Protein 5A6M (pdb70)

Foldseek 3Di:
DFAKEFELVFFFFFAAWEAAEAECVVDNGQDPLLLCQGCALDPQRLQGAEYEYEQELDVVCLVVPQPSLQSNVVSHHAYEYAYFAHNPVQWDWDADPNRTRAIAGDPVCLQVSLVSQQVSCVVNVVRNHNHQEYEPHAALPPNPPGYHDQLVNLLCSLQPPLQSRPHAYEDDAHQQLDCSNPVSQLPDVRSLVSHAEHEYEHEPHDLVSQADVSCVVRVPNHAYEHAEDAPDDQDAQCQADPPRLLVLLVVVLSNCPSNVHNYYYYYDCEGSNHQADVVSGGHSNSLSSSLCNSPVDGRWTWTDMDQCRDPQKGKTKTADPVQRDMKIKIFRQAQAKDKYKYAHPPDPDFKKWKFKDASVDGRHTDDMFGADHRITIDMHGHSMMMMID

Solvent-accessible surface area: 15041 Å² total; per-residue (Å²): 149,25,76,2,61,0,60,20,105,26,78,96,20,66,0,51,0,1,0,0,2,3,1,19,56,129,28,80,39,5,56,87,126,20,32,45,23,0,2,6,64,36,179,43,46,0,0,1,7,0,0,2,0,8,1,16,64,69,128,122,31,5,67,104,2,18,51,0,0,110,81,0,55,118,59,56,8,42,0,1,0,0,0,12,19,0,22,86,96,16,25,59,80,45,87,79,132,65,80,88,113,21,70,56,4,74,120,104,47,12,32,62,0,6,100,8,0,15,40,0,18,60,67,0,146,90,39,38,0,115,10,35,0,0,0,0,0,4,14,0,27,103,0,107,152,39,0,12,5,60,30,117,18,0,23,130,0,0,70,64,68,1,54,92,13,107,26,97,2,0,0,2,0,2,36,51,4,65,44,91,2,2,47,38,0,2,88,33,109,112,0,28,72,35,0,48,0,0,0,1,1,3,45,62,12,74,62,120,71,3,54,13,78,30,24,120,134,88,5,95,82,42,24,6,0,0,1,2,0,66,22,60,35,49,61,91,127,0,3,65,98,63,67,40,0,3,62,0,0,27,18,0,1,14,0,2,12,38,4,50,0,21,0,0,1,1,35,15,0,14,74,28,24,0,0,0,63,92,102,17,69,18,0,22,1,0,35,0,0,0,0,0,1,32,31,2,60,58,42,38,3,13,0,65,10,52,86,69,23,38,178,38,0,37,1,5,1,2,16,23,118,195,96,84,23,2,11,0,1,1,0,0,44,10,112,104,54,36,47,1,38,0,33,0,71,78,10,108,46,112,102,1,58,37,50,1,0,11,38,103,25,63,32,125,99,49,76,58,17,108,20,92,46,40,45,1,98,0,72,0,59,55,46,0,0,2,0,0,51

CATH classification: 2.60.40.1180 (+1 more: 3.20.20.80)

Structure (mmCIF, N/CA/C/O backbone):
data_5A6M
#
_entry.id   5A6M
#
_cell.length_a   49.680
_cell.length_b   87.120
_cell.length_c   59.000
_cell.angle_alpha   90.00
_cell.angle_beta   113.36
_cell.angle_gamma   90.00
#
_symmetry.space_group_name_H-M   'P 1 21 1'
#
loop_
_entity.id
_entity.type
_entity.pdbx_description
1 polymer 'CARBOHYDRATE BINDING FAMILY 6'
2 branched beta-D-xylopyranose-(1-4)-beta-D-xylopyranose-(1-4)-alpha-D-xylopyranose
3 branched beta-D-xylopyranose-(1-4)-beta-D-xylopyranose
4 non-polymer 'PHOSPHATE ION'
5 non-polymer DI(HYDROXYETHYL)ETHER
6 water water
#
loop_
_atom_site.group_PDB
_atom_site.id
_atom_site.type_symbol
_atom_site.label_atom_id
_atom_site.label_alt_id
_atom_site.label_comp_id
_atom_site.label_asym_id
_atom_site.label_entity_id
_atom_site.label_seq_id
_atom_site.pdbx_PDB_ins_code
_atom_site.Cartn_x
_atom_site.Cartn_y
_atom_site.Cartn_z
_atom_site.occupancy
_atom_site.B_iso_or_equiv
_atom_site.auth_seq_id
_atom_site.auth_comp_id
_atom_site.auth_asym_id
_atom_site.auth_atom_id
_atom_site.pdbx_PDB_model_num
ATOM 1 N N . MET A 1 21 ? -5.743 53.098 48.939 1.00 38.70 -2 MET A N 1
ATOM 2 C CA A MET A 1 21 ? -4.701 52.428 49.775 0.60 35.94 -2 MET A CA 1
ATOM 3 C CA B MET A 1 21 ? -4.684 52.436 49.773 0.40 36.07 -2 MET A CA 1
ATOM 4 C C . MET A 1 21 ? -4.346 51.010 49.294 1.00 30.64 -2 MET A C 1
ATOM 5 O O . MET A 1 21 ? -4.857 49.980 49.801 1.00 28.68 -2 MET A O 1
ATOM 14 N N . ALA A 1 22 ? -3.458 50.958 48.329 1.00 24.54 -1 ALA A N 1
ATOM 15 C CA . ALA A 1 22 ? -2.911 49.693 47.894 1.00 19.63 -1 ALA A CA 1
ATOM 16 C C . ALA A 1 22 ? -2.035 49.103 48.988 1.00 14.35 -1 ALA A C 1
ATOM 17 O O . ALA A 1 22 ? -1.588 49.815 49.887 1.00 15.20 -1 ALA A O 1
ATOM 19 N N . SER A 1 23 ? -1.824 47.807 48.879 1.00 15.18 0 SER A N 1
ATOM 20 C CA . SER A 1 23 ? -0.991 47.057 49.768 1.00 13.80 0 SER A CA 1
ATOM 21 C C . SER A 1 23 ? 0.031 46.234 49.047 1.00 12.03 0 SER A C 1
ATOM 22 O O . SER A 1 23 ? -0.164 45.799 47.916 1.00 14.46 0 SER A O 1
ATOM 25 N N . ALA A 1 24 ? 1.125 46.013 49.748 1.00 11.49 1 ALA A N 1
ATOM 26 C CA . ALA A 1 24 ? 2.166 45.095 49.296 1.00 10.67 1 ALA A CA 1
ATOM 27 C C . ALA A 1 24 ? 2.656 44.361 50.512 1.00 10.37 1 ALA A C 1
ATOM 28 O O . ALA A 1 24 ? 2.622 44.895 51.626 1.00 12.38 1 ALA A O 1
ATOM 30 N N . THR A 1 25 ? 3.167 43.164 50.291 1.00 9.22 2 THR A N 1
ATOM 31 C CA . THR A 1 25 ? 3.828 42.387 51.329 1.00 9.30 2 THR A CA 1
ATOM 32 C C . THR A 1 25 ? 5.214 42.001 50.876 1.00 8.91 2 THR A C 1
ATOM 33 O O . THR A 1 25 ? 5.382 41.495 49.779 1.00 10.44 2 THR A O 1
ATOM 37 N N . ILE A 1 26 ? 6.197 42.224 51.740 1.00 8.20 3 ILE A N 1
ATOM 38 C CA . ILE A 1 26 ? 7.559 41.732 51.562 1.00 8.66 3 ILE A CA 1
ATOM 39 C C . ILE A 1 26 ? 7.714 40.543 52.496 1.00 8.91 3 ILE A C 1
ATOM 40 O O . ILE A 1 26 ? 7.479 40.705 53.715 1.00 9.62 3 ILE A O 1
ATOM 45 N N . ASN A 1 27 ? 8.102 39.380 51.947 1.00 8.63 4 ASN A N 1
ATOM 46 C CA . ASN A 1 27 ? 8.272 38.151 52.752 1.00 8.35 4 ASN A CA 1
ATOM 47 C C . ASN A 1 27 ? 9.742 37.816 52.871 1.00 8.27 4 ASN A C 1
ATOM 48 O O . ASN A 1 27 ? 10.324 37.185 51.990 1.00 8.60 4 ASN A O 1
ATOM 53 N N . LEU A 1 28 ? 10.342 38.243 53.972 1.00 8.83 5 LEU A N 1
ATOM 54 C CA . LEU A 1 28 ? 11.771 38.062 54.199 1.00 9.10 5 LEU A CA 1
ATOM 55 C C . LEU A 1 28 ? 12.171 36.606 54.330 1.00 9.99 5 LEU A C 1
ATOM 56 O O . LEU A 1 28 ? 13.374 36.301 54.270 1.00 11.55 5 LEU A O 1
ATOM 61 N N . SER A 1 29 ? 11.212 35.692 54.568 1.00 9.59 6 SER A N 1
ATOM 62 C CA A SER A 1 29 ? 11.493 34.272 54.652 0.50 9.84 6 SER A CA 1
ATOM 63 C CA B SER A 1 29 ? 11.578 34.289 54.655 0.50 11.15 6 SER A CA 1
ATOM 64 C C . SER A 1 29 ? 11.495 33.539 53.331 1.00 11.91 6 SER A C 1
ATOM 65 O O . SER A 1 29 ? 11.865 32.379 53.298 1.00 15.73 6 SER A O 1
ATOM 70 N N . ALA A 1 30 ? 11.077 34.196 52.266 1.00 9.81 7 ALA A N 1
ATOM 71 C CA . ALA A 1 30 ? 11.010 33.559 50.952 1.00 9.80 7 ALA A CA 1
ATOM 72 C C . ALA A 1 30 ? 12.179 34.068 50.105 1.00 9.05 7 ALA A C 1
ATOM 73 O O . ALA A 1 30 ? 12.046 34.992 49.310 1.00 10.05 7 ALA A O 1
ATOM 75 N N . GLU A 1 31 ? 13.353 33.474 50.342 1.00 9.38 8 GLU A N 1
ATOM 76 C CA . GLU A 1 31 ? 14.573 33.915 49.670 1.00 9.79 8 GLU A CA 1
ATOM 77 C C . GLU A 1 31 ? 14.586 33.406 48.248 1.00 9.93 8 GLU A C 1
ATOM 78 O O . GLU A 1 31 ? 14.269 32.250 47.979 1.00 12.88 8 GLU A O 1
ATOM 84 N N . LYS A 1 32 ? 15.014 34.292 47.361 1.00 9.12 9 LYS A N 1
ATOM 85 C CA . LYS A 1 32 ? 15.130 34.039 45.926 1.00 9.03 9 LYS A CA 1
ATOM 86 C C . LYS A 1 32 ? 16.610 34.051 45.591 1.00 9.60 9 LYS A C 1
ATOM 87 O O . LYS A 1 32 ? 17.399 33.401 46.273 1.00 11.64 9 LYS A O 1
ATOM 93 N N . GLN A 1 33 ? 17.022 34.757 44.541 1.00 8.53 10 GLN A N 1
ATOM 94 C CA . GLN A 1 33 ? 18.410 34.712 44.119 1.00 7.95 10 GLN A CA 1
ATOM 95 C C . GLN A 1 33 ? 19.311 35.614 44.925 1.00 8.09 10 GLN A C 1
ATOM 96 O O . GLN A 1 33 ? 18.904 36.732 45.295 1.00 9.01 10 GLN A O 1
ATOM 102 N N . VAL A 1 34 ? 20.555 35.177 45.117 1.00 8.14 11 VAL A N 1
ATOM 103 C CA . VAL A 1 34 ? 21.567 36.020 45.711 1.00 8.52 11 VAL A CA 1
ATOM 104 C C . VAL A 1 34 ? 22.096 37.010 44.666 1.00 8.17 11 VAL A C 1
ATOM 105 O O . VAL A 1 34 ? 22.436 36.614 43.540 1.00 10.17 11 VAL A O 1
ATOM 109 N N . ILE A 1 35 ? 22.141 38.291 45.014 1.00 8.11 12 ILE A N 1
ATOM 110 C CA . ILE A 1 35 ? 22.598 39.326 44.078 1.00 8.11 12 ILE A CA 1
ATOM 111 C C . ILE A 1 35 ? 24.093 39.294 43.939 1.00 8.17 12 ILE A C 1
ATOM 112 O O . ILE A 1 35 ? 24.832 39.318 44.917 1.00 9.62 12 ILE A O 1
ATOM 117 N N . ARG A 1 36 ? 24.551 39.245 42.684 1.00 7.73 13 ARG A N 1
ATOM 118 C CA A ARG A 1 36 ? 25.946 39.319 42.367 0.50 8.25 13 ARG A CA 1
ATOM 119 C CA B ARG A 1 36 ? 25.960 39.370 42.364 0.50 8.71 13 ARG A CA 1
ATOM 120 C C . ARG A 1 36 ? 26.359 40.780 42.100 1.00 8.05 13 ARG A C 1
ATOM 121 O O . ARG A 1 36 ? 27.451 41.181 42.495 1.00 10.39 13 ARG A O 1
ATOM 136 N N . GLY A 1 37 ? 25.509 41.556 41.417 1.00 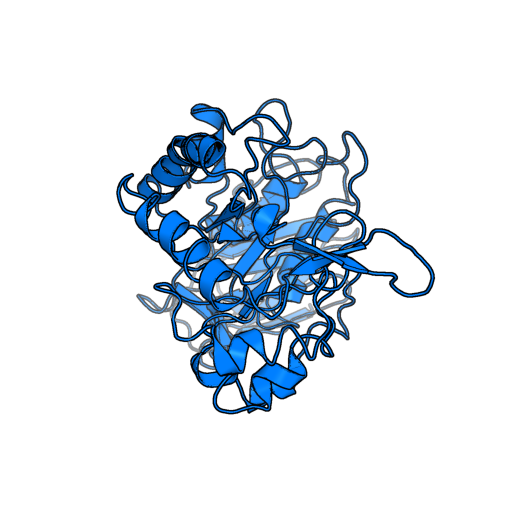7.70 14 GLY A N 1
ATOM 137 C CA . GLY A 1 37 ? 25.788 42.974 41.256 1.00 8.38 14 GLY A CA 1
ATOM 138 C C . GLY A 1 37 ? 25.242 43.577 39.986 1.00 7.02 14 GLY A C 1
ATOM 139 O O . GLY A 1 37 ? 24.430 42.982 39.284 1.00 7.37 14 GLY A O 1
ATOM 140 N N . PHE A 1 38 ? 25.755 44.770 39.706 1.00 6.83 15 PHE A N 1
ATOM 141 C CA . PHE A 1 38 ? 25.243 45.630 38.647 1.00 6.91 15 PHE A CA 1
ATOM 142 C C . PHE A 1 38 ? 26.431 46.354 38.015 1.00 7.08 15 PHE A C 1
ATOM 143 O O . PHE A 1 38 ? 27.389 46.699 38.721 1.00 8.25 15 PHE A O 1
ATOM 151 N N . GLY A 1 39 ? 26.389 46.621 36.718 1.00 6.61 16 GLY A N 1
ATOM 152 C CA . GLY A 1 39 ? 27.449 47.433 36.139 1.00 6.65 16 GLY A CA 1
ATOM 153 C C . GLY A 1 39 ? 27.288 47.622 34.664 1.00 6.32 16 GLY A C 1
ATOM 154 O O . GLY A 1 39 ? 26.179 47.803 34.174 1.00 6.58 16 GLY A O 1
ATOM 155 N N . GLY A 1 40 ? 28.406 47.622 33.936 1.00 6.60 17 GLY A N 1
ATOM 156 C CA . GLY A 1 40 ? 28.378 47.923 32.521 1.00 6.21 17 GLY A CA 1
ATOM 157 C C . GLY A 1 40 ? 29.683 47.563 31.865 1.00 6.34 17 GLY A C 1
ATOM 158 O O . GLY A 1 40 ? 30.611 47.049 32.485 1.00 6.82 17 GLY A O 1
ATOM 159 N N . MET A 1 41 ? 29.733 47.885 30.576 1.00 6.37 18 MET A N 1
ATOM 160 C CA . MET A 1 41 ? 30.830 47.535 29.684 1.00 6.31 18 MET A CA 1
ATOM 161 C C . MET A 1 41 ? 31.876 48.641 29.556 1.00 6.20 18 MET A C 1
ATOM 162 O O . MET A 1 41 ? 31.538 49.816 29.392 1.00 6.68 18 MET A O 1
ATOM 167 N N . ASN A 1 42 ? 33.152 48.242 29.535 1.00 6.37 19 ASN A N 1
ATOM 168 C CA . ASN A 1 42 ? 34.247 49.087 29.047 1.00 6.58 19 ASN A CA 1
ATOM 169 C C . ASN A 1 42 ? 34.793 48.466 27.785 1.00 6.94 19 ASN A C 1
ATOM 170 O O . ASN A 1 42 ? 34.965 47.260 27.751 1.00 7.57 19 ASN A O 1
ATOM 175 N N . HIS A 1 43 ? 35.063 49.250 26.737 1.00 7.50 20 HIS A N 1
ATOM 176 C CA . HIS A 1 43 ? 35.643 48.711 25.516 1.00 7.39 20 HIS A CA 1
ATOM 177 C C . HIS A 1 43 ? 36.663 49.738 24.963 1.00 7.94 20 HIS A C 1
ATOM 178 O O . HIS A 1 43 ? 36.314 50.554 24.108 1.00 8.49 20 HIS A O 1
ATOM 185 N N . PRO A 1 44 ? 37.904 49.666 25.449 1.00 8.19 21 PRO A N 1
ATOM 186 C CA . PRO A 1 44 ? 38.894 50.692 25.119 1.00 8.16 21 PRO A CA 1
ATOM 187 C C . PRO A 1 44 ? 39.555 50.521 23.758 1.00 9.06 21 PRO A C 1
ATOM 188 O O . PRO A 1 44 ? 40.456 51.292 23.419 1.00 12.04 21 PRO A O 1
ATOM 192 N N . VAL A 1 45 ? 39.123 49.518 22.994 1.00 8.67 22 VAL A N 1
ATOM 193 C CA . VAL A 1 45 ? 39.519 49.375 21.587 1.00 9.55 22 VAL A CA 1
ATOM 194 C C . VAL A 1 45 ? 38.499 50.035 20.675 1.00 10.43 22 VAL A C 1
ATOM 195 O O . VAL A 1 45 ? 38.862 50.813 19.793 1.00 12.90 22 VAL A O 1
ATOM 199 N N . TRP A 1 46 ? 37.223 49.744 20.874 1.00 9.53 23 TRP A N 1
ATOM 200 C CA . TRP A 1 46 ? 36.193 50.342 20.034 1.00 9.77 23 TRP A CA 1
ATOM 201 C C . TRP A 1 46 ? 35.879 51.796 20.325 1.00 9.51 23 TRP A C 1
ATOM 202 O O . TRP A 1 46 ? 35.558 52.532 19.391 1.00 11.35 23 TRP A O 1
ATOM 213 N N . ILE A 1 47 ? 35.921 52.166 21.607 1.00 9.15 24 ILE A N 1
ATOM 214 C CA . ILE A 1 47 ? 35.650 53.521 22.047 1.00 9.08 24 ILE A CA 1
ATOM 215 C C . ILE A 1 47 ? 36.773 53.937 22.994 1.00 9.09 24 ILE A C 1
ATOM 216 O O . ILE A 1 47 ? 37.697 53.162 23.280 1.00 10.20 24 ILE A O 1
ATOM 221 N N . SER A 1 48 ? 36.696 55.131 23.534 1.00 9.50 25 SER A N 1
ATOM 222 C CA . SER A 1 48 ? 37.733 55.534 24.497 1.00 9.73 25 SER A CA 1
ATOM 223 C C . SER A 1 48 ? 37.543 54.791 25.810 1.00 8.29 25 SER A C 1
ATOM 224 O O . SER A 1 48 ? 36.417 54.586 26.281 1.00 8.32 25 SER A O 1
ATOM 227 N N . ASP A 1 49 ? 38.656 54.460 26.453 1.00 7.77 26 ASP A N 1
ATOM 228 C CA . ASP A 1 49 ? 38.634 53.912 27.783 1.00 7.32 26 ASP A CA 1
ATOM 229 C C . ASP A 1 49 ? 37.970 54.892 28.774 1.00 7.55 26 ASP A C 1
ATOM 230 O O . ASP A 1 49 ? 37.974 56.097 28.545 1.00 8.03 26 ASP A O 1
ATOM 235 N N . LEU A 1 50 ? 37.424 54.368 29.861 1.00 7.16 27 LEU A N 1
ATOM 236 C CA . LEU A 1 50 ? 37.111 55.259 30.994 1.00 7.13 27 LEU A CA 1
ATOM 237 C C . LEU A 1 50 ? 38.371 55.980 31.434 1.00 7.36 27 LEU A C 1
ATOM 238 O O . LEU A 1 50 ? 39.464 55.399 31.501 1.00 8.32 27 LEU A O 1
ATOM 243 N N . THR A 1 51 ? 38.216 57.265 31.748 1.00 7.41 28 THR A N 1
ATOM 244 C CA . THR A 1 51 ? 39.294 58.056 32.356 1.00 7.34 28 THR A CA 1
ATOM 245 C C . THR A 1 51 ? 39.462 57.664 33.819 1.00 7.33 28 THR A C 1
ATOM 246 O O . THR A 1 51 ? 38.571 57.015 34.406 1.00 7.77 28 THR A O 1
ATOM 250 N N . PRO A 1 52 ? 40.554 58.093 34.457 1.00 7.60 29 PRO A N 1
ATOM 251 C CA . PRO A 1 52 ? 40.672 57.842 35.915 1.00 8.09 29 PRO A CA 1
ATOM 252 C C . PRO A 1 52 ? 39.436 58.247 36.717 1.00 7.34 29 PRO A C 1
ATOM 253 O O . PRO A 1 52 ? 38.919 57.494 37.545 1.00 8.22 29 PRO A O 1
ATOM 257 N N . GLN A 1 53 ? 38.949 59.443 36.445 1.00 7.26 30 GLN A N 1
ATOM 258 C CA . GLN A 1 53 ? 37.811 59.966 37.133 1.00 7.79 30 GLN A CA 1
ATOM 259 C C . GLN A 1 53 ? 36.542 59.161 36.874 1.00 7.50 30 GLN A C 1
ATOM 260 O O . GLN A 1 53 ? 35.722 58.944 37.792 1.00 8.21 30 GLN A O 1
ATOM 266 N N . GLN A 1 54 ? 36.382 58.731 35.631 1.00 6.94 31 GLN A N 1
ATOM 267 C CA . GLN A 1 54 ? 35.205 57.949 35.247 1.00 6.80 31 GLN A CA 1
ATOM 268 C C . GLN A 1 54 ? 35.232 56.564 35.876 1.00 7.05 31 GLN A C 1
ATOM 269 O O . GLN A 1 54 ? 34.172 56.014 36.187 1.00 7.36 31 GLN A O 1
ATOM 275 N N . ARG A 1 55 ? 36.409 55.995 36.071 1.00 6.88 32 ARG A N 1
ATOM 276 C CA . ARG A 1 55 ? 36.509 54.716 36.798 1.00 7.24 32 ARG A CA 1
ATOM 277 C C . ARG A 1 55 ? 35.941 54.867 38.204 1.00 7.55 32 ARG A C 1
ATOM 278 O O . ARG A 1 55 ? 35.208 53.993 38.682 1.00 8.32 32 ARG A O 1
ATOM 286 N N . ASP A 1 56 ? 36.296 55.957 38.871 1.00 8.11 33 ASP A N 1
ATOM 287 C CA . ASP A 1 56 ? 35.793 56.223 40.218 1.00 8.84 33 ASP A CA 1
ATOM 288 C C . ASP A 1 56 ? 34.281 56.496 40.203 1.00 7.72 33 ASP A C 1
ATOM 289 O O . ASP A 1 56 ? 33.544 56.012 41.083 1.00 8.91 33 ASP A O 1
ATOM 294 N N . THR A 1 57 ? 33.812 57.293 39.248 1.00 7.64 34 THR A N 1
ATOM 295 C CA . THR A 1 57 ? 32.369 57.569 39.143 1.00 7.80 34 THR A CA 1
ATOM 296 C C . THR A 1 57 ? 31.584 56.260 38.962 1.00 7.69 34 THR A C 1
ATOM 297 O O . THR A 1 57 ? 30.472 56.126 39.490 1.00 9.12 34 THR A O 1
ATOM 301 N N . ALA A 1 58 ? 32.137 55.353 38.175 1.00 7.39 35 ALA A N 1
ATOM 302 C CA . ALA A 1 58 ? 31.421 54.103 37.882 1.00 7.29 35 ALA A CA 1
ATOM 303 C C . ALA A 1 58 ? 31.435 53.138 39.066 1.00 7.19 35 ALA A C 1
ATOM 304 O O . ALA A 1 58 ? 30.397 52.583 39.395 1.00 8.04 35 ALA A O 1
ATOM 306 N N . PHE A 1 59 ? 32.603 52.908 39.670 1.00 7.55 36 PHE A N 1
ATOM 307 C CA . PHE A 1 59 ? 32.781 51.791 40.608 1.00 8.02 36 PHE A CA 1
ATOM 308 C C . PHE A 1 59 ? 32.885 52.210 42.068 1.00 8.49 36 PHE A C 1
ATOM 309 O O . PHE A 1 59 ? 32.799 51.339 42.936 1.00 10.05 36 PHE A O 1
ATOM 317 N N . GLY A 1 60 ? 33.092 53.491 42.358 1.00 8.30 37 GLY A N 1
ATOM 318 C CA . GLY A 1 60 ? 32.958 53.966 43.710 1.00 8.86 37 GLY A CA 1
ATOM 319 C C . GLY A 1 60 ? 31.499 53.974 44.106 1.00 9.06 37 GLY A C 1
ATOM 320 O O . GLY A 1 60 ? 30.621 54.022 43.267 1.00 8.92 37 GLY A O 1
ATOM 321 N N . ASN A 1 61 ? 31.243 53.982 45.433 1.00 9.55 38 ASN A N 1
ATOM 322 C CA . ASN A 1 61 ? 29.871 54.089 45.922 1.00 9.91 38 ASN A CA 1
ATOM 323 C C . ASN A 1 61 ? 29.721 55.281 46.850 1.00 11.31 38 ASN A C 1
ATOM 324 O O . ASN A 1 61 ? 28.855 55.273 47.718 1.00 12.47 38 ASN A O 1
ATOM 329 N N . GLY A 1 62 ? 30.507 56.327 46.636 1.00 11.58 39 GLY A N 1
ATOM 330 C CA . GLY A 1 62 ? 30.280 57.590 47.334 1.00 13.39 39 GLY A CA 1
ATOM 331 C C . GLY A 1 62 ? 29.269 58.468 46.647 1.00 14.04 39 GLY A C 1
ATOM 332 O O . GLY A 1 62 ? 28.629 58.096 45.656 1.00 13.22 39 GLY A O 1
ATOM 333 N N . GLU A 1 63 ? 29.127 59.663 47.198 1.00 17.84 40 GLU A N 1
ATOM 334 C CA . GLU A 1 63 ? 28.297 60.694 46.622 1.00 19.54 40 GLU A CA 1
ATOM 335 C C . GLU A 1 63 ? 28.676 60.954 45.186 1.00 17.12 40 GLU A C 1
ATOM 336 O O . GLU A 1 63 ? 29.860 61.126 44.871 1.00 19.09 40 GLU A O 1
ATOM 342 N N . GLY A 1 64 ? 27.669 60.922 44.312 1.00 15.82 41 GLY A N 1
ATOM 343 C CA . GLY A 1 64 ? 27.873 61.200 42.894 1.00 15.99 41 GLY A CA 1
ATOM 344 C C . GLY A 1 64 ? 28.564 60.073 42.14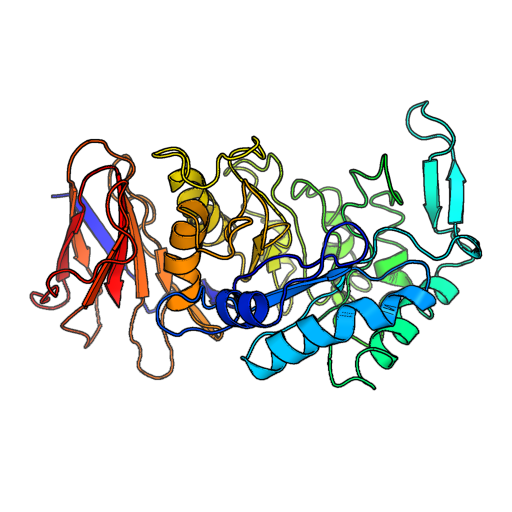5 1.00 12.11 41 GLY A C 1
ATOM 345 O O . GLY A 1 64 ? 29.046 60.285 41.048 1.00 12.92 41 GLY A O 1
ATOM 346 N N . GLN A 1 65 ? 28.555 58.886 42.735 1.00 10.62 42 GLN A N 1
ATOM 347 C CA . GLN A 1 65 ? 29.139 57.703 42.120 1.00 9.37 42 GLN A CA 1
ATOM 348 C C . GLN A 1 65 ? 28.069 56.609 41.991 1.00 8.86 42 GLN A C 1
ATOM 349 O O . GLN A 1 65 ? 27.148 56.547 42.799 1.00 10.49 42 GLN A O 1
ATOM 355 N N . LEU A 1 66 ? 28.202 55.788 40.954 1.00 8.33 43 LEU A N 1
ATOM 356 C CA . LEU A 1 66 ? 27.158 54.838 40.571 1.00 8.14 43 LEU A CA 1
ATOM 357 C C . LEU A 1 66 ? 27.112 53.599 41.442 1.00 7.46 43 LEU A C 1
ATOM 358 O O . LEU A 1 66 ? 26.102 52.885 41.445 1.00 9.30 43 LEU A O 1
ATOM 363 N N . GLY A 1 67 ? 28.215 53.245 42.086 1.00 7.79 44 GLY A N 1
ATOM 364 C CA . GLY A 1 67 ? 28.213 52.052 42.905 1.00 8.21 44 GLY A CA 1
ATOM 365 C C . GLY A 1 67 ? 28.191 50.743 42.151 1.00 7.88 44 GLY A C 1
ATOM 366 O O . GLY A 1 67 ? 27.764 49.728 42.689 1.00 9.04 44 GLY A O 1
ATOM 367 N N . PHE A 1 68 ? 28.633 50.743 40.905 1.00 7.27 45 PHE A N 1
ATOM 368 C CA . PHE A 1 68 ? 28.685 49.509 40.155 1.00 7.48 45 PHE A CA 1
ATOM 369 C C . PHE A 1 68 ? 29.659 48.526 40.806 1.00 7.71 45 PHE A C 1
ATOM 370 O O . PHE A 1 68 ? 30.680 48.911 41.390 1.00 8.76 45 PHE A O 1
ATOM 378 N N . THR A 1 69 ? 29.302 47.252 40.678 1.00 8.10 46 THR A N 1
ATOM 379 C CA . THR A 1 69 ? 30.038 46.138 41.280 1.00 9.35 46 THR A CA 1
ATOM 380 C C . THR A 1 69 ? 30.404 45.075 40.272 1.00 8.68 46 THR A C 1
ATOM 381 O O . THR A 1 69 ? 31.042 44.078 40.665 1.00 9.74 46 THR A O 1
ATOM 385 N N . ILE A 1 70 ? 30.078 45.277 38.977 1.00 8.18 47 ILE A N 1
ATOM 386 C CA . ILE A 1 70 ? 30.502 44.362 37.928 1.00 7.91 47 ILE A CA 1
ATOM 387 C C . ILE A 1 70 ? 31.010 45.204 36.767 1.00 7.69 47 ILE A C 1
ATOM 388 O O . ILE A 1 70 ? 30.328 46.122 36.320 1.00 7.85 47 ILE A O 1
ATOM 393 N N . LEU A 1 71 ? 32.206 44.860 36.286 1.00 7.52 48 LEU A N 1
ATOM 394 C CA . LEU A 1 71 ? 32.732 45.385 35.037 1.00 7.29 48 LEU A CA 1
ATOM 395 C C . LEU A 1 71 ? 32.720 44.275 34.030 1.00 7.13 48 LEU A C 1
ATOM 396 O O . LEU A 1 71 ? 33.266 43.207 34.313 1.00 8.24 48 LEU A O 1
ATOM 401 N N . ARG A 1 72 ? 32.189 44.512 32.840 1.00 6.87 49 ARG A N 1
ATOM 402 C CA . ARG A 1 72 ? 32.356 43.616 31.706 1.00 6.57 49 ARG A CA 1
ATOM 403 C C . ARG A 1 72 ? 33.380 44.231 30.746 1.00 6.44 49 ARG A C 1
ATOM 404 O O . ARG A 1 72 ? 33.374 45.440 30.491 1.00 7.29 49 ARG A O 1
ATOM 412 N N . ILE A 1 73 ? 34.254 43.344 30.245 1.00 6.65 50 ILE A N 1
ATOM 413 C CA . ILE A 1 73 ? 35.263 43.702 29.255 1.00 6.91 50 ILE A CA 1
ATOM 414 C C . ILE A 1 73 ? 35.223 42.685 28.122 1.00 6.65 50 ILE A C 1
ATOM 415 O O . ILE A 1 73 ? 34.569 41.630 28.215 1.00 7.41 50 ILE A O 1
ATOM 420 N N . HIS A 1 74 ? 35.909 43.001 27.025 1.00 7.13 51 HIS A N 1
ATOM 421 C CA . HIS A 1 74 ? 36.048 42.097 25.919 1.00 6.88 51 HIS A CA 1
ATOM 422 C C . HIS A 1 74 ? 37.394 41.427 25.929 1.00 7.21 51 HIS A C 1
ATOM 423 O O . HIS A 1 74 ? 38.379 41.976 26.436 1.00 7.98 51 HIS A O 1
ATOM 430 N N . VAL A 1 75 ? 37.430 40.241 25.316 1.00 7.34 52 VAL A N 1
ATOM 431 C CA . VAL A 1 75 ? 38.662 39.480 25.055 1.00 7.46 52 VAL A CA 1
ATOM 432 C C . VAL A 1 75 ? 39.067 39.744 23.619 1.00 7.44 52 VAL A C 1
ATOM 433 O O . VAL A 1 75 ? 38.427 39.191 22.700 1.00 8.01 52 VAL A O 1
ATOM 437 N N . ASP A 1 76 ? 40.057 40.614 23.393 1.00 7.77 53 ASP A N 1
ATOM 438 C CA . ASP A 1 76 ? 40.392 40.885 22.020 1.00 8.16 53 ASP A CA 1
ATOM 439 C C . ASP A 1 76 ? 40.963 39.653 21.330 1.00 8.40 53 ASP A C 1
ATOM 440 O O . ASP A 1 76 ? 41.732 38.886 21.890 1.00 9.10 53 ASP A O 1
ATOM 445 N N . GLU A 1 77 ? 40.652 39.541 20.036 1.00 8.92 54 GLU A N 1
ATOM 446 C CA A GLU A 1 77 ? 41.221 38.503 19.189 0.50 9.90 54 GLU A CA 1
ATOM 447 C CA B GLU A 1 77 ? 41.219 38.516 19.184 0.50 9.48 54 GLU A CA 1
ATOM 448 C C . GLU A 1 77 ? 42.709 38.704 18.999 1.00 10.34 54 GLU A C 1
ATOM 449 O O . GLU A 1 77 ? 43.390 37.732 18.648 1.00 12.69 54 GLU A O 1
ATOM 460 N N . ASN A 1 78 ? 43.204 39.945 19.179 1.00 10.54 55 ASN A N 1
ATOM 461 C CA . ASN A 1 78 ? 44.627 40.272 19.047 1.00 12.47 55 ASN A CA 1
ATOM 462 C C . ASN A 1 78 ? 45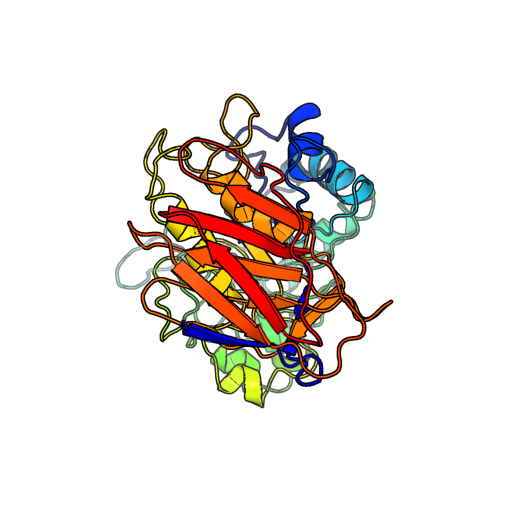.191 40.523 20.425 1.00 11.82 55 ASN A C 1
ATOM 463 O O . ASN A 1 78 ? 44.845 41.513 21.076 1.00 11.98 55 ASN A O 1
ATOM 468 N N . ARG A 1 79 ? 46.056 39.628 20.891 1.00 12.50 56 ARG A N 1
ATOM 469 C CA . ARG A 1 79 ? 46.615 39.750 22.228 1.00 13.46 56 ARG A CA 1
ATOM 470 C C . ARG A 1 79 ? 47.429 41.026 22.449 1.00 13.27 56 ARG A C 1
ATOM 471 O O . ARG A 1 79 ? 47.635 41.430 23.588 1.00 14.27 56 ARG A O 1
ATOM 479 N N . ASN A 1 80 ? 47.865 41.680 21.376 1.00 13.47 57 ASN A N 1
ATOM 480 C CA . ASN A 1 80 ? 48.550 42.971 21.518 1.00 14.12 57 ASN A CA 1
ATOM 481 C C . ASN A 1 80 ? 47.643 44.090 22.002 1.00 13.24 57 ASN A C 1
ATOM 482 O O . ASN A 1 80 ? 48.153 45.144 22.332 1.00 16.05 57 ASN A O 1
ATOM 487 N N . ASN A 1 81 ? 46.335 43.853 22.002 1.00 10.99 58 ASN A N 1
ATOM 488 C CA . ASN A 1 81 ? 45.377 44.781 22.580 1.00 10.57 58 ASN A CA 1
ATOM 489 C C . ASN A 1 81 ? 45.031 44.563 24.026 1.00 10.03 58 ASN A C 1
ATOM 490 O O . ASN A 1 81 ? 44.392 45.395 24.637 1.00 10.40 58 ASN A O 1
ATOM 495 N N . TRP A 1 82 ? 45.406 43.430 24.586 1.00 10.03 59 TRP A N 1
ATOM 496 C CA . TRP A 1 82 ? 44.954 43.060 25.933 1.00 9.48 59 TRP A CA 1
ATOM 497 C C . TRP A 1 82 ? 45.393 44.060 27.007 1.00 9.46 59 TRP A C 1
ATOM 498 O O . TRP A 1 82 ? 44.633 44.325 27.933 1.00 10.13 59 TRP A O 1
ATOM 509 N N . SER A 1 83 ? 46.579 44.642 26.856 1.00 10.80 60 SER A N 1
ATOM 510 C CA . SER A 1 83 ? 47.044 45.637 27.821 1.00 11.06 60 SER A CA 1
ATOM 511 C C . SER A 1 83 ? 46.101 46.826 28.005 1.00 10.45 60 SER A C 1
ATOM 512 O O . SER A 1 83 ? 46.107 47.445 29.067 1.00 11.49 60 SER A O 1
ATOM 515 N N . LYS A 1 84 ? 45.320 47.135 26.971 1.00 10.03 61 LYS A N 1
ATOM 516 C CA . LYS A 1 84 ? 44.422 48.285 27.031 1.00 9.89 61 LYS A CA 1
ATOM 517 C C . LYS A 1 84 ? 43.332 48.113 28.079 1.00 9.29 61 LYS A C 1
ATOM 518 O O . LYS A 1 84 ? 42.733 49.083 28.513 1.00 9.60 61 LYS A O 1
ATOM 524 N N . GLU A 1 85 ? 43.040 46.875 28.492 1.00 8.96 62 GLU A N 1
ATOM 525 C CA . GLU A 1 85 ? 41.976 46.598 29.460 1.00 9.05 62 GLU A CA 1
ATOM 526 C C . GLU A 1 85 ? 42.385 46.803 30.904 1.00 8.60 62 GLU A C 1
ATOM 527 O O . GLU A 1 85 ? 41.509 46.907 31.773 1.00 8.62 62 GLU A O 1
ATOM 533 N N . VAL A 1 86 ? 43.690 46.837 31.181 1.00 8.86 63 VAL A N 1
ATOM 534 C CA . VAL A 1 86 ? 44.177 46.584 32.528 1.00 9.57 63 VAL A CA 1
ATOM 535 C C . VAL A 1 86 ? 43.846 47.710 33.500 1.00 9.24 63 VAL A C 1
ATOM 536 O O . VAL A 1 86 ? 43.380 47.447 34.598 1.00 9.81 63 VAL A O 1
ATOM 540 N N . ALA A 1 87 ? 44.083 48.960 33.123 1.00 9.45 64 ALA A N 1
ATOM 541 C CA . ALA A 1 87 ? 43.910 50.038 34.087 1.00 9.18 64 ALA A CA 1
ATOM 542 C C . ALA A 1 87 ? 42.474 50.112 34.628 1.00 8.44 64 ALA A C 1
ATOM 543 O O . ALA A 1 87 ? 42.240 50.228 35.848 1.00 9.31 64 ALA A O 1
ATOM 545 N N . THR A 1 88 ? 41.494 50.038 33.728 1.00 7.94 65 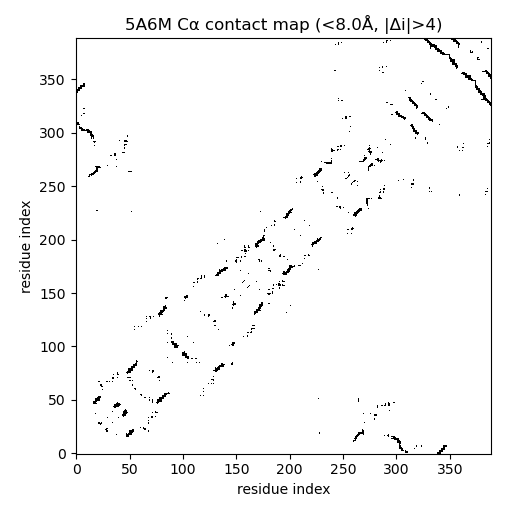THR A N 1
ATOM 546 C CA . THR A 1 88 ? 40.105 50.118 34.168 1.00 7.99 65 THR A CA 1
ATOM 547 C C . THR A 1 88 ? 39.701 48.885 34.970 1.00 8.07 65 THR A C 1
ATOM 548 O O . THR A 1 88 ? 39.039 49.025 35.967 1.00 8.50 65 THR A O 1
ATOM 552 N N . ALA A 1 89 ? 40.105 47.696 34.507 1.00 8.28 66 ALA A N 1
ATOM 553 C CA . ALA A 1 89 ? 39.771 46.499 35.211 1.00 8.89 66 ALA A CA 1
ATOM 554 C C . ALA A 1 89 ? 40.382 46.472 36.615 1.00 9.00 66 ALA A C 1
ATOM 555 O O . ALA A 1 89 ? 39.731 46.104 37.593 1.00 10.02 66 ALA A O 1
ATOM 557 N N . ARG A 1 90 ? 41.647 46.887 36.718 1.00 9.39 67 ARG A N 1
ATOM 558 C CA . ARG A 1 90 ? 42.313 46.897 38.033 1.00 10.86 67 ARG A CA 1
ATOM 559 C C . ARG A 1 90 ? 41.629 47.892 38.964 1.00 9.42 67 ARG A C 1
ATOM 560 O O . ARG A 1 90 ? 41.433 47.613 40.144 1.00 10.49 67 ARG A O 1
ATOM 568 N N . ARG A 1 91 ? 41.260 49.076 38.446 1.00 9.10 68 ARG A N 1
ATOM 569 C CA . ARG A 1 91 ? 40.641 50.070 39.310 1.00 9.76 68 ARG A CA 1
ATOM 570 C C . ARG A 1 91 ? 39.276 49.583 39.802 1.00 8.80 68 ARG A C 1
ATOM 571 O O . ARG A 1 91 ? 38.911 49.786 40.944 1.00 9.79 68 ARG A O 1
ATOM 579 N N . ALA A 1 92 ? 38.509 48.966 38.903 1.00 8.67 69 ALA A N 1
ATOM 580 C CA . ALA A 1 92 ? 37.216 48.408 39.297 1.00 9.29 69 ALA A CA 1
ATOM 581 C C . ALA A 1 92 ? 37.389 47.429 40.438 1.00 9.80 69 ALA A C 1
ATOM 582 O O . ALA A 1 92 ? 36.660 47.490 41.418 1.00 11.00 69 ALA A O 1
ATOM 584 N N . ILE A 1 93 ? 38.379 46.533 40.298 1.00 9.97 70 ILE A N 1
ATOM 585 C CA . ILE A 1 93 ? 38.646 45.593 41.392 1.00 10.87 70 ILE A CA 1
ATOM 586 C C . ILE A 1 93 ? 39.071 46.276 42.674 1.00 10.40 70 ILE A C 1
ATOM 587 O O . ILE A 1 93 ? 38.628 45.887 43.761 1.00 11.56 70 ILE A O 1
ATOM 592 N N . GLU A 1 94 ? 39.932 47.274 42.581 1.00 10.78 71 GLU A N 1
ATOM 593 C CA . GLU A 1 94 ? 40.284 48.015 43.800 1.00 11.19 71 GLU A CA 1
ATOM 594 C C . GLU A 1 94 ? 39.105 48.608 44.513 1.00 11.91 71 GLU A C 1
ATOM 595 O O . GLU A 1 94 ? 39.111 48.699 45.739 1.00 14.46 71 GLU A O 1
ATOM 601 N N . LEU A 1 95 ? 38.106 49.040 43.742 1.00 10.40 72 LEU A N 1
ATOM 602 C CA . LEU A 1 95 ? 36.908 49.641 44.284 1.00 11.12 72 LEU A CA 1
ATOM 603 C C . LEU A 1 95 ? 35.835 48.607 44.655 1.00 11.73 72 LEU A C 1
ATOM 604 O O . LEU A 1 95 ? 34.765 48.991 45.106 1.00 14.90 72 LEU A O 1
ATOM 609 N N . GLY A 1 96 ? 36.153 47.329 44.524 1.00 12.17 73 GLY A N 1
ATOM 610 C CA . GLY A 1 96 ? 35.309 46.253 45.031 1.00 12.95 73 GLY A CA 1
ATOM 611 C C . GLY A 1 96 ? 34.536 45.486 44.002 1.00 11.32 73 GLY A C 1
ATOM 612 O O . GLY A 1 96 ? 33.780 44.620 44.385 1.00 14.71 73 GLY A O 1
ATOM 613 N N . ALA A 1 97 ? 34.747 45.743 42.712 1.00 11.05 74 ALA A N 1
ATOM 614 C CA . ALA A 1 97 ? 33.975 45.080 41.673 1.00 9.90 74 ALA A CA 1
ATOM 615 C C . ALA A 1 97 ? 34.583 43.738 41.340 1.00 9.98 74 ALA A C 1
ATOM 616 O O . ALA A 1 97 ? 35.737 43.431 41.691 1.00 12.58 74 ALA A O 1
ATOM 618 N N . ILE A 1 98 ? 33.782 42.941 40.637 1.00 9.61 75 ILE A N 1
ATOM 619 C CA . ILE A 1 98 ? 34.242 41.768 39.911 1.00 9.58 75 ILE A CA 1
ATOM 620 C C . ILE A 1 98 ? 34.237 42.037 38.419 1.00 8.93 75 ILE A C 1
ATOM 621 O O . ILE A 1 98 ? 33.547 42.952 37.965 1.00 10.14 75 ILE A O 1
ATOM 626 N N . VAL A 1 99 ? 35.016 41.254 37.686 1.00 9.56 76 VAL A N 1
ATOM 627 C CA . VAL A 1 99 ? 35.194 41.484 36.242 1.00 9.42 76 VAL A CA 1
ATOM 628 C C . VAL A 1 99 ? 34.875 40.213 35.475 1.00 9.07 76 VAL A C 1
ATOM 629 O O . VAL A 1 99 ? 35.400 39.131 35.802 1.00 10.26 76 VAL A O 1
ATOM 633 N N A SER A 1 100 ? 34.093 40.353 34.416 0.50 8.39 77 SER A N 1
ATOM 634 N N B SER A 1 100 ? 34.021 40.306 34.471 0.50 8.27 77 SER A N 1
ATOM 635 C CA A SER A 1 100 ? 33.761 39.274 33.505 0.50 7.92 77 SER A CA 1
ATOM 636 C CA B SER A 1 100 ? 33.837 39.222 33.528 0.50 7.74 77 SER A CA 1
ATOM 637 C C A SER A 1 100 ? 34.147 39.671 32.098 0.50 7.08 77 SER A C 1
ATOM 638 C C B SER A 1 100 ? 34.273 39.685 32.162 0.50 7.16 77 SER A C 1
ATOM 639 O O A SER A 1 100 ? 33.939 40.810 31.678 0.50 6.62 77 SER A O 1
ATOM 640 O O B SER A 1 100 ? 34.324 40.892 31.875 0.50 7.64 77 SER A O 1
ATOM 645 N N . ALA A 1 101 ? 34.682 38.717 31.342 1.00 7.09 78 ALA A N 1
ATOM 646 C CA . ALA A 1 101 ? 35.183 38.991 29.999 1.00 6.70 78 ALA A CA 1
ATOM 647 C C . ALA A 1 101 ? 34.498 38.166 28.930 1.00 6.62 78 ALA A C 1
ATOM 648 O O . ALA A 1 101 ? 34.277 36.971 29.106 1.00 8.25 78 ALA A O 1
ATOM 650 N N . SER A 1 102 ? 34.181 38.804 27.805 1.00 6.78 79 SER A N 1
ATOM 651 C CA . SER A 1 102 ? 33.530 38.130 26.685 1.00 6.67 79 SER A CA 1
ATOM 652 C C . SER A 1 102 ? 34.291 38.336 25.409 1.00 6.52 79 SER A C 1
ATOM 653 O O . SER A 1 102 ? 34.669 39.461 25.073 1.00 6.89 79 SER A O 1
ATOM 656 N N . PRO A 1 103 ? 34.517 37.268 24.627 1.00 6.57 80 PRO A N 1
ATOM 657 C CA . PRO A 1 103 ? 35.115 37.387 23.311 1.00 6.61 80 PRO A CA 1
ATOM 658 C C . PRO A 1 103 ? 34.052 37.656 22.252 1.00 6.52 80 PRO A C 1
ATOM 659 O O . PRO A 1 103 ? 32.956 37.137 22.324 1.00 7.21 80 PRO A O 1
ATOM 663 N N . TRP A 1 104 ? 34.432 38.421 21.210 1.00 6.68 81 TRP A N 1
ATOM 664 C CA . TRP A 1 104 ? 33.625 38.608 20.015 1.00 6.68 81 TRP A CA 1
ATOM 665 C C . TRP A 1 104 ? 34.096 37.730 18.854 1.00 6.33 81 TRP A C 1
ATOM 666 O O . TRP A 1 104 ? 33.254 37.203 18.113 1.00 6.79 81 TRP A O 1
ATOM 677 N N . ASN A 1 105 ? 35.414 37.626 18.680 1.00 6.81 82 ASN A N 1
ATOM 678 C CA . ASN A 1 105 ? 35.952 36.726 17.644 1.00 7.33 82 ASN A CA 1
ATOM 679 C C . ASN A 1 105 ? 37.159 35.993 18.222 1.00 7.52 82 ASN A C 1
ATOM 680 O O . ASN A 1 105 ? 37.958 36.591 18.944 1.00 8.37 82 ASN A O 1
ATOM 685 N N . PRO A 1 106 ? 37.393 34.761 17.781 1.00 8.08 83 PRO A N 1
ATOM 686 C CA . PRO A 1 106 ? 38.704 34.149 17.995 1.00 7.88 83 PRO A CA 1
ATOM 687 C C . PRO A 1 106 ? 39.775 34.817 17.155 1.00 7.93 83 PRO A C 1
ATOM 688 O O . PRO A 1 106 ? 39.463 35.522 16.191 1.00 9.15 83 PRO A O 1
ATOM 692 N N . PRO A 1 107 ? 41.055 34.562 17.489 1.00 8.50 84 PRO A N 1
ATOM 693 C CA . PRO A 1 107 ? 42.144 34.965 16.574 1.00 9.77 84 PRO A CA 1
ATOM 694 C C . PRO A 1 107 ? 41.865 34.470 15.166 1.00 9.52 84 PRO A C 1
ATOM 695 O O . PRO A 1 107 ? 41.299 33.386 14.953 1.00 9.51 84 PRO A O 1
ATOM 699 N N . SER A 1 108 ? 42.262 35.251 14.166 1.00 10.90 85 SER A N 1
ATOM 700 C CA . SER A 1 108 ? 41.895 34.969 12.804 1.00 12.21 85 SER A CA 1
ATOM 701 C C . SER A 1 108 ? 42.412 33.648 12.294 1.00 12.10 85 SER A C 1
ATOM 702 O O . SER A 1 108 ? 41.761 33.022 11.444 1.00 12.75 85 SER A O 1
ATOM 705 N N . ASN A 1 109 ? 43.527 33.182 12.825 1.00 11.28 86 ASN A N 1
ATOM 706 C CA . ASN A 1 109 ? 44.016 31.880 12.384 1.00 12.58 86 ASN A CA 1
ATOM 707 C C . ASN A 1 109 ? 43.162 30.693 12.821 1.00 12.41 86 ASN A C 1
ATOM 708 O O . ASN A 1 109 ? 43.443 29.577 12.428 1.00 17.80 86 ASN A O 1
ATOM 713 N N . MET A 1 110 ? 42.189 30.920 13.693 1.00 10.12 87 MET A N 1
ATOM 714 C CA . MET A 1 110 ? 41.262 29.879 14.156 1.00 10.37 87 MET A CA 1
ATOM 715 C C . MET A 1 110 ? 39.893 29.948 13.493 1.00 9.87 87 MET A C 1
ATOM 716 O O . MET A 1 110 ? 39.061 29.102 13.754 1.00 10.78 87 MET A O 1
ATOM 721 N N . VAL A 1 111 ? 39.663 30.983 12.701 1.00 9.55 88 VAL A N 1
ATOM 722 C CA . VAL A 1 111 ? 38.347 31.261 12.098 1.00 11.16 88 VAL A CA 1
ATOM 723 C C . VAL A 1 111 ? 38.274 30.674 10.704 1.00 10.33 88 VAL A C 1
ATOM 724 O O . VAL A 1 111 ? 39.282 30.670 9.978 1.00 13.14 88 VAL A O 1
ATOM 728 N N . GLU A 1 112 ? 37.080 30.267 10.304 1.00 9.14 89 GLU A N 1
ATOM 729 C CA . GLU A 1 112 ? 36.801 29.989 8.897 1.00 10.08 89 GLU A CA 1
ATOM 730 C C . GLU A 1 112 ? 35.508 30.666 8.530 1.00 9.44 89 GLU A C 1
ATOM 731 O O . GLU A 1 112 ? 34.714 31.040 9.380 1.00 10.50 89 GLU A O 1
ATOM 737 N N . THR A 1 113 ? 35.299 30.802 7.237 1.00 9.31 90 THR A N 1
ATOM 738 C CA . THR A 1 113 ? 34.084 31.415 6.760 1.00 9.76 90 THR A CA 1
ATOM 739 C C . THR A 1 113 ? 33.091 30.377 6.249 1.00 10.07 90 THR A C 1
ATOM 740 O O . THR A 1 113 ? 33.484 29.267 5.866 1.00 11.85 90 THR A O 1
ATOM 744 N N . PHE A 1 114 ? 31.828 30.760 6.225 1.00 9.33 91 PHE A N 1
ATOM 745 C CA . PHE A 1 114 ? 30.760 29.918 5.745 1.00 10.43 91 PHE A CA 1
ATOM 746 C C . PHE A 1 114 ? 29.617 30.808 5.304 1.00 10.32 91 PHE A C 1
ATOM 747 O O . PHE A 1 114 ? 29.563 31.981 5.644 1.00 9.86 91 PHE A O 1
ATOM 755 N N . THR A 1 115 ? 28.668 30.202 4.605 1.00 11.21 92 THR A N 1
ATOM 756 C CA . THR A 1 115 ? 27.469 30.888 4.161 1.00 11.26 92 THR A CA 1
ATOM 757 C C . THR A 1 115 ? 26.355 30.529 5.136 1.00 12.03 92 THR A C 1
ATOM 758 O O . THR A 1 115 ? 26.068 29.342 5.354 1.00 13.89 92 THR A O 1
ATOM 762 N N . ARG A 1 116 ? 25.701 31.562 5.680 1.00 10.96 93 ARG A N 1
ATOM 763 C CA . ARG A 1 116 ? 24.629 31.406 6.676 1.00 11.14 93 ARG A CA 1
ATOM 764 C C . ARG A 1 116 ? 23.368 32.049 6.141 1.00 12.53 93 ARG A C 1
ATOM 765 O O . ARG A 1 116 ? 23.345 33.250 5.960 1.00 12.16 93 ARG A O 1
ATOM 773 N N . ASN A 1 117 ? 22.298 31.265 5.953 1.00 15.07 94 ASN A N 1
ATOM 774 C CA A ASN A 1 117 ? 21.045 31.740 5.429 0.60 16.86 94 ASN A CA 1
ATOM 775 C CA B ASN A 1 117 ? 21.035 31.838 5.499 0.40 16.26 94 ASN A CA 1
ATOM 776 C C . ASN A 1 117 ? 21.235 32.631 4.204 1.00 16.81 94 ASN A C 1
ATOM 777 O O . ASN A 1 117 ? 20.634 33.693 4.035 1.00 18.85 94 ASN A O 1
ATOM 786 N N . GLY A 1 118 ? 22.119 32.134 3.337 1.00 16.57 95 GLY A N 1
ATOM 787 C CA . GLY A 1 118 ? 22.407 32.789 2.076 1.00 16.20 95 GLY A CA 1
ATOM 788 C C . GLY A 1 118 ? 23.381 33.935 2.125 1.00 14.01 95 GLY A C 1
ATOM 789 O O . GLY A 1 118 ? 23.707 34.516 1.088 1.00 17.45 95 GLY A O 1
ATOM 790 N N . VAL A 1 119 ? 23.828 34.316 3.312 1.00 11.76 96 VAL A N 1
ATOM 791 C CA . VAL A 1 119 ? 24.759 35.419 3.475 1.00 11.53 96 VAL A CA 1
ATOM 792 C C . VAL A 1 119 ? 26.176 34.841 3.550 1.00 9.52 96 VAL A C 1
ATOM 793 O O . VAL A 1 119 ? 26.469 34.070 4.436 1.00 9.59 96 VAL A O 1
ATOM 797 N N . PRO A 1 120 ? 27.058 35.201 2.583 1.00 9.74 97 PRO A N 1
ATOM 798 C CA . PRO A 1 120 ? 28.395 34.614 2.563 1.00 9.69 97 PRO A CA 1
ATOM 799 C C . PRO A 1 120 ? 29.351 35.295 3.520 1.00 8.69 97 PRO A C 1
ATOM 800 O O . PRO A 1 120 ? 29.047 36.337 4.113 1.00 8.64 97 PRO A O 1
ATOM 804 N N . ASN A 1 121 ? 30.518 34.688 3.647 1.00 8.24 98 ASN A N 1
ATOM 805 C CA . ASN A 1 121 ? 31.673 35.270 4.346 1.00 8.15 98 ASN A CA 1
ATOM 806 C C . ASN A 1 121 ? 31.407 35.472 5.835 1.00 8.03 98 ASN A C 1
ATOM 807 O O . ASN A 1 121 ? 31.998 36.345 6.443 1.00 8.80 98 ASN A O 1
ATOM 812 N N . GLN A 1 122 ? 30.541 34.661 6.398 1.00 8.04 99 GLN A N 1
ATOM 813 C CA . GLN A 1 122 ? 30.254 34.699 7.831 1.00 8.01 99 GLN A CA 1
ATOM 814 C C . GLN A 1 122 ? 31.302 33.919 8.576 1.00 7.69 99 GLN A C 1
ATOM 815 O O . GLN A 1 122 ? 31.864 32.979 8.054 1.00 9.71 99 GLN A O 1
ATOM 821 N N . LYS A 1 123 ? 31.578 34.327 9.809 1.00 7.58 100 LYS A N 1
ATOM 822 C CA . LYS A 1 123 ? 32.651 33.707 10.594 1.00 7.68 100 LYS A CA 1
ATOM 823 C C . LYS A 1 123 ? 32.153 32.684 11.582 1.00 7.23 100 LYS A C 1
ATOM 824 O O . LYS A 1 123 ? 31.120 32.881 12.239 1.00 7.76 100 LYS A O 1
ATOM 830 N N . ARG A 1 124 ? 32.913 31.585 11.722 1.00 7.00 101 ARG A N 1
ATOM 831 C CA . ARG A 1 124 ? 32.744 30.629 12.825 1.00 7.22 101 ARG A CA 1
ATOM 832 C C . ARG A 1 124 ? 34.113 30.185 13.274 1.00 6.94 101 ARG A C 1
ATOM 833 O O . ARG A 1 124 ? 35.089 30.239 12.539 1.00 8.41 101 ARG A O 1
ATOM 841 N N . LEU A 1 125 ? 34.169 29.641 14.475 1.00 6.96 102 LEU A N 1
ATOM 842 C CA . LEU A 1 125 ? 35.386 28.976 14.954 1.00 7.06 102 LEU A CA 1
ATOM 843 C C . LEU A 1 125 ? 35.538 27.650 14.270 1.00 7.39 102 LEU A C 1
ATOM 844 O O . LEU A 1 125 ? 34.607 26.832 14.274 1.00 7.52 102 LEU A O 1
ATOM 849 N N . ARG A 1 126 ? 36.684 27.389 13.673 1.00 7.58 103 ARG A N 1
ATOM 850 C CA . ARG A 1 126 ? 36.938 26.076 13.076 1.00 8.10 103 ARG A CA 1
ATOM 851 C C . ARG A 1 126 ? 36.797 24.995 14.120 1.00 7.78 103 ARG A C 1
ATOM 852 O O . ARG A 1 126 ? 37.363 25.097 15.207 1.00 8.00 103 ARG A O 1
ATOM 860 N N . TYR A 1 127 ? 36.125 23.889 13.776 1.00 8.36 104 TYR A N 1
ATOM 861 C CA . TYR A 1 127 ? 35.954 22.831 14.763 1.00 8.66 104 TYR A CA 1
ATOM 862 C C . TYR A 1 127 ? 37.289 22.256 15.202 1.00 8.64 104 TYR A C 1
ATOM 863 O O . TYR A 1 127 ? 37.463 21.942 16.398 1.00 8.52 104 TYR A O 1
ATOM 872 N N . ASP A 1 128 ? 38.214 22.139 14.266 1.00 8.78 105 ASP A N 1
ATOM 873 C CA . ASP A 1 128 ? 39.518 21.600 14.601 1.00 9.32 105 ASP A CA 1
ATOM 874 C C . ASP A 1 128 ? 40.399 22.510 15.461 1.00 8.90 105 ASP A C 1
ATOM 875 O O . ASP A 1 128 ? 41.447 22.086 15.906 1.00 11.14 105 ASP A O 1
ATOM 880 N N . LYS A 1 129 ? 39.905 23.709 15.757 1.00 7.87 106 LYS A N 1
ATOM 881 C CA . LYS A 1 129 ? 40.610 24.692 16.595 1.00 8.32 106 LYS A CA 1
ATOM 882 C C . LYS A 1 129 ? 39.923 24.904 17.948 1.00 7.82 106 LYS A C 1
ATOM 883 O O . LYS A 1 129 ? 40.304 25.811 18.660 1.00 8.49 106 LYS A O 1
ATOM 889 N N . TYR A 1 130 ? 38.975 24.060 18.329 1.00 7.41 107 TYR A N 1
ATOM 890 C CA . TYR A 1 130 ? 38.308 24.281 19.629 1.00 6.85 107 TYR A CA 1
ATOM 891 C C . TYR A 1 130 ? 39.335 24.236 20.767 1.00 6.79 107 TYR A C 1
ATOM 892 O O . TYR A 1 130 ? 39.242 25.009 21.719 1.00 7.23 107 TYR A O 1
ATOM 901 N N . GLY A 1 131 ? 40.295 23.300 20.717 1.00 7.19 108 GLY A N 1
ATOM 902 C CA . GLY A 1 131 ? 41.308 23.224 21.747 1.00 7.64 108 GLY A CA 1
ATOM 903 C C . GLY A 1 131 ? 42.227 24.439 21.783 1.00 8.13 108 GLY A C 1
ATOM 904 O O . GLY A 1 131 ? 42.620 24.913 22.832 1.00 8.42 108 GLY A O 1
ATOM 905 N N . ASP A 1 132 ? 42.536 24.975 20.614 1.00 7.74 109 ASP A N 1
ATOM 906 C CA . ASP A 1 132 ? 43.357 26.173 20.511 1.00 7.99 109 ASP A CA 1
ATOM 907 C C . ASP A 1 132 ? 42.603 27.397 21.043 1.00 8.09 109 ASP A C 1
ATOM 908 O O . ASP A 1 132 ? 43.218 28.283 21.625 1.00 8.96 109 ASP A O 1
ATOM 913 N N . TYR A 1 133 ? 41.284 27.420 20.834 1.00 7.53 110 TYR A N 1
ATOM 914 C CA . TYR A 1 133 ? 40.497 28.515 21.335 1.00 6.88 110 TYR A CA 1
ATOM 915 C C . TYR A 1 133 ? 40.457 28.518 22.849 1.00 7.28 110 TYR A C 1
ATOM 916 O O . TYR A 1 133 ? 40.573 29.557 23.500 1.00 7.94 110 TYR A O 1
ATOM 925 N N . VAL A 1 134 ? 40.315 27.330 23.461 1.00 7.42 111 VAL A N 1
ATOM 926 C CA . VAL A 1 134 ? 40.476 27.248 24.920 1.00 7.57 111 VAL A CA 1
ATOM 927 C C . VAL A 1 134 ? 41.798 27.859 25.350 1.00 7.95 111 VAL A C 1
ATOM 928 O O . VAL A 1 134 ? 41.857 28.597 26.333 1.00 8.41 111 VAL A O 1
ATOM 932 N N . GLN A 1 135 ? 42.883 27.526 24.667 1.00 8.59 112 GLN A N 1
ATOM 933 C CA A GLN A 1 135 ? 44.183 28.066 25.053 0.80 9.40 112 GLN A CA 1
ATOM 934 C CA B GLN A 1 135 ? 44.189 28.044 25.063 0.20 8.99 112 GLN A CA 1
ATOM 935 C C . GLN A 1 135 ? 44.241 29.569 24.944 1.00 9.29 112 GLN A C 1
ATOM 936 O O . GLN A 1 135 ? 44.861 30.223 25.792 1.00 9.76 112 GLN A O 1
ATOM 947 N N . HIS A 1 136 ? 43.631 30.118 23.884 1.00 8.90 113 HIS A N 1
ATOM 948 C CA . HIS A 1 136 ? 43.514 31.577 23.766 1.00 9.04 113 HIS A CA 1
ATOM 949 C C . HIS A 1 136 ? 42.783 32.213 24.956 1.00 8.80 113 HIS A C 1
ATOM 950 O O . HIS A 1 136 ? 43.276 33.190 25.566 1.00 9.37 113 HIS A O 1
ATOM 957 N N . LEU A 1 137 ? 41.652 31.633 25.332 1.00 8.33 114 LEU A N 1
ATOM 958 C CA . LEU A 1 137 ? 40.937 32.139 26.487 1.00 8.69 114 LEU A CA 1
ATOM 959 C C . LEU A 1 137 ? 41.758 32.007 27.756 1.00 8.67 114 LEU A C 1
ATOM 960 O O . LEU A 1 137 ? 41.810 32.933 28.572 1.00 9.38 114 LEU A O 1
ATOM 965 N N . ASN A 1 138 ? 42.436 30.871 27.940 1.00 9.08 115 ASN A N 1
ATOM 966 C CA . ASN A 1 138 ? 43.262 30.667 29.114 1.00 9.38 115 ASN A CA 1
ATOM 967 C C . ASN A 1 138 ? 44.462 31.611 29.157 1.00 9.92 115 ASN A C 1
ATOM 968 O O . ASN A 1 138 ? 44.876 32.060 30.217 1.00 10.75 115 ASN A O 1
ATOM 973 N N . ASP A 1 139 ? 44.988 31.925 27.992 1.00 9.77 116 ASP A N 1
ATOM 974 C CA . ASP A 1 139 ? 46.094 32.901 27.910 1.00 10.92 116 ASP A CA 1
ATOM 975 C C . ASP A 1 139 ? 45.613 34.277 28.372 1.00 10.65 116 ASP A C 1
ATOM 976 O O . ASP A 1 139 ? 46.329 35.017 29.018 1.00 11.72 116 ASP A O 1
ATOM 981 N N . PHE A 1 140 ? 44.394 34.647 27.990 1.00 9.81 117 PHE A N 1
ATOM 982 C CA . PHE A 1 140 ? 43.806 35.923 28.421 1.00 9.79 117 PHE A CA 1
ATOM 983 C C . PHE A 1 140 ? 43.631 35.925 29.942 1.00 10.30 117 PHE A C 1
ATOM 984 O O . PHE A 1 140 ? 43.989 36.866 30.637 1.00 11.05 117 PHE A O 1
ATOM 992 N N . VAL A 1 141 ? 43.068 34.842 30.463 1.00 9.71 118 VAL A N 1
ATOM 993 C CA . VAL A 1 141 ? 42.893 34.708 31.917 1.00 10.42 118 VAL A CA 1
ATOM 994 C C . VAL A 1 141 ? 44.244 34.875 32.646 1.00 11.79 118 VAL A C 1
ATOM 995 O O . VAL A 1 141 ? 44.356 35.609 33.607 1.00 12.49 118 VAL A O 1
ATOM 999 N N . ALA A 1 142 ? 45.267 34.208 32.142 1.00 11.92 119 ALA A N 1
ATOM 1000 C CA . ALA A 1 142 ? 46.592 34.259 32.780 1.00 13.49 119 ALA A CA 1
ATOM 1001 C C . ALA A 1 142 ? 47.214 35.650 32.654 1.00 13.70 119 ALA A C 1
ATOM 1002 O O . ALA A 1 142 ? 47.838 36.153 33.611 1.00 16.08 119 ALA A O 1
ATOM 1004 N N . TYR A 1 143 ? 47.035 36.290 31.490 1.00 13.39 120 TYR A N 1
ATOM 1005 C CA . TYR A 1 143 ? 47.561 37.637 31.317 1.00 14.18 120 TYR A CA 1
ATOM 1006 C C . TYR A 1 143 ? 46.905 38.606 32.312 1.00 13.43 120 TYR A C 1
ATOM 1007 O O . TYR A 1 143 ? 47.574 39.408 32.983 1.00 15.07 120 TYR A O 1
ATOM 1016 N N . MET A 1 144 ? 45.589 38.558 32.386 1.00 13.11 121 MET A N 1
ATOM 1017 C CA A MET A 1 144 ? 44.912 39.424 33.319 0.50 12.62 121 MET A CA 1
ATOM 1018 C CA B MET A 1 144 ? 44.885 39.396 33.335 0.50 13.34 121 MET A CA 1
ATOM 1019 C C . MET A 1 144 ? 45.299 39.146 34.774 1.00 13.64 121 MET A C 1
ATOM 1020 O O . MET A 1 144 ? 45.552 40.097 35.532 1.00 15.05 121 MET A O 1
ATOM 1029 N N . LYS A 1 145 ? 45.452 37.880 35.139 1.00 14.07 122 LYS A N 1
ATOM 1030 C CA . LYS A 1 145 ? 45.862 37.521 36.501 1.00 16.41 122 LYS A CA 1
ATOM 1031 C C . LYS A 1 145 ? 47.253 38.087 36.836 1.00 18.44 122 LYS A C 1
ATOM 1032 O O . LYS A 1 145 ? 47.473 38.637 37.924 1.00 19.86 122 LYS A O 1
ATOM 1038 N N . SER A 1 146 ? 48.164 38.001 35.864 1.00 16.69 123 SER A N 1
ATOM 1039 C CA . SER A 1 146 ? 49.480 38.573 36.033 1.00 20.44 123 SER A CA 1
ATOM 1040 C C . SER A 1 146 ? 49.496 40.124 36.239 1.00 21.37 123 SER A C 1
ATOM 1041 O O . SER A 1 146 ? 50.415 40.673 36.766 1.00 26.71 123 SER A O 1
ATOM 1044 N N . ASN A 1 147 ? 48.394 40.725 35.773 1.00 18.67 124 ASN A N 1
ATOM 1045 C CA . ASN A 1 147 ? 48.176 42.206 35.974 1.00 17.45 124 ASN A CA 1
ATOM 1046 C C . ASN A 1 147 ? 47.114 42.560 37.014 1.00 18.29 124 ASN A C 1
ATOM 1047 O O . ASN A 1 147 ? 46.473 43.626 36.949 1.00 20.14 124 ASN A O 1
ATOM 1052 N N . GLY A 1 148 ? 46.959 41.724 38.021 1.00 17.27 125 GLY A N 1
ATOM 1053 C CA . GLY A 1 148 ? 46.109 42.064 39.145 1.00 20.35 125 GLY A CA 1
ATOM 1054 C C . GLY A 1 148 ? 44.642 41.995 38.904 1.00 17.90 125 GLY A C 1
ATOM 1055 O O . GLY A 1 148 ? 43.873 42.485 39.740 1.00 22.62 125 GLY A O 1
ATOM 1056 N N . VAL A 1 149 ? 44.236 41.314 37.815 1.00 16.09 126 VAL A N 1
ATOM 1057 C CA . VAL A 1 149 ? 42.856 41.191 37.465 1.00 15.47 126 VAL A CA 1
ATOM 1058 C C . VAL A 1 149 ? 42.525 39.677 37.443 1.00 13.65 126 VAL A C 1
ATOM 1059 O O . VAL A 1 149 ? 42.749 38.979 36.455 1.00 15.60 126 VAL A O 1
ATOM 1063 N N . ASP A 1 150 ? 41.975 39.203 38.545 1.00 13.71 127 ASP A N 1
ATOM 1064 C CA . ASP A 1 150 ? 41.500 37.828 38.683 1.00 13.47 127 ASP A CA 1
ATOM 1065 C C . ASP A 1 150 ? 40.060 37.811 38.162 1.00 13.11 127 ASP A C 1
ATOM 1066 O O . ASP A 1 150 ? 39.141 38.162 38.885 1.00 14.74 127 ASP A O 1
ATOM 1071 N N . LEU A 1 151 ? 39.878 37.380 36.916 1.00 12.27 128 LEU A N 1
ATOM 1072 C CA . LEU A 1 151 ? 38.566 37.376 36.299 1.00 11.95 128 LEU A CA 1
ATOM 1073 C C . LEU A 1 151 ? 37.598 36.494 37.046 1.00 11.16 128 LEU A C 1
ATOM 1074 O O . LEU A 1 151 ? 37.933 35.358 37.382 1.00 13.06 128 LEU A O 1
ATOM 1079 N N . TYR A 1 152 ? 36.389 36.967 37.251 1.00 10.09 129 TYR A N 1
ATOM 1080 C CA . TYR A 1 152 ? 35.353 36.159 37.856 1.00 10.68 129 TYR A CA 1
ATOM 1081 C C . TYR A 1 152 ? 34.873 35.110 36.881 1.00 10.02 129 TYR A C 1
ATOM 1082 O O . TYR A 1 152 ? 34.579 33.986 37.320 1.00 10.57 129 TYR A O 1
ATOM 1091 N N . ALA A 1 153 ? 34.795 35.466 35.599 1.00 8.82 130 ALA A N 1
ATOM 1092 C CA . ALA A 1 153 ? 34.274 34.541 34.607 1.00 8.18 130 ALA A CA 1
ATOM 1093 C C . ALA A 1 153 ? 34.729 34.963 33.235 1.00 7.95 130 ALA A C 1
ATOM 1094 O O . ALA A 1 153 ? 35.073 36.135 33.005 1.00 8.54 130 ALA A O 1
ATOM 1096 N N . ILE A 1 154 ? 34.698 34.008 32.300 1.00 7.20 131 ILE A N 1
ATOM 1097 C CA . ILE A 1 154 ? 34.966 34.269 30.900 1.00 7.31 131 ILE A CA 1
ATOM 1098 C C . ILE A 1 154 ? 33.902 33.553 30.074 1.00 6.45 131 ILE A C 1
ATOM 1099 O O . ILE A 1 154 ? 33.473 32.446 30.408 1.00 7.31 131 ILE A O 1
ATOM 1104 N N . SER A 1 155 ? 33.433 34.228 29.022 1.00 6.28 132 SER A N 1
ATOM 1105 C CA . SER A 1 155 ? 32.375 33.684 28.163 1.00 6.28 132 SER A CA 1
ATOM 1106 C C . SER A 1 155 ? 32.936 32.976 26.948 1.00 6.34 132 SER A C 1
ATOM 1107 O O . SER A 1 155 ? 34.019 33.305 26.446 1.00 7.52 132 SER A O 1
ATOM 1110 N N . VAL A 1 156 ? 32.149 32.022 26.425 1.00 5.94 133 VAL A N 1
ATOM 1111 C CA . VAL A 1 156 ? 32.507 31.351 25.184 1.00 6.28 133 VAL A CA 1
ATOM 1112 C C . VAL A 1 156 ? 32.409 32.324 23.980 1.00 6.20 133 VAL A C 1
ATOM 1113 O O . VAL A 1 156 ? 33.210 32.235 23.053 1.00 7.47 133 VAL A O 1
ATOM 1117 N N . GLN A 1 157 ? 31.388 33.165 23.971 1.00 5.97 134 GLN A N 1
ATOM 1118 C CA . GLN A 1 157 ? 31.058 34.031 22.837 1.00 6.08 134 GLN A CA 1
ATOM 1119 C C . GLN A 1 157 ? 30.018 35.057 23.227 1.00 5.78 134 GLN A C 1
ATOM 1120 O O . GLN A 1 157 ? 28.951 34.709 23.764 1.00 6.73 134 GLN A O 1
ATOM 1126 N N . ASN A 1 158 ? 30.280 36.327 22.853 1.00 6.00 135 ASN A N 1
ATOM 1127 C CA . ASN A 1 158 ? 29.237 37.331 22.890 1.00 6.19 135 ASN A CA 1
ATOM 1128 C C . ASN A 1 158 ? 28.232 37.133 21.770 1.00 5.97 135 ASN A C 1
ATOM 1129 O O . ASN A 1 158 ? 28.621 37.135 20.604 1.00 6.53 135 ASN A O 1
ATOM 1134 N N . GLU A 1 159 ? 26.954 36.983 22.073 1.00 5.96 136 GLU A N 1
ATOM 1135 C CA . GLU A 1 159 ? 25.908 36.961 21.037 1.00 5.89 136 GLU A CA 1
ATOM 1136 C C . GLU A 1 159 ? 26.238 36.031 19.866 1.00 5.60 136 GLU A C 1
ATOM 1137 O O . GLU A 1 159 ? 26.289 36.459 18.700 1.00 6.23 136 GLU A O 1
ATOM 1143 N N . PRO A 1 160 ? 26.399 34.728 20.159 1.00 5.71 137 PRO A N 1
ATOM 1144 C CA . PRO A 1 160 ? 26.624 33.737 19.105 1.00 5.55 137 PRO A CA 1
ATOM 1145 C C . PRO A 1 160 ? 25.511 33.649 18.049 1.00 5.65 137 PRO A C 1
ATOM 1146 O O . PRO A 1 160 ? 25.749 33.114 16.977 1.00 6.57 137 PRO A O 1
ATOM 1150 N N . ASP A 1 161 ? 24.332 34.130 18.430 1.00 6.55 138 ASP A N 1
ATOM 1151 C CA . ASP A 1 161 ? 23.123 34.078 17.629 1.00 7.01 138 ASP A CA 1
ATOM 1152 C C . ASP A 1 161 ? 22.761 35.434 17.036 1.00 6.92 138 ASP A C 1
ATOM 1153 O O . ASP A 1 161 ? 21.654 35.594 16.516 1.00 8.02 138 ASP A O 1
ATOM 1158 N N . TYR A 1 162 ? 23.686 36.397 17.046 1.00 6.91 139 TYR A N 1
ATOM 1159 C CA . TYR A 1 162 ? 23.472 37.686 16.390 1.00 7.43 139 TYR A CA 1
ATOM 1160 C C . TYR A 1 162 ? 24.824 38.189 15.873 1.00 6.68 139 TYR A C 1
ATOM 1161 O O . TYR A 1 162 ? 25.238 39.288 16.182 1.00 9.16 139 TYR A O 1
ATOM 1170 N N . ALA A 1 163 ? 25.498 37.345 15.124 1.00 7.33 140 ALA A N 1
ATOM 1171 C CA . ALA A 1 163 ? 26.922 37.503 14.830 1.00 7.11 140 ALA A CA 1
ATOM 1172 C C . ALA A 1 163 ? 27.207 37.965 13.426 1.00 7.79 140 ALA A C 1
ATOM 1173 O O . ALA A 1 163 ? 28.276 37.688 12.873 1.00 8.39 140 ALA A O 1
ATOM 1175 N N . HIS A 1 164 ? 26.311 38.769 12.856 1.00 7.99 141 HIS A N 1
ATOM 1176 C CA . HIS A 1 164 ? 26.569 39.375 11.563 1.00 9.05 141 HIS A CA 1
ATOM 1177 C C . HIS A 1 164 ? 27.917 40.066 11.514 1.00 8.91 141 HIS A C 1
ATOM 1178 O O . HIS A 1 164 ? 28.568 40.061 10.474 1.00 12.16 141 HIS A O 1
ATOM 1185 N N . GLU A 1 165 ? 28.327 40.693 12.604 1.00 8.57 142 GLU A N 1
ATOM 1186 C CA . GLU A 1 165 ? 29.570 41.441 12.665 1.00 8.99 142 GLU A CA 1
ATOM 1187 C C . GLU A 1 165 ? 30.662 40.754 13.469 1.00 8.48 142 GLU A C 1
ATOM 1188 O O . GLU A 1 165 ? 31.685 41.366 13.752 1.00 10.04 142 GLU A O 1
ATOM 1194 N N . TRP A 1 166 ? 30.455 39.489 13.848 1.00 7.57 143 TRP A N 1
ATOM 1195 C CA . TRP A 1 166 ? 31.449 38.746 14.632 1.00 7.60 143 TRP A CA 1
ATOM 1196 C C . TRP A 1 166 ? 31.334 37.263 14.351 1.00 7.37 143 TRP A C 1
ATOM 1197 O O . TRP A 1 166 ? 31.170 36.886 13.197 1.00 9.06 143 TRP A O 1
ATOM 1208 N N . THR A 1 167 ? 31.472 36.391 15.354 1.00 6.56 144 THR A N 1
ATOM 1209 C CA . THR A 1 167 ? 31.562 34.964 15.165 1.00 6.62 144 THR A CA 1
ATOM 1210 C C . THR A 1 167 ? 30.278 34.254 15.612 1.00 6.23 144 THR A C 1
ATOM 1211 O O . THR A 1 167 ? 29.871 34.350 16.791 1.00 6.89 144 THR A O 1
ATOM 1215 N N . TRP A 1 168 ? 29.678 33.523 14.664 1.00 6.54 145 TRP A N 1
ATOM 1216 C CA . TRP A 1 168 ? 28.455 32.750 14.901 1.00 6.27 145 TRP A CA 1
ATOM 1217 C C . TRP A 1 168 ? 28.753 31.413 15.527 1.00 6.18 145 TRP A C 1
ATOM 1218 O O . TRP A 1 168 ? 29.697 30.714 15.121 1.00 6.62 145 TRP A O 1
ATOM 1229 N N . TRP A 1 169 ? 27.876 30.993 16.436 1.00 6.18 146 TRP A N 1
ATOM 1230 C CA . TRP A 1 169 ? 27.825 29.594 16.898 1.00 6.22 146 TRP A CA 1
ATOM 1231 C C . TRP A 1 169 ? 26.380 29.149 16.866 1.00 6.11 146 TRP A C 1
ATOM 1232 O O . TRP A 1 169 ? 25.530 29.807 17.466 1.00 6.95 146 TRP A O 1
ATOM 1243 N N . THR A 1 170 ? 26.111 28.038 16.195 1.00 6.07 147 THR A N 1
ATOM 1244 C CA . THR A 1 170 ? 24.795 27.446 16.282 1.00 6.35 147 THR A CA 1
ATOM 1245 C C . THR A 1 170 ? 24.581 26.916 17.709 1.00 6.27 147 THR A C 1
ATOM 1246 O O . THR A 1 170 ? 25.531 26.696 18.451 1.00 6.27 147 THR A O 1
ATOM 1250 N N . PRO A 1 171 ? 23.337 26.600 18.058 1.00 6.62 148 PRO A N 1
ATOM 1251 C CA . PRO A 1 171 ? 23.117 25.963 19.366 1.00 6.69 148 PRO A CA 1
ATOM 1252 C C . PRO A 1 171 ? 23.938 24.687 19.547 1.00 6.27 148 PRO A C 1
ATOM 1253 O O . PRO A 1 171 ? 24.445 24.403 20.629 1.00 6.90 148 PRO A O 1
ATOM 1257 N N . GLN A 1 172 ? 24.078 23.915 18.472 1.00 6.22 149 GLN A N 1
ATOM 1258 C CA . GLN A 1 172 ? 24.816 22.661 18.551 1.00 6.79 149 GLN A CA 1
ATOM 1259 C C . GLN A 1 172 ? 26.324 22.860 18.650 1.00 6.02 149 GLN A C 1
ATOM 1260 O O . GLN A 1 172 ? 26.999 22.079 19.339 1.00 6.92 149 GLN A O 1
ATOM 1266 N N . GLU A 1 173 ? 26.879 23.856 17.964 1.00 6.14 150 GLU A N 1
ATOM 1267 C CA . GLU A 1 173 ? 28.304 24.179 18.078 1.00 6.42 150 GLU A CA 1
ATOM 1268 C C . GLU A 1 173 ? 28.620 24.624 19.499 1.00 6.31 150 GLU A C 1
ATOM 1269 O O . GLU A 1 173 ? 29.609 24.183 20.112 1.00 6.68 150 GLU A O 1
ATOM 1275 N N . MET A 1 174 ? 27.772 25.528 20.032 1.00 5.98 151 MET A N 1
ATOM 1276 C CA . MET A 1 174 ? 27.919 25.942 21.412 1.00 6.26 151 MET A CA 1
ATOM 1277 C C . MET A 1 174 ? 27.848 24.738 22.365 1.00 6.04 151 MET A C 1
ATOM 1278 O O . MET A 1 174 ? 28.646 24.625 23.314 1.00 6.48 151 MET A O 1
ATOM 1283 N N . LEU A 1 175 ? 26.882 23.842 22.142 1.00 5.92 152 LEU A N 1
ATOM 1284 C CA A LEU A 1 175 ? 26.759 22.671 22.975 0.50 6.11 152 LEU A CA 1
ATOM 1285 C CA B LEU A 1 175 ? 26.755 22.677 22.972 0.50 6.33 152 LEU A CA 1
ATOM 1286 C C . LEU A 1 175 ? 28.025 21.821 22.935 1.00 5.98 152 LEU A C 1
ATOM 1287 O O . LEU A 1 175 ? 28.542 21.398 23.984 1.00 6.73 152 LEU A O 1
ATOM 1296 N N . ARG A 1 176 ? 28.505 21.527 21.720 1.00 5.90 153 ARG A N 1
ATOM 1297 C CA . ARG A 1 176 ? 29.678 20.657 21.604 1.00 6.40 153 ARG A CA 1
ATOM 1298 C C . ARG A 1 176 ? 30.874 21.288 22.281 1.00 6.21 153 ARG A C 1
ATOM 1299 O O . ARG A 1 176 ? 31.641 20.589 22.958 1.00 6.67 153 ARG A O 1
ATOM 1307 N N . PHE A 1 177 ? 31.059 22.612 22.139 1.00 6.21 154 PHE A N 1
ATOM 1308 C CA . PHE A 1 177 ? 32.137 23.274 22.873 1.00 6.49 154 PHE A CA 1
ATOM 1309 C C . PHE A 1 177 ? 31.962 23.133 24.383 1.00 6.51 154 PHE A C 1
ATOM 1310 O O . PHE A 1 177 ? 32.907 22.812 25.100 1.00 6.66 154 PHE A O 1
ATOM 1318 N N . MET A 1 178 ? 30.770 23.414 24.870 1.00 6.60 155 MET A N 1
ATOM 1319 C CA . MET A 1 178 ? 30.519 23.341 26.299 1.00 6.75 155 MET A CA 1
ATOM 1320 C C . MET A 1 178 ? 30.713 21.934 26.848 1.00 6.51 155 MET A C 1
ATOM 1321 O O . MET A 1 178 ? 31.209 21.758 27.947 1.00 7.74 155 MET A O 1
ATOM 1326 N N . ARG A 1 179 ? 30.305 20.941 26.055 1.00 6.41 156 ARG A N 1
ATOM 1327 C CA . ARG A 1 179 ? 30.400 19.541 26.450 1.00 7.26 156 ARG A CA 1
ATOM 1328 C C . ARG A 1 179 ? 31.828 19.032 26.443 1.00 6.94 156 ARG A C 1
ATOM 1329 O O . ARG A 1 179 ? 32.211 18.301 27.360 1.00 8.77 156 ARG A O 1
ATOM 1337 N N . ASP A 1 180 ? 32.539 19.333 25.361 1.00 6.96 157 ASP A N 1
ATOM 1338 C CA . ASP A 1 180 ? 33.792 18.691 25.042 1.00 7.47 157 ASP A CA 1
ATOM 1339 C C . ASP A 1 180 ? 35.027 19.471 25.415 1.00 7.69 157 ASP A C 1
ATOM 1340 O O . ASP A 1 180 ? 36.087 18.891 25.572 1.00 8.71 157 ASP A O 1
ATOM 1345 N N . TYR A 1 181 ? 34.911 20.804 25.500 1.00 7.22 158 TYR A N 1
ATOM 1346 C CA . TYR A 1 181 ? 36.080 21.694 25.645 1.00 7.25 158 TYR A CA 1
ATOM 1347 C C . TYR A 1 181 ? 36.011 22.629 26.844 1.00 7.07 158 TYR A C 1
ATOM 1348 O O . TYR A 1 181 ? 37.075 22.982 27.365 1.00 8.47 158 TYR A O 1
ATOM 1357 N N . ALA A 1 182 ? 34.823 23.084 27.281 1.00 7.42 159 ALA A N 1
ATOM 1358 C CA . ALA A 1 182 ? 34.790 24.148 28.268 1.00 8.03 159 ALA A CA 1
ATOM 1359 C C . ALA A 1 182 ? 35.342 23.782 29.622 1.00 8.70 159 ALA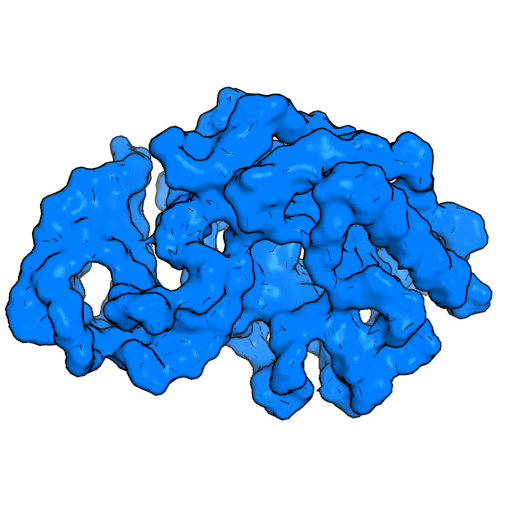 A C 1
ATOM 1360 O O . ALA A 1 182 ? 35.731 24.682 30.379 1.00 8.94 159 ALA A O 1
ATOM 1362 N N . GLY A 1 183 ? 35.392 22.490 29.936 1.00 8.71 160 GLY A N 1
ATOM 1363 C CA . GLY A 1 183 ? 36.008 22.052 31.177 1.00 10.45 160 GLY A CA 1
ATOM 1364 C C . GLY A 1 183 ? 37.482 22.377 31.297 1.00 10.10 160 GLY A C 1
ATOM 1365 O O . GLY A 1 183 ? 38.030 22.344 32.398 1.00 11.88 160 GLY A O 1
ATOM 1366 N N . GLN A 1 184 ? 38.123 22.673 30.174 1.00 8.72 161 GLN A N 1
ATOM 1367 C CA A GLN A 1 184 ? 39.549 23.007 30.119 0.80 9.70 161 GLN A CA 1
ATOM 1368 C CA B GLN A 1 184 ? 39.561 22.999 30.267 0.20 9.23 161 GLN A CA 1
ATOM 1369 C C . GLN A 1 184 ? 39.838 24.491 30.405 1.00 9.54 161 GLN A C 1
ATOM 1370 O O . GLN A 1 184 ? 40.995 24.893 30.477 1.00 10.64 161 GLN A O 1
ATOM 1381 N N . ILE A 1 185 ? 38.791 25.330 30.479 1.00 9.59 162 ILE A N 1
ATOM 1382 C CA . ILE A 1 185 ? 38.980 26.755 30.710 1.00 9.11 162 ILE A CA 1
ATOM 1383 C C . ILE A 1 185 ? 39.278 26.973 32.196 1.00 9.63 162 ILE A C 1
ATOM 1384 O O . ILE A 1 185 ? 38.561 26.504 33.077 1.00 10.01 162 ILE A O 1
ATOM 1389 N N . ASN A 1 186 ? 40.314 27.755 32.460 1.00 10.32 163 ASN A N 1
ATOM 1390 C CA . ASN A 1 186 ? 40.818 27.995 33.820 1.00 10.90 163 ASN A CA 1
ATOM 1391 C C . ASN A 1 186 ? 40.113 29.179 34.513 1.00 10.44 163 ASN A C 1
ATOM 1392 O O . ASN A 1 186 ? 40.758 30.109 35.032 1.00 12.75 163 ASN A O 1
ATOM 1397 N N . CYS A 1 187 ? 38.791 29.151 34.511 1.00 10.41 164 CYS A N 1
ATOM 1398 C CA . CYS A 1 187 ? 37.983 30.232 35.026 1.00 10.05 164 CYS A CA 1
ATOM 1399 C C . CYS A 1 187 ? 36.567 29.731 35.087 1.00 9.38 164 CYS A C 1
ATOM 1400 O O . CYS A 1 187 ? 36.267 28.703 34.487 1.00 10.77 164 CYS A O 1
ATOM 1403 N N . ARG A 1 188 ? 35.688 30.469 35.764 1.00 8.68 165 ARG A N 1
ATOM 1404 C CA . ARG A 1 188 ? 34.265 30.179 35.588 1.00 8.18 165 ARG A CA 1
ATOM 1405 C C . ARG A 1 188 ? 33.890 30.436 34.136 1.00 7.61 165 ARG A C 1
ATOM 1406 O O . ARG A 1 188 ? 34.358 31.380 33.514 1.00 9.01 165 ARG A O 1
ATOM 1414 N N . VAL A 1 189 ? 33.042 29.540 33.619 1.00 7.50 166 VAL A N 1
ATOM 1415 C CA . VAL A 1 189 ? 32.602 29.618 32.225 1.00 7.63 166 VAL A CA 1
ATOM 1416 C C . VAL A 1 189 ? 31.195 30.184 32.134 1.00 6.55 166 VAL A C 1
ATOM 1417 O O . VAL A 1 189 ? 30.249 29.654 32.765 1.00 7.62 166 VAL A O 1
ATOM 1421 N N . MET A 1 190 ? 31.047 31.198 31.316 1.00 6.58 167 MET A N 1
ATOM 1422 C CA . MET A 1 190 ? 29.766 31.826 31.046 1.00 6.59 167 MET A CA 1
ATOM 1423 C C . MET A 1 190 ? 29.323 31.469 29.634 1.00 6.40 167 MET A C 1
ATOM 1424 O O . MET A 1 190 ? 30.098 31.550 28.689 1.00 6.85 167 MET A O 1
ATOM 1429 N N . ALA A 1 191 ? 28.032 31.153 29.492 1.00 6.05 168 ALA A N 1
ATOM 1430 C CA . ALA A 1 191 ? 27.477 30.852 28.173 1.00 6.37 168 ALA A CA 1
ATOM 1431 C C . ALA A 1 191 ? 25.968 30.953 28.265 1.00 6.50 168 ALA A C 1
ATOM 1432 O O . ALA A 1 191 ? 25.416 30.788 29.363 1.00 6.86 168 ALA A O 1
ATOM 1434 N N . PRO A 1 192 ? 25.256 31.124 27.162 1.00 6.22 169 PRO A N 1
ATOM 1435 C CA . PRO A 1 192 ? 25.749 31.386 25.814 1.00 6.31 169 PRO A CA 1
ATOM 1436 C C . PRO A 1 192 ? 25.670 32.834 25.387 1.00 6.17 169 PRO A C 1
ATOM 1437 O O . PRO A 1 192 ? 26.020 33.152 24.267 1.00 6.44 169 PRO A O 1
ATOM 1441 N N . GLU A 1 193 ? 25.190 33.743 26.261 1.00 6.06 170 GLU A N 1
ATOM 1442 C CA . GLU A 1 193 ? 25.042 35.170 25.914 1.00 6.37 170 GLU A CA 1
ATOM 1443 C C . GLU A 1 193 ? 24.248 35.408 24.634 1.00 6.07 170 GLU A C 1
ATOM 1444 O O . GLU A 1 193 ? 24.650 36.190 23.781 1.00 6.22 170 GLU A O 1
ATOM 1450 N N . SER A 1 194 ? 23.092 34.749 24.531 1.00 6.15 171 SER A N 1
ATOM 1451 C CA . SER A 1 194 ? 22.169 35.075 23.455 1.00 5.93 171 SER A CA 1
ATOM 1452 C C . SER A 1 194 ? 21.770 36.522 23.471 1.00 5.58 171 SER A C 1
ATOM 1453 O O . SER A 1 194 ? 21.539 37.104 24.549 1.00 6.62 171 SER A O 1
ATOM 1456 N N . PHE A 1 195 ? 21.655 37.126 22.286 1.00 6.08 172 PHE A N 1
ATOM 1457 C CA . PHE A 1 195 ? 21.317 38.546 22.231 1.00 6.61 172 PHE A CA 1
ATOM 1458 C C . PHE A 1 195 ? 19.980 38.899 22.850 1.00 6.36 172 PHE A C 1
ATOM 1459 O O . PHE A 1 195 ? 19.774 40.055 23.256 1.00 6.78 172 PHE A O 1
ATOM 1467 N N . GLN A 1 196 ? 19.052 37.951 22.900 1.00 6.64 173 GLN A N 1
ATOM 1468 C CA . GLN A 1 196 ? 17.686 38.203 23.343 1.00 7.09 173 GLN A CA 1
ATOM 1469 C C . GLN A 1 196 ? 17.233 37.115 24.340 1.00 6.81 173 GLN A C 1
ATOM 1470 O O . GLN A 1 196 ? 16.040 36.895 24.534 1.00 7.95 173 GLN A O 1
ATOM 1476 N N . TYR A 1 197 ? 18.176 36.448 24.982 1.00 6.44 174 TYR A N 1
ATOM 1477 C CA . TYR A 1 197 ? 17.805 35.385 25.923 1.00 6.72 174 TYR A CA 1
ATOM 1478 C C . TYR A 1 197 ? 16.975 34.336 25.213 1.00 6.97 174 TYR A C 1
ATOM 1479 O O . TYR A 1 197 ? 15.996 33.806 25.745 1.00 8.33 174 TYR A O 1
ATOM 1488 N N . LEU A 1 198 ? 17.400 33.959 24.015 1.00 7.25 175 LEU A N 1
ATOM 1489 C CA . LEU A 1 198 ? 16.695 32.924 23.251 1.00 7.44 175 LEU A CA 1
ATOM 1490 C C . LEU A 1 198 ? 17.044 31.580 23.839 1.00 7.60 175 LEU A C 1
ATOM 1491 O O . LEU A 1 198 ? 18.212 31.189 23.883 1.00 8.05 175 LEU A O 1
ATOM 1496 N N . LYS A 1 199 ? 16.018 30.831 24.252 1.00 7.50 176 LYS A N 1
ATOM 1497 C CA . LYS A 1 199 ? 16.251 29.609 24.988 1.00 7.67 176 LYS A CA 1
ATOM 1498 C C . LYS A 1 199 ? 16.817 28.487 24.103 1.00 7.67 176 LYS A C 1
ATOM 1499 O O . LYS A 1 199 ? 17.447 27.576 24.613 1.00 8.83 176 LYS A O 1
ATOM 1505 N N . ASN A 1 200 ? 16.638 28.594 22.786 1.00 8.29 177 ASN A N 1
ATOM 1506 C CA . ASN A 1 200 ? 17.252 27.587 21.934 1.00 9.14 177 ASN A CA 1
ATOM 1507 C C . ASN A 1 200 ? 18.757 27.546 22.037 1.00 8.28 177 ASN A C 1
ATOM 1508 O O . ASN A 1 200 ? 19.368 26.513 21.752 1.00 9.47 177 ASN A O 1
ATOM 1513 N N . MET A 1 201 ? 19.397 28.648 22.469 1.00 8.46 178 MET A N 1
ATOM 1514 C CA A MET A 1 201 ? 20.881 28.683 22.638 0.70 8.72 178 MET A CA 1
ATOM 1515 C CA B MET A 1 201 ? 20.819 28.711 22.568 0.30 8.67 178 MET A CA 1
ATOM 1516 C C . MET A 1 201 ? 21.350 28.065 23.890 1.00 8.68 178 MET A C 1
ATOM 1517 O O . MET A 1 201 ? 22.480 27.616 23.949 1.00 9.89 178 MET A O 1
ATOM 1526 N N . SER A 1 202 ? 20.504 28.041 24.930 1.00 8.13 179 SER A N 1
ATOM 1527 C CA . SER A 1 202 ? 20.910 27.564 26.232 1.00 9.11 179 SER A CA 1
ATOM 1528 C C . SER A 1 202 ? 20.297 26.210 26.595 1.00 8.46 179 SER A C 1
ATOM 1529 O O . SER A 1 202 ? 20.888 25.460 27.375 1.00 9.78 179 SER A O 1
ATOM 1532 N N . ASP A 1 203 ? 19.124 25.865 26.051 1.00 8.63 180 ASP A N 1
ATOM 1533 C CA . ASP A 1 203 ? 18.489 24.582 26.376 1.00 9.14 180 ASP A CA 1
ATOM 1534 C C . ASP A 1 203 ? 19.450 23.389 26.195 1.00 8.51 180 ASP A C 1
ATOM 1535 O O . ASP A 1 203 ? 19.486 22.513 27.038 1.00 9.25 180 ASP A O 1
ATOM 1540 N N . PRO A 1 204 ? 20.246 23.352 25.101 1.00 8.23 181 PRO A N 1
ATOM 1541 C CA . PRO A 1 204 ? 21.115 22.169 24.967 1.00 8.87 181 PRO A CA 1
ATOM 1542 C C . PRO A 1 204 ? 22.086 21.977 26.104 1.00 8.40 181 PRO A C 1
ATOM 1543 O O . PRO A 1 204 ? 22.383 20.867 26.531 1.00 9.64 181 PRO A O 1
ATOM 1547 N N . ILE A 1 205 ? 22.642 23.112 26.567 1.00 8.30 182 ILE A N 1
ATOM 1548 C CA . ILE A 1 205 ? 23.609 23.046 27.668 1.00 8.12 182 ILE A CA 1
ATOM 1549 C C . ILE A 1 205 ? 22.941 22.493 28.923 1.00 8.81 182 ILE A C 1
ATOM 1550 O O . ILE A 1 205 ? 23.501 21.631 29.614 1.00 9.44 182 ILE A O 1
ATOM 1555 N N . LEU A 1 206 ? 21.754 23.032 29.252 1.00 8.23 183 LEU A N 1
ATOM 1556 C CA . LEU A 1 206 ? 21.050 22.608 30.461 1.00 8.45 183 LEU A CA 1
ATOM 1557 C C . LEU A 1 206 ? 20.632 21.141 30.420 1.00 8.50 183 LEU A C 1
ATOM 1558 O O . LEU A 1 206 ? 20.532 20.518 31.466 1.00 10.81 183 LEU A O 1
ATOM 1563 N N . ASN A 1 207 ? 20.385 20.629 29.226 1.00 9.34 184 ASN A N 1
ATOM 1564 C CA . ASN A 1 207 ? 19.949 19.251 29.059 1.00 10.18 184 ASN A CA 1
ATOM 1565 C C . ASN A 1 207 ? 21.071 18.217 28.922 1.00 10.72 184 ASN A C 1
ATOM 1566 O O . ASN A 1 207 ? 20.769 17.025 28.886 1.00 14.27 184 ASN A O 1
ATOM 1571 N N . ASP A 1 208 ? 22.320 18.655 28.802 1.00 9.22 185 ASP A N 1
ATOM 1572 C CA . ASP A 1 208 ? 23.441 17.699 28.688 1.00 9.47 185 ASP A CA 1
ATOM 1573 C C . ASP A 1 208 ? 24.234 17.733 29.945 1.00 10.10 185 ASP A C 1
ATOM 1574 O O . ASP A 1 208 ? 24.760 18.770 30.304 1.00 10.29 185 ASP A O 1
ATOM 1579 N N . PRO A 1 209 ? 24.383 16.594 30.638 1.00 11.94 186 PRO A N 1
ATOM 1580 C CA . PRO A 1 209 ? 25.035 16.666 31.954 1.00 12.98 186 PRO A CA 1
ATOM 1581 C C . PRO A 1 209 ? 26.476 17.149 31.903 1.00 11.23 186 PRO A C 1
ATOM 1582 O O . PRO A 1 209 ? 26.898 17.857 32.818 1.00 11.77 186 PRO A O 1
ATOM 1586 N N . GLN A 1 210 ? 27.251 16.783 30.861 1.00 10.53 187 GLN A N 1
ATOM 1587 C CA A GLN A 1 210 ? 28.644 17.232 30.786 0.60 11.37 187 GLN A CA 1
ATOM 1588 C CA B GLN A 1 210 ? 28.636 17.242 30.850 0.40 11.06 187 GLN A CA 1
ATOM 1589 C C . GLN A 1 210 ? 28.722 18.728 30.525 1.00 9.56 187 GLN A C 1
ATOM 1590 O O . GLN A 1 210 ? 29.511 19.461 31.150 1.00 11.27 187 GLN A O 1
ATOM 1601 N N . ALA A 1 211 ? 27.920 19.201 29.566 1.00 9.11 188 ALA A N 1
ATOM 1602 C CA . ALA A 1 211 ? 27.939 20.635 29.272 1.00 8.62 188 ALA A CA 1
ATOM 1603 C C . ALA A 1 211 ? 27.475 21.470 30.472 1.00 8.43 188 ALA A C 1
ATOM 1604 O O . ALA A 1 211 ? 28.077 22.500 30.814 1.00 9.40 188 ALA A O 1
ATOM 1606 N N . LEU A 1 212 ? 26.442 20.974 31.156 1.00 8.54 189 LEU A N 1
ATOM 1607 C CA . LEU A 1 212 ? 25.949 21.662 32.334 1.00 9.28 189 LEU A CA 1
ATOM 1608 C C . LEU A 1 212 ? 27.004 21.694 33.412 1.00 9.64 189 LEU A C 1
ATOM 1609 O O . LEU A 1 212 ? 27.176 22.695 34.095 1.00 9.70 189 LEU A O 1
ATOM 1614 N N . ALA A 1 213 ? 27.715 20.579 33.627 1.00 9.75 190 ALA A N 1
ATOM 1615 C CA . ALA A 1 213 ? 28.771 20.537 34.638 1.00 10.66 190 ALA A CA 1
ATOM 1616 C C . ALA A 1 213 ? 29.863 21.553 34.337 1.00 10.06 190 ALA A C 1
ATOM 1617 O O . ALA A 1 213 ? 30.450 22.134 35.254 1.00 12.05 190 ALA A O 1
ATOM 1619 N N . ASN A 1 214 ? 30.163 21.781 33.042 1.00 8.91 191 ASN A N 1
ATOM 1620 C CA . ASN A 1 214 ? 31.210 22.722 32.643 1.00 8.52 191 ASN A CA 1
ATOM 1621 C C . ASN A 1 214 ? 30.742 24.164 32.684 1.00 8.73 191 ASN A C 1
ATOM 1622 O O . ASN A 1 214 ? 31.570 25.067 32.709 1.00 11.64 191 ASN A O 1
ATOM 1627 N N . LEU A 1 215 ? 29.440 24.409 32.675 1.00 8.05 192 LEU A N 1
ATOM 1628 C CA . LEU A 1 215 ? 28.894 25.751 32.838 1.00 8.11 192 LEU A CA 1
ATOM 1629 C C . LEU A 1 215 ? 29.034 26.226 34.258 1.00 8.48 192 LEU A C 1
ATOM 1630 O O . LEU A 1 215 ? 28.847 25.442 35.208 1.00 10.45 192 LEU A O 1
ATOM 1635 N N . ASP A 1 216 ? 29.332 27.497 34.457 1.00 7.59 193 ASP A N 1
ATOM 1636 C CA . ASP A 1 216 ? 29.234 28.117 35.773 1.00 8.13 193 ASP A CA 1
ATOM 1637 C C . ASP A 1 216 ? 28.191 29.196 35.831 1.00 7.20 193 ASP A C 1
ATOM 1638 O O . ASP A 1 216 ? 27.536 29.386 36.880 1.00 8.79 193 ASP A O 1
ATOM 1643 N N . ILE A 1 217 ? 28.044 29.974 34.763 1.00 6.99 194 ILE A N 1
ATOM 1644 C CA . ILE A 1 217 ? 27.138 31.116 34.718 1.00 7.17 194 ILE A CA 1
ATOM 1645 C C . ILE A 1 217 ? 26.373 31.059 33.413 1.00 6.95 194 ILE A C 1
ATOM 1646 O O . ILE A 1 217 ? 26.961 31.055 32.333 1.00 7.59 194 ILE A O 1
ATOM 1651 N N . LEU A 1 218 ? 25.049 31.033 33.515 1.00 6.89 195 LEU A N 1
ATOM 1652 C CA A LEU A 1 218 ? 24.165 31.229 32.375 0.50 7.20 195 LEU A CA 1
ATOM 1653 C CA B LEU A 1 218 ? 24.183 31.231 32.356 0.50 7.20 195 LEU A CA 1
ATOM 1654 C C . LEU A 1 218 ? 24.086 32.737 32.135 1.00 6.59 195 LEU A C 1
ATOM 1655 O O . LEU A 1 218 ? 23.532 33.470 32.949 1.00 7.49 195 LEU A O 1
ATOM 1664 N N . GLY A 1 219 ? 24.692 33.191 31.046 1.00 6.69 196 GLY A N 1
ATOM 1665 C CA . GLY A 1 219 ? 24.650 34.604 30.667 1.00 6.64 196 GLY A CA 1
ATOM 1666 C C . GLY A 1 219 ? 23.653 34.840 29.546 1.00 6.25 196 GLY A C 1
ATOM 1667 O O . GLY A 1 219 ? 23.529 33.990 28.650 1.00 6.45 196 GLY A O 1
ATOM 1668 N N . ALA A 1 220 ? 22.985 35.971 29.581 1.00 6.38 197 ALA A N 1
ATOM 1669 C CA . ALA A 1 220 ? 21.978 36.336 28.593 1.00 6.24 197 ALA A CA 1
ATOM 1670 C C . ALA A 1 220 ? 21.971 37.815 28.391 1.00 6.02 197 ALA A C 1
ATOM 1671 O O . ALA A 1 220 ? 22.228 38.583 29.331 1.00 6.73 197 ALA A O 1
ATOM 1673 N N . HIS A 1 221 ? 21.644 38.247 27.178 1.00 5.89 198 HIS A N 1
ATOM 1674 C CA . HIS A 1 221 ? 21.388 39.664 26.899 1.00 5.59 198 HIS A CA 1
ATOM 1675 C C . HIS A 1 221 ? 19.881 39.871 26.732 1.00 5.97 198 HIS A C 1
ATOM 1676 O O . HIS A 1 221 ? 19.114 38.911 26.530 1.00 6.98 198 HIS A O 1
ATOM 1683 N N . PHE A 1 222 ? 19.463 41.144 26.774 1.00 6.07 199 PHE A N 1
ATOM 1684 C CA . PHE A 1 222 ? 18.040 41.504 26.899 1.00 6.40 199 PHE A CA 1
ATOM 1685 C C . PHE A 1 222 ? 17.498 42.322 25.731 1.00 6.90 199 PHE A C 1
ATOM 1686 O O . PHE A 1 222 ? 16.453 42.938 25.865 1.00 7.94 199 PHE A O 1
ATOM 1694 N N . TYR A 1 223 ? 18.197 42.337 24.592 1.00 7.37 200 TYR A N 1
ATOM 1695 C CA . TYR A 1 223 ? 17.778 43.181 23.476 1.00 8.28 200 TYR A CA 1
ATOM 1696 C C . TYR A 1 223 ? 16.492 42.663 22.842 1.00 8.95 200 TYR A C 1
ATOM 1697 O O . TYR A 1 223 ? 16.516 41.639 22.154 1.00 10.06 200 TYR A O 1
ATOM 1706 N N . GLY A 1 224 ? 15.395 43.356 23.048 1.00 9.17 201 GLY A N 1
ATOM 1707 C CA . GLY A 1 224 ? 14.107 42.889 22.606 1.00 9.79 201 GLY A CA 1
ATOM 1708 C C . GLY A 1 224 ? 13.466 41.808 23.414 1.00 9.89 201 GLY A C 1
ATOM 1709 O O . GLY A 1 224 ? 12.475 41.213 22.961 1.00 12.02 201 GLY A O 1
ATOM 1710 N N . THR A 1 225 ? 13.984 41.530 24.616 1.00 8.57 202 THR A N 1
ATOM 1711 C CA . THR A 1 225 ? 13.422 40.477 25.468 1.00 8.31 202 THR A CA 1
ATOM 1712 C C . THR A 1 225 ? 12.225 41.018 26.223 1.00 8.45 202 THR A C 1
ATOM 1713 O O . THR A 1 225 ? 12.325 41.939 27.019 1.00 9.70 202 THR A O 1
ATOM 1717 N N . THR A 1 226 ? 11.068 40.452 25.936 1.00 9.07 203 THR A N 1
ATOM 1718 C CA . THR A 1 226 ? 9.834 40.858 26.609 1.00 10.17 203 THR A CA 1
ATOM 1719 C C . THR A 1 226 ? 9.726 40.180 27.970 1.00 9.74 203 THR A C 1
ATOM 1720 O O . THR A 1 226 ? 10.364 39.152 28.232 1.00 9.76 203 THR A O 1
ATOM 1724 N N . VAL A 1 227 ? 8.858 40.713 28.821 1.00 9.98 204 VAL A N 1
ATOM 1725 C CA A VAL A 1 227 ? 8.731 40.162 30.149 0.80 10.95 204 VAL A CA 1
ATOM 1726 C CA B VAL A 1 227 ? 8.740 40.214 30.169 0.20 10.27 204 VAL A CA 1
ATOM 1727 C C . VAL A 1 227 ? 8.293 38.728 30.154 1.00 10.41 204 VAL A C 1
ATOM 1728 O O . VAL A 1 227 ? 8.733 37.958 30.992 1.00 11.22 204 VAL A O 1
ATOM 1735 N N . ASN A 1 228 ? 7.447 38.342 29.213 1.00 11.55 205 ASN A N 1
ATOM 1736 C CA . ASN A 1 228 ? 7.043 36.947 29.164 1.00 13.50 205 ASN A CA 1
ATOM 1737 C C . ASN A 1 228 ? 8.164 35.972 28.834 1.00 11.69 205 ASN A C 1
ATOM 1738 O O . ASN A 1 228 ? 8.023 34.767 29.081 1.00 13.26 205 ASN A O 1
ATOM 1743 N N . ASN A 1 229 ? 9.252 36.487 28.266 1.00 10.27 206 ASN A N 1
ATOM 1744 C CA . ASN A 1 229 ? 10.431 35.673 27.944 1.00 10.30 206 ASN A CA 1
ATOM 1745 C C . ASN A 1 229 ? 11.533 35.769 28.991 1.00 8.74 206 ASN A C 1
ATOM 1746 O O . ASN A 1 229 ? 12.619 35.231 28.790 1.00 9.88 206 ASN A O 1
ATOM 1751 N N . MET A 1 230 ? 11.255 36.409 30.130 1.00 8.23 207 MET A N 1
ATOM 1752 C CA . MET A 1 230 ? 12.245 36.493 31.183 1.00 8.09 207 MET A CA 1
ATOM 1753 C C . MET A 1 230 ? 12.281 35.283 32.129 1.00 8.23 207 MET A C 1
ATOM 1754 O O . MET A 1 230 ? 13.365 34.892 32.538 1.00 8.56 207 MET A O 1
ATOM 1759 N N . PRO A 1 231 ? 11.147 34.636 32.453 1.00 8.96 208 PRO A N 1
ATOM 1760 C CA . PRO A 1 231 ? 11.227 33.392 33.196 1.00 8.93 208 PRO A CA 1
ATOM 1761 C C . PRO A 1 231 ? 11.911 32.301 32.358 1.00 9.51 208 PRO A C 1
ATOM 1762 O O . PRO A 1 231 ? 11.882 32.349 31.137 1.00 11.21 208 PRO A O 1
ATOM 1766 N N . TYR A 1 232 ? 12.484 31.325 33.016 1.00 9.22 209 TYR A N 1
ATOM 1767 C CA . TYR A 1 232 ? 13.156 30.228 32.292 1.00 9.36 209 TYR A CA 1
ATOM 1768 C C . TYR A 1 232 ? 12.973 28.935 33.076 1.00 9.82 209 TYR A C 1
ATOM 1769 O O . TYR A 1 232 ? 13.849 28.544 33.876 1.00 10.24 209 TYR A O 1
ATOM 1778 N N . PRO A 1 233 ? 11.836 28.240 32.850 1.00 10.39 210 PRO A N 1
ATOM 1779 C CA . PRO A 1 233 ? 11.571 27.044 33.624 1.00 11.10 210 PRO A CA 1
ATOM 1780 C C . PRO A 1 233 ? 12.674 25.979 33.595 1.00 11.10 210 PRO A C 1
ATOM 1781 O O . PRO A 1 233 ? 12.980 25.415 34.596 1.00 12.09 210 PRO A O 1
ATOM 1785 N N . LEU A 1 234 ? 13.299 25.777 32.453 1.00 10.78 211 LEU A N 1
ATOM 1786 C CA . LEU A 1 234 ? 14.346 24.751 32.387 1.00 10.50 211 LEU A CA 1
ATOM 1787 C C . LEU A 1 234 ? 15.511 25.120 33.296 1.00 10.26 211 LEU A C 1
ATOM 1788 O O . LEU A 1 234 ? 16.127 24.246 33.908 1.00 11.30 211 LEU A O 1
ATOM 1793 N N . PHE A 1 235 ? 15.855 26.413 33.360 1.00 9.77 212 PHE A N 1
ATOM 1794 C CA . PHE A 1 235 ? 16.912 26.818 34.268 1.00 9.58 212 PHE A CA 1
ATOM 1795 C C . PHE A 1 235 ? 16.504 26.648 35.720 1.00 10.28 212 PHE A C 1
ATOM 1796 O O . PHE A 1 235 ? 17.298 26.252 36.571 1.00 10.45 212 PHE A O 1
ATOM 1804 N N . GLU A 1 236 ? 15.244 26.920 36.017 1.00 10.75 213 GLU A N 1
ATOM 1805 C CA . GLU A 1 236 ? 14.767 26.649 37.377 1.00 12.32 213 GLU A CA 1
ATOM 1806 C C . GLU A 1 236 ? 14.891 25.152 37.731 1.00 13.66 213 GLU A C 1
ATOM 1807 O O . GLU A 1 236 ? 15.144 24.805 38.877 1.00 17.04 213 GLU A O 1
ATOM 1813 N N . GLN A 1 237 ? 14.668 24.289 36.750 1.00 13.10 214 GLN A N 1
ATOM 1814 C CA . GLN A 1 237 ? 14.718 22.825 36.904 1.00 14.52 214 GLN A CA 1
ATOM 1815 C C . GLN A 1 237 ? 16.180 22.318 37.034 1.00 14.80 214 GLN A C 1
ATOM 1816 O O . GLN A 1 237 ? 16.494 21.477 37.886 1.00 18.08 214 GLN A O 1
ATOM 1822 N N . LYS A 1 238 ? 17.049 22.785 36.136 1.00 12.58 215 LYS A N 1
ATOM 1823 C CA . LYS A 1 238 ? 18.378 22.183 35.927 1.00 14.16 215 LYS A CA 1
ATOM 1824 C C . LYS A 1 238 ? 19.538 22.958 36.492 1.00 12.58 215 LYS A C 1
ATOM 1825 O O . LYS A 1 238 ? 20.645 22.423 36.551 1.00 14.90 215 LYS A O 1
ATOM 1831 N N . GLY A 1 239 ? 19.322 24.237 36.809 1.00 13.18 216 GLY A N 1
ATOM 1832 C CA . GLY A 1 239 ? 20.398 25.175 37.078 1.00 13.72 216 GLY A CA 1
ATOM 1833 C C . GLY A 1 239 ? 20.927 25.285 38.488 1.00 14.22 216 GLY A C 1
ATOM 1834 O O . GLY A 1 239 ? 21.627 26.240 38.813 1.00 14.29 216 GLY A O 1
ATOM 1835 N N . ALA A 1 240 ? 20.665 24.316 39.346 1.00 15.77 217 ALA A N 1
ATOM 1836 C CA . ALA A 1 240 ? 21.224 24.372 40.703 1.00 17.62 217 ALA A CA 1
ATOM 1837 C C . ALA A 1 240 ? 22.769 24.538 40.682 1.00 16.44 217 ALA A C 1
ATOM 1838 O O . ALA A 1 240 ? 23.468 23.851 39.936 1.00 16.36 217 ALA A O 1
ATOM 1840 N N . GLY A 1 241 ? 23.270 25.500 41.460 1.00 16.70 218 GLY A N 1
ATOM 1841 C CA . GLY A 1 241 ? 24.683 25.741 41.550 1.00 16.41 218 GLY A CA 1
ATOM 1842 C C . GLY A 1 241 ? 25.255 26.562 40.412 1.00 15.10 218 GLY A C 1
ATOM 1843 O O . GLY A 1 241 ? 26.473 26.813 40.390 1.00 20.74 218 GLY A O 1
ATOM 1844 N N . LYS A 1 242 ? 24.390 27.031 39.515 1.00 11.29 219 LYS A N 1
ATOM 1845 C CA . LYS A 1 242 ? 24.794 27.897 38.405 1.00 9.33 219 LYS A CA 1
ATOM 1846 C C . LYS A 1 242 ? 24.284 29.293 38.670 1.00 9.27 219 LYS A C 1
ATOM 1847 O O . LYS A 1 242 ? 23.178 29.479 39.172 1.00 11.54 219 LYS A O 1
ATOM 1853 N N . GLU A 1 243 ? 25.049 30.306 38.298 1.00 8.11 220 GLU A N 1
ATOM 1854 C CA . GLU A 1 243 ? 24.584 31.668 38.379 1.00 8.02 220 GLU A CA 1
ATOM 1855 C C . GLU A 1 243 ? 23.854 32.071 37.124 1.00 7.30 220 GLU A C 1
ATOM 1856 O O . GLU A 1 243 ? 23.993 31.433 36.081 1.00 8.45 220 GLU A O 1
ATOM 1862 N N . LEU A 1 244 ? 23.084 33.157 37.228 1.00 7.04 221 LEU A N 1
ATOM 1863 C CA . LEU A 1 244 ? 22.251 33.655 36.126 1.00 7.08 221 LEU A CA 1
ATOM 1864 C C . LEU A 1 244 ? 22.508 35.145 36.013 1.00 6.62 221 LEU A C 1
ATOM 1865 O O . LEU A 1 244 ? 22.168 35.901 36.920 1.00 7.35 221 LEU A O 1
ATOM 1870 N N . TRP A 1 245 ? 23.112 35.567 34.897 1.00 6.08 222 TRP A N 1
ATOM 1871 C CA . TRP A 1 245 ? 23.540 36.967 34.716 1.00 6.21 222 TRP A CA 1
ATOM 1872 C C . TRP A 1 245 ? 22.985 37.539 33.419 1.00 5.82 222 TRP A C 1
ATOM 1873 O O . TRP A 1 245 ? 23.020 36.870 32.384 1.00 6.70 222 TRP A O 1
ATOM 1884 N N . MET A 1 246 ? 22.513 38.784 33.498 1.00 5.90 223 MET A N 1
ATOM 1885 C CA . MET A 1 246 ? 22.054 39.543 32.346 1.00 6.06 223 MET A CA 1
ATOM 1886 C C . MET A 1 246 ? 23.221 40.470 32.007 1.00 5.76 223 MET A C 1
ATOM 1887 O O . MET A 1 246 ? 23.480 41.427 32.727 1.00 6.31 223 MET A O 1
ATOM 1892 N N . THR A 1 247 ? 23.986 40.076 30.968 1.00 6.10 224 THR A N 1
ATOM 1893 C CA . THR A 1 247 ? 25.313 40.662 30.742 1.00 5.97 224 THR A CA 1
ATOM 1894 C C . THR A 1 247 ? 25.378 41.803 29.726 1.00 5.88 224 THR A C 1
ATOM 1895 O O . THR A 1 247 ? 26.443 42.377 29.560 1.00 6.63 224 THR A O 1
ATOM 1899 N N . ALA A 1 248 ? 24.277 42.151 29.062 1.00 5.96 225 ALA A N 1
ATOM 1900 C CA . ALA A 1 248 ? 24.274 43.346 28.227 1.00 6.20 225 ALA A CA 1
ATOM 1901 C C . ALA A 1 248 ? 22.859 43.753 27.857 1.00 6.43 225 ALA A C 1
ATOM 1902 O O . ALA A 1 248 ? 22.052 42.916 27.409 1.00 6.77 225 ALA A O 1
ATOM 1904 N N . VAL A 1 249 ? 22.613 45.058 27.915 1.00 6.53 226 VAL A N 1
ATOM 1905 C CA . VAL A 1 249 ? 21.457 45.669 27.321 1.00 6.85 226 VAL A CA 1
ATOM 1906 C C . VAL A 1 249 ? 21.662 47.159 27.293 1.00 7.03 226 VAL A C 1
ATOM 1907 O O . VAL A 1 249 ? 22.475 47.692 28.032 1.00 7.14 226 VAL A O 1
ATOM 1911 N N . TYR A 1 250 ? 20.872 47.839 26.468 1.00 6.92 227 TYR A N 1
ATOM 1912 C CA . TYR A 1 250 ? 20.498 49.251 26.693 1.00 7.32 227 TYR A CA 1
ATOM 1913 C C . TYR A 1 250 ? 19.011 49.312 26.462 1.00 7.41 227 TYR A C 1
ATOM 1914 O O . TYR A 1 250 ? 18.469 48.576 25.654 1.00 8.75 227 TYR A O 1
ATOM 1923 N N . VAL A 1 251 ? 18.357 50.217 27.185 1.00 7.61 228 VAL A N 1
ATOM 1924 C CA A VAL A 1 251 ? 16.896 50.379 27.064 0.80 8.97 228 VAL A CA 1
ATOM 1925 C CA B VAL A 1 251 ? 16.894 50.360 27.130 0.20 8.04 228 VAL A CA 1
ATOM 1926 C C . VAL A 1 251 ? 16.552 51.828 27.359 1.00 8.69 228 VAL A C 1
ATOM 1927 O O . VAL A 1 251 ? 17.237 52.509 28.134 1.00 9.18 228 VAL A O 1
ATOM 1934 N N . PRO A 1 252 ? 15.468 52.319 26.770 1.00 9.39 229 PRO A N 1
ATOM 1935 C CA . PRO A 1 252 ? 14.639 51.679 25.792 1.00 11.06 229 PRO A CA 1
ATOM 1936 C C . PRO A 1 252 ? 15.137 51.896 24.365 1.00 13.26 229 PRO A C 1
ATOM 1937 O O . PRO A 1 252 ? 14.535 51.364 23.435 1.00 18.24 229 PRO A O 1
ATOM 1941 N N . ASN A 1 253 ? 16.224 52.631 24.178 1.00 12.45 230 ASN A N 1
ATOM 1942 C CA . ASN A 1 253 ? 16.796 52.859 22.840 1.00 13.03 230 ASN A CA 1
ATOM 1943 C C . ASN A 1 253 ? 18.258 53.257 23.037 1.00 11.58 230 ASN A C 1
ATOM 1944 O O . ASN A 1 253 ? 18.706 53.493 24.154 1.00 11.54 230 ASN A O 1
ATOM 1949 N N . SER A 1 254 ? 18.955 53.423 21.918 1.00 12.04 231 SER A N 1
ATOM 1950 C CA . SER A 1 254 ? 20.308 53.968 21.906 1.00 12.13 231 SER A CA 1
ATOM 1951 C C . SER A 1 254 ? 20.318 55.301 21.159 1.00 11.68 231 SER A C 1
ATOM 1952 O O . SER A 1 254 ? 21.302 55.655 20.497 1.00 13.09 231 SER A O 1
ATOM 1955 N N . ASP A 1 255 ? 19.240 56.078 21.287 1.00 11.99 232 ASP A N 1
ATOM 1956 C CA . ASP A 1 255 ? 19.163 57.350 20.601 1.00 12.76 232 ASP A CA 1
ATOM 1957 C C . ASP A 1 255 ? 20.270 58.263 21.108 1.00 11.86 232 ASP A C 1
ATOM 1958 O O . ASP A 1 255 ? 20.571 58.360 22.292 1.00 10.95 232 ASP A O 1
ATOM 1963 N N . SER A 1 256 ? 20.875 58.985 20.169 1.00 12.56 233 SER A N 1
ATOM 1964 C CA A SER A 1 256 ? 21.896 59.968 20.518 0.50 12.52 233 SER A CA 1
ATOM 1965 C CA B SER A 1 256 ? 21.926 59.915 20.569 0.50 12.28 233 SER A CA 1
ATOM 1966 C C . SER A 1 256 ? 21.411 60.966 21.565 1.00 10.80 233 SER A C 1
ATOM 1967 O O . SER A 1 256 ? 20.337 61.528 21.414 1.00 12.37 233 SER A O 1
ATOM 1972 N N . ASN A 1 257 ? 22.200 61.207 22.613 1.00 10.14 234 ASN A N 1
ATOM 1973 C CA . ASN A 1 257 ? 21.908 62.281 23.581 1.00 10.43 234 ASN A CA 1
ATOM 1974 C C . ASN A 1 257 ? 20.575 62.107 24.251 1.00 10.12 234 ASN A C 1
ATOM 1975 O O . ASN A 1 257 ? 19.921 63.078 24.612 1.00 11.99 234 ASN A O 1
ATOM 1980 N N . SER A 1 258 ? 20.224 60.841 24.520 1.00 9.34 235 SER A N 1
ATOM 1981 C CA . SER A 1 258 ? 18.924 60.507 25.112 1.00 9.80 235 SER A CA 1
ATOM 1982 C C . SER A 1 258 ? 18.957 60.200 26.594 1.00 8.65 235 SER A C 1
ATOM 1983 O O . SER A 1 258 ? 17.901 60.014 27.173 1.00 9.24 235 SER A O 1
ATOM 1986 N N . ALA A 1 259 ? 20.134 60.138 27.214 1.00 8.05 236 ALA A N 1
ATOM 1987 C CA . ALA A 1 259 ? 20.246 59.569 28.556 1.00 8.11 236 ALA A CA 1
ATOM 1988 C C . ALA A 1 259 ? 19.542 60.333 29.652 1.00 7.77 236 ALA A C 1
ATOM 1989 O O . ALA A 1 259 ? 19.311 59.744 30.712 1.00 7.89 236 ALA A O 1
ATOM 1991 N N . ASP A 1 260 ? 19.228 61.625 29.450 1.00 8.39 237 ASP A N 1
ATOM 1992 C CA . ASP A 1 260 ? 18.492 62.399 30.413 1.00 8.92 237 ASP A CA 1
ATOM 1993 C C . ASP A 1 260 ? 17.007 62.503 30.087 1.00 9.31 237 ASP A C 1
ATOM 1994 O O . ASP A 1 260 ? 16.271 63.149 30.840 1.00 11.56 237 ASP A O 1
ATOM 1999 N N . ARG A 1 261 ? 16.536 61.897 29.013 1.00 8.97 238 ARG A N 1
ATOM 2000 C CA A ARG A 1 261 ? 15.108 62.016 28.600 0.50 9.12 238 ARG A CA 1
A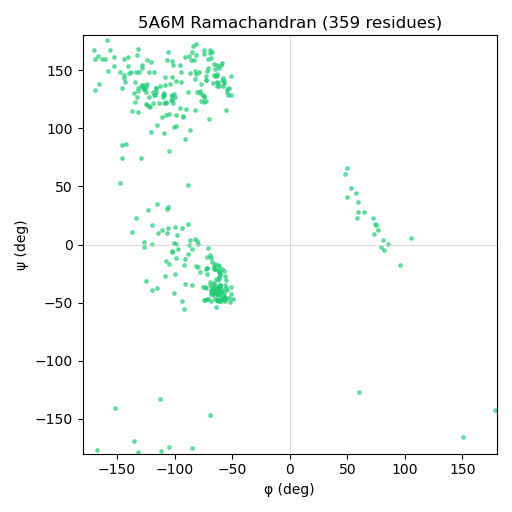TOM 2001 C CA B ARG A 1 261 ? 15.141 62.104 28.654 0.50 8.15 238 ARG A CA 1
ATOM 2002 C C . ARG A 1 261 ? 14.204 61.410 29.659 1.00 8.27 238 ARG A C 1
ATOM 2003 O O . ARG A 1 261 ? 14.435 60.267 30.109 1.00 8.49 238 ARG A O 1
ATOM 2018 N N . TRP A 1 262 ? 13.160 62.146 29.997 1.00 9.59 239 TRP A N 1
ATOM 2019 C CA . TRP A 1 262 ? 12.230 61.768 31.020 1.00 9.37 239 TRP A CA 1
ATOM 2020 C C . TRP A 1 262 ? 10.814 61.886 30.452 1.00 9.51 239 TRP A C 1
ATOM 2021 O O . TRP A 1 262 ? 10.541 62.883 29.779 1.00 11.09 239 TRP A O 1
ATOM 2032 N N . PRO A 1 263 ? 9.902 60.916 30.684 1.00 9.39 240 PRO A N 1
ATOM 2033 C CA . PRO A 1 263 ? 10.034 59.812 31.629 1.00 9.12 240 PRO A CA 1
ATOM 2034 C C . PRO A 1 263 ? 10.597 58.549 30.974 1.00 8.21 240 PRO A C 1
ATOM 2035 O O . PRO A 1 263 ? 10.577 57.483 31.591 1.00 8.49 240 PRO A O 1
ATOM 2039 N N . GLU A 1 264 ? 11.162 58.629 29.765 1.00 7.74 241 GLU A N 1
ATOM 2040 C CA A GLU A 1 264 ? 11.741 57.473 29.095 0.80 8.76 241 GLU A CA 1
ATOM 2041 C CA B GLU A 1 264 ? 11.607 57.382 29.149 0.20 6.97 241 GLU A CA 1
ATOM 2042 C C . GLU A 1 264 ? 12.723 56.708 29.983 1.00 7.40 241 GLU A C 1
ATOM 2043 O O . GLU A 1 264 ? 12.801 55.489 29.968 1.00 8.08 241 GLU A O 1
ATOM 2054 N N . ALA A 1 265 ? 13.504 57.468 30.779 1.00 7.08 242 ALA A N 1
ATOM 2055 C CA . ALA A 1 265 ? 14.525 56.810 31.597 1.00 7.05 242 ALA A CA 1
ATOM 2056 C C . ALA A 1 265 ? 13.931 55.814 32.583 1.00 6.94 242 ALA A C 1
ATOM 2057 O O . ALA A 1 265 ? 14.613 54.875 33.006 1.00 7.20 242 ALA A O 1
ATOM 2059 N N . LEU A 1 266 ? 12.646 55.999 32.988 1.00 6.98 243 LEU A N 1
ATOM 2060 C CA . LEU A 1 266 ? 12.018 55.025 33.875 1.00 7.54 243 LEU A CA 1
ATOM 2061 C C . LEU A 1 266 ? 12.016 53.621 33.307 1.00 7.70 243 LEU A C 1
ATOM 2062 O O . LEU A 1 266 ? 11.944 52.664 34.088 1.00 8.36 243 LEU A O 1
ATOM 2067 N N . GLU A 1 267 ? 12.112 53.470 31.992 1.00 7.15 244 GLU A N 1
ATOM 2068 C CA . GLU A 1 267 ? 12.189 52.155 31.392 1.00 7.70 244 GLU A CA 1
ATOM 2069 C C . GLU A 1 267 ? 13.417 51.389 31.850 1.00 7.53 244 GLU A C 1
ATOM 2070 O O . GLU A 1 267 ? 13.400 50.150 31.858 1.00 7.82 244 GLU A O 1
ATOM 2076 N N . VAL A 1 268 ? 14.505 52.085 32.199 1.00 6.71 245 VAL A N 1
ATOM 2077 C CA . VAL A 1 268 ? 15.714 51.431 32.716 1.00 6.85 245 VAL A CA 1
ATOM 2078 C C . VAL A 1 268 ? 15.374 50.756 34.046 1.00 6.70 245 VAL A C 1
ATOM 2079 O O . VAL A 1 268 ? 15.653 49.571 34.248 1.00 6.86 245 VAL A O 1
ATOM 2083 N N . ALA A 1 269 ? 14.800 51.537 34.974 1.00 6.67 246 ALA A N 1
ATOM 2084 C CA . ALA A 1 269 ? 14.418 50.940 36.236 1.00 6.60 246 ALA A CA 1
ATOM 2085 C C . ALA A 1 269 ? 13.461 49.785 36.043 1.00 6.41 246 ALA A C 1
ATOM 2086 O O . ALA A 1 269 ? 13.590 48.748 36.701 1.00 6.75 246 ALA A O 1
ATOM 2088 N N . HIS A 1 270 ? 12.464 49.955 35.173 1.00 6.29 247 HIS A N 1
ATOM 2089 C CA . HIS A 1 270 ? 11.512 48.883 34.978 1.00 6.71 247 HIS A CA 1
ATOM 2090 C C . HIS A 1 270 ? 12.178 47.628 34.433 1.00 6.64 247 HIS A C 1
ATOM 2091 O O . HIS A 1 270 ? 11.827 46.526 34.801 1.00 6.51 247 HIS A O 1
ATOM 2098 N N . ASN A 1 271 ? 13.112 47.789 33.486 1.00 6.21 248 ASN A N 1
ATOM 2099 C CA . ASN A 1 271 ? 13.783 46.627 32.917 1.00 6.30 248 ASN A CA 1
ATOM 2100 C C . ASN A 1 271 ? 14.582 45.890 34.005 1.00 6.02 248 ASN A C 1
ATOM 2101 O O . ASN A 1 271 ? 14.675 44.670 34.003 1.00 6.92 248 ASN A O 1
ATOM 2106 N N . MET A 1 272 ? 15.219 46.656 34.887 1.00 5.87 249 MET A N 1
ATOM 2107 C CA . MET A 1 272 ? 15.983 46.060 36.014 1.00 6.02 249 MET A CA 1
ATOM 2108 C C . MET A 1 272 ? 15.068 45.319 36.989 1.00 6.06 249 MET A C 1
ATOM 2109 O O . MET A 1 272 ? 15.349 44.197 37.369 1.00 6.40 249 MET A O 1
ATOM 2114 N N . HIS A 1 273 ? 13.961 45.977 37.356 1.00 6.24 250 HIS A N 1
ATOM 2115 C CA . HIS A 1 273 ? 12.935 45.317 38.139 1.00 6.17 250 HIS A CA 1
ATOM 2116 C C . HIS A 1 273 ? 12.519 44.009 37.499 1.00 6.30 250 HIS A C 1
ATOM 2117 O O . HIS A 1 273 ? 12.444 42.967 38.156 1.00 6.81 250 HIS A O 1
ATOM 2124 N N . ASN A 1 274 ? 12.231 44.073 36.198 1.00 6.49 251 ASN A N 1
ATOM 2125 C CA . ASN A 1 274 ? 11.806 42.852 35.498 1.00 6.91 251 ASN A CA 1
ATOM 2126 C C . ASN A 1 274 ? 12.885 41.779 35.477 1.00 6.93 251 ASN A C 1
ATOM 2127 O O . ASN A 1 274 ? 12.597 40.620 35.727 1.00 7.25 251 ASN A O 1
ATOM 2132 N N . ALA A 1 275 ? 14.128 42.170 35.240 1.00 6.28 252 ALA A N 1
ATOM 2133 C CA . ALA A 1 275 ? 15.221 41.191 35.278 1.00 6.41 252 ALA A CA 1
ATOM 2134 C C . ALA A 1 275 ? 15.270 40.496 36.632 1.00 6.46 252 ALA A C 1
ATOM 2135 O O . ALA A 1 275 ? 15.462 39.274 36.704 1.00 6.90 252 ALA A O 1
ATOM 2137 N N . LEU A 1 276 ? 15.177 41.285 37.689 1.00 6.34 253 LEU A N 1
ATOM 2138 C CA . LEU A 1 276 ? 15.289 40.754 39.038 1.00 6.86 253 LEU A CA 1
ATOM 2139 C C . LEU A 1 276 ? 14.111 39.854 39.446 1.00 6.68 253 LEU A C 1
ATOM 2140 O O . LEU A 1 276 ? 14.304 38.759 39.969 1.00 7.50 253 LEU A O 1
ATOM 2145 N N . VAL A 1 277 ? 12.888 40.343 39.207 1.00 6.97 254 VAL A N 1
ATOM 2146 C CA A VAL A 1 277 ? 11.689 39.731 39.738 0.60 7.59 254 VAL A CA 1
ATOM 2147 C CA B VAL A 1 277 ? 11.706 39.671 39.764 0.40 7.12 254 VAL A CA 1
ATOM 2148 C C . VAL A 1 277 ? 11.066 38.718 38.782 1.00 8.06 254 VAL A C 1
ATOM 2149 O O . VAL A 1 277 ? 10.499 37.726 39.223 1.00 11.73 254 VAL A O 1
ATOM 2156 N N . GLU A 1 278 ? 11.093 39.004 37.494 1.00 8.53 255 GLU A N 1
ATOM 2157 C CA . GLU A 1 278 ? 10.529 38.105 36.478 1.00 8.79 255 GLU A CA 1
ATOM 2158 C C . GLU A 1 278 ? 11.585 37.146 35.979 1.00 8.92 255 GLU A C 1
ATOM 2159 O O . GLU A 1 278 ? 11.275 36.014 35.658 1.00 11.86 255 GLU A O 1
ATOM 2165 N N . GLY A 1 279 ? 12.843 37.570 35.895 1.00 7.99 256 GLY A N 1
ATOM 2166 C CA . GLY A 1 279 ? 13.885 36.716 35.413 1.00 8.05 256 GLY A CA 1
ATOM 2167 C C . GLY A 1 279 ? 14.749 36.045 36.463 1.00 7.09 256 GLY A C 1
ATOM 2168 O O . GLY A 1 279 ? 15.547 35.160 36.139 1.00 8.35 256 GLY A O 1
ATOM 2169 N N . ASN A 1 280 ? 14.640 36.464 37.726 1.00 7.63 257 ASN A N 1
ATOM 2170 C CA . ASN A 1 280 ? 15.477 35.936 38.801 1.00 8.03 257 ASN A CA 1
ATOM 2171 C C . ASN A 1 280 ? 16.968 36.146 38.545 1.00 7.54 257 ASN A C 1
ATOM 2172 O O . ASN A 1 280 ? 17.810 35.399 39.034 1.00 7.87 257 ASN A O 1
ATOM 2177 N N . PHE A 1 281 ? 17.323 37.201 37.787 1.00 6.89 258 PHE A N 1
ATOM 2178 C CA . PHE A 1 281 ? 18.722 37.443 37.462 1.00 6.73 258 PHE A CA 1
ATOM 2179 C C . PHE A 1 281 ? 19.504 37.948 38.664 1.00 6.47 258 PHE A C 1
ATOM 2180 O O . PHE A 1 281 ? 19.024 38.738 39.496 1.00 7.47 258 PHE A O 1
ATOM 2188 N N . GLN A 1 282 ? 20.753 37.466 38.771 1.00 6.56 259 GLN A N 1
ATOM 2189 C CA . GLN A 1 282 ? 21.654 37.852 39.830 1.00 6.78 259 GLN A CA 1
ATOM 2190 C C . GLN A 1 282 ? 22.524 39.017 39.476 1.00 6.27 259 GLN A C 1
ATOM 2191 O O . GLN A 1 282 ? 23.126 39.616 40.378 1.00 8.01 259 GLN A O 1
ATOM 2197 N N . ALA A 1 283 ? 22.661 39.350 38.196 1.00 6.44 260 ALA A N 1
ATOM 2198 C CA . ALA A 1 283 ? 23.491 40.436 37.740 1.00 6.44 260 ALA A CA 1
ATOM 2199 C C . ALA A 1 283 ? 22.733 41.138 36.617 1.00 6.24 260 ALA A C 1
ATOM 2200 O O . ALA A 1 283 ? 22.063 40.496 35.815 1.00 6.56 260 ALA A O 1
ATOM 2202 N N . TYR A 1 284 ? 22.947 42.448 36.530 1.00 6.47 261 TYR A N 1
ATOM 2203 C CA . TYR A 1 284 ? 22.397 43.279 35.437 1.00 5.82 261 TYR A CA 1
ATOM 2204 C C . TYR A 1 284 ? 23.484 44.213 34.984 1.00 5.70 261 TYR A C 1
ATOM 2205 O O . TYR A 1 284 ? 23.936 45.041 35.769 1.00 6.16 261 TYR A O 1
ATOM 2214 N N . VAL A 1 285 ? 23.925 44.032 33.741 1.00 6.03 262 VAL A N 1
ATOM 2215 C CA . VAL A 1 285 ? 25.065 44.755 33.175 1.00 5.85 262 VAL A CA 1
ATOM 2216 C C . VAL A 1 285 ? 24.637 45.467 31.891 1.00 5.83 262 VAL A C 1
ATOM 2217 O O . VAL A 1 285 ? 24.152 44.851 30.944 1.00 6.70 262 VAL A O 1
ATOM 2221 N N . TRP A 1 286 ? 24.778 46.783 31.921 1.00 5.79 263 TRP A N 1
ATOM 2222 C CA . TRP A 1 286 ? 24.533 47.630 30.768 1.00 6.00 263 TRP A CA 1
ATOM 2223 C C . TRP A 1 286 ? 25.631 47.385 29.702 1.00 5.55 263 TRP A C 1
ATOM 2224 O O . TRP A 1 286 ? 26.679 46.787 29.993 1.00 6.06 263 TRP A O 1
ATOM 2235 N N . TRP A 1 287 ? 25.372 47.897 28.511 1.00 5.70 264 TRP A N 1
ATOM 2236 C CA . TRP A 1 287 ? 26.381 48.099 27.469 1.00 5.74 264 TRP A CA 1
ATOM 2237 C C . TRP A 1 287 ? 27.339 49.226 27.917 1.00 6.02 264 TRP A C 1
ATOM 2238 O O . TRP A 1 287 ? 27.607 49.362 29.133 1.00 6.35 264 TRP A O 1
ATOM 2249 N N . TYR A 1 288 ? 27.874 50.030 26.998 1.00 5.97 265 TYR A N 1
ATOM 2250 C CA . TYR A 1 288 ? 28.922 50.992 27.392 1.00 6.12 265 TYR A CA 1
ATOM 2251 C C . TYR A 1 288 ? 28.508 51.815 28.564 1.00 6.18 265 TYR A C 1
ATOM 2252 O O . TYR A 1 288 ? 27.466 52.484 28.555 1.00 6.51 265 TYR A O 1
ATOM 2261 N N . ILE A 1 289 ? 29.371 51.848 29.571 1.00 6.32 266 ILE A N 1
ATOM 2262 C CA . ILE A 1 289 ? 29.114 52.686 30.761 1.00 6.48 266 ILE A CA 1
ATOM 2263 C C . ILE A 1 289 ? 28.998 54.160 30.377 1.00 6.39 266 ILE A C 1
ATOM 2264 O O . ILE A 1 289 ? 28.075 54.854 30.829 1.00 6.86 266 ILE A O 1
ATOM 2269 N N . ARG A 1 290 ? 29.959 54.650 29.591 1.00 6.37 267 ARG A N 1
ATOM 2270 C CA . ARG A 1 290 ? 29.999 56.062 29.187 1.00 6.60 267 ARG A CA 1
ATOM 2271 C C . ARG A 1 290 ? 29.563 56.160 27.752 1.00 7.01 267 ARG A C 1
ATOM 2272 O O . ARG A 1 290 ? 30.237 55.671 26.839 1.00 7.52 267 ARG A O 1
ATOM 2280 N N . ARG A 1 291 ? 28.410 56.762 27.520 1.00 6.73 268 ARG A N 1
ATOM 2281 C CA . ARG A 1 291 ? 27.847 56.904 26.182 1.00 6.80 268 ARG A CA 1
ATOM 2282 C C . ARG A 1 291 ? 26.686 57.881 26.305 1.00 7.25 268 ARG A C 1
ATOM 2283 O O . ARG A 1 291 ? 26.080 58.028 27.364 1.00 8.02 268 ARG A O 1
ATOM 2291 N N . SER A 1 292 ? 26.284 58.493 25.185 1.00 7.29 269 SER A N 1
ATOM 2292 C CA . SER A 1 292 ? 25.258 59.543 25.270 1.00 7.45 269 SER A CA 1
ATOM 2293 C C . SER A 1 292 ? 23.855 59.016 25.588 1.00 7.76 269 SER A C 1
ATOM 2294 O O . SER A 1 292 ? 22.971 59.797 25.900 1.00 8.47 269 SER A O 1
ATOM 2297 N N . TYR A 1 293 ? 23.676 57.704 25.523 1.00 7.62 270 TYR A N 1
ATOM 2298 C CA . TYR A 1 293 ? 22.458 56.987 25.911 1.00 7.92 270 TYR A CA 1
ATOM 2299 C C . TYR A 1 293 ? 22.667 56.074 27.113 1.00 7.68 270 TYR A C 1
ATOM 2300 O O . TYR A 1 293 ? 21.800 55.261 27.418 1.00 8.48 270 TYR A O 1
ATOM 2309 N N . GLY A 1 294 ? 23.818 56.185 27.766 1.00 6.89 271 GLY A N 1
ATOM 2310 C CA . GLY A 1 294 ? 24.193 55.281 28.855 1.00 7.16 271 GLY A CA 1
ATOM 2311 C C . GLY A 1 294 ? 24.076 55.890 30.214 1.00 6.87 271 GLY A C 1
ATOM 2312 O O . GLY A 1 294 ? 23.575 57.013 30.387 1.00 6.90 271 GLY A O 1
ATOM 2313 N N . PRO A 1 295 ? 24.530 55.141 31.245 1.00 6.06 272 PRO A N 1
ATOM 2314 C CA . PRO A 1 295 ? 24.382 55.604 32.628 1.00 6.28 272 PRO A CA 1
ATOM 2315 C C . PRO A 1 295 ? 25.310 56.763 32.974 1.00 6.52 272 PRO A C 1
ATOM 2316 O O . PRO A 1 295 ? 25.024 57.517 33.909 1.00 6.75 272 PRO A O 1
ATOM 2320 N N . MET A 1 296 ? 26.436 56.871 32.272 1.00 6.42 273 MET A N 1
ATOM 2321 C CA . MET A 1 296 ? 27.354 58.004 32.416 1.00 6.56 273 MET A CA 1
ATOM 2322 C C . MET A 1 296 ? 27.413 58.727 31.089 1.00 6.74 273 MET A C 1
ATOM 2323 O O . MET A 1 296 ? 27.650 58.129 30.047 1.00 7.51 273 MET A O 1
ATOM 2328 N N . LYS A 1 297 ? 27.199 60.048 31.149 1.00 7.56 274 LYS A N 1
ATOM 2329 C CA A LYS A 1 297 ? 27.250 60.883 29.969 0.80 8.23 274 LYS A CA 1
ATOM 2330 C CA B LYS A 1 297 ? 27.231 60.853 29.936 0.20 7.82 274 LYS A CA 1
ATOM 2331 C C . LYS A 1 297 ? 28.670 61.103 29.527 1.00 8.07 274 LYS A C 1
ATOM 2332 O O . LYS A 1 297 ? 29.623 60.866 30.284 1.00 8.19 274 LYS A O 1
ATOM 2343 N N . GLU A 1 298 ? 28.831 61.600 28.303 1.00 8.31 275 GLU A N 1
ATOM 2344 C CA . GLU A 1 298 ? 30.170 61.882 27.787 1.00 8.80 275 GLU A CA 1
ATOM 2345 C C . GLU A 1 298 ? 30.924 62.928 28.612 1.00 8.76 275 GLU A C 1
ATOM 2346 O O . GLU A 1 298 ? 32.159 62.931 28.624 1.00 9.90 275 GLU A O 1
ATOM 2352 N N . ASP A 1 299 ? 30.216 63.780 29.336 1.00 8.66 276 ASP A N 1
ATOM 2353 C CA . ASP A 1 299 ? 30.880 64.745 30.221 1.00 9.70 276 ASP A CA 1
ATOM 2354 C C . ASP A 1 299 ? 31.285 64.163 31.582 1.00 9.56 276 ASP A C 1
ATOM 2355 O O . ASP A 1 299 ? 31.772 64.896 32.452 1.00 10.29 276 ASP A O 1
ATOM 2360 N N . GLY A 1 300 ? 31.078 62.851 31.772 1.00 8.85 277 GLY A N 1
ATOM 2361 C CA . GLY A 1 300 ? 31.468 62.184 32.992 1.00 8.70 277 GLY A CA 1
ATOM 2362 C C . GLY A 1 300 ? 30.472 62.247 34.124 1.00 9.21 277 GLY A C 1
ATOM 2363 O O . GLY A 1 300 ? 30.729 61.685 35.196 1.00 9.48 277 GLY A O 1
ATOM 2364 N N . THR A 1 301 ? 29.332 62.893 33.902 1.00 8.74 278 THR A N 1
ATOM 2365 C CA . THR A 1 301 ? 28.295 62.983 34.917 1.00 8.92 278 THR A CA 1
ATOM 2366 C C . THR A 1 301 ? 27.310 61.826 34.778 1.00 8.11 278 THR A C 1
ATOM 2367 O O . THR A 1 301 ? 27.212 61.196 33.735 1.00 9.06 278 THR A O 1
ATOM 2371 N N . ILE A 1 302 ? 26.555 61.574 35.836 1.00 8.29 279 ILE A N 1
ATOM 2372 C CA . ILE A 1 302 ? 25.553 60.507 35.833 1.00 7.96 279 ILE A CA 1
ATOM 2373 C C . ILE A 1 302 ? 24.298 61.022 35.121 1.00 7.56 279 ILE A C 1
ATOM 2374 O O . ILE A 1 302 ? 23.804 62.100 35.390 1.00 8.43 279 ILE A O 1
ATOM 2379 N N . SER A 1 303 ? 23.786 60.229 34.190 1.00 7.28 280 SER A N 1
ATOM 2380 C CA . SER A 1 303 ? 22.541 60.568 33.477 1.00 7.25 280 SER A CA 1
ATOM 2381 C C . SER A 1 303 ? 21.316 60.147 34.259 1.00 6.76 280 SER A C 1
ATOM 2382 O O . SER A 1 303 ? 21.414 59.384 35.225 1.00 7.30 280 SER A O 1
ATOM 2385 N N . LYS A 1 304 ? 20.120 60.563 33.806 1.00 7.31 281 LYS A N 1
ATOM 2386 C CA . LYS A 1 304 ? 18.917 60.007 34.401 1.00 7.63 281 LYS A CA 1
ATOM 2387 C C . LYS A 1 304 ? 18.877 58.490 34.306 1.00 6.91 281 LYS A C 1
ATOM 2388 O O . LYS A 1 304 ? 18.483 57.837 35.292 1.00 7.44 281 LYS A O 1
ATOM 2394 N N . ARG A 1 305 ? 19.277 57.919 33.161 1.00 6.64 282 ARG A N 1
ATOM 2395 C CA . ARG A 1 305 ? 19.342 56.471 33.065 1.00 6.55 282 ARG A CA 1
ATOM 2396 C C . ARG A 1 305 ? 20.318 55.868 34.090 1.00 6.49 282 ARG A C 1
ATOM 2397 O O . ARG A 1 305 ? 20.045 54.808 34.654 1.00 7.08 282 ARG A O 1
ATOM 2405 N N . GLY A 1 306 ? 21.419 56.561 34.337 1.00 6.56 283 GLY A N 1
ATOM 2406 C CA . GLY A 1 306 ? 22.342 56.119 35.391 1.00 7.04 283 GLY A CA 1
ATOM 2407 C C . GLY A 1 306 ? 21.783 56.199 36.779 1.00 6.88 283 GLY A C 1
ATOM 2408 O O . GLY A 1 306 ? 22.014 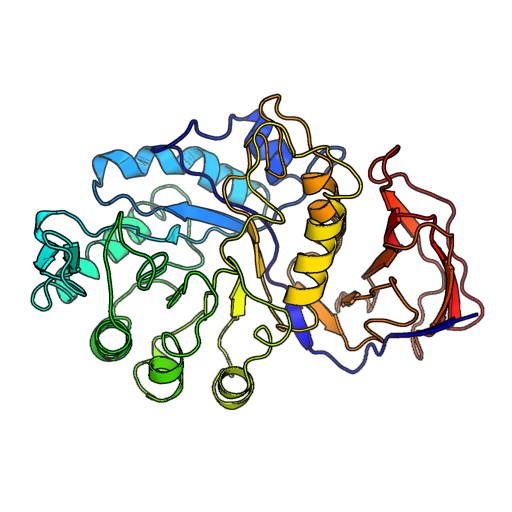55.287 37.591 1.00 7.07 283 GLY A O 1
ATOM 2409 N N . TYR A 1 307 ? 21.001 57.239 37.086 1.00 6.85 284 TYR A N 1
ATOM 2410 C CA . TYR A 1 307 ? 20.373 57.262 38.401 1.00 6.86 284 TYR A CA 1
ATOM 2411 C C . TYR A 1 307 ? 19.367 56.140 38.560 1.00 6.85 284 TYR A C 1
ATOM 2412 O O . TYR A 1 307 ? 19.197 55.584 39.656 1.00 7.05 284 TYR A O 1
ATOM 2421 N N . MET A 1 308 ? 18.685 55.764 37.481 1.00 6.87 285 MET A N 1
ATOM 2422 C CA . MET A 1 308 ? 17.809 54.585 37.529 1.00 6.81 285 MET A CA 1
ATOM 2423 C C . MET A 1 308 ? 18.598 53.365 37.970 1.00 6.41 285 MET A C 1
ATOM 2424 O O . MET A 1 308 ? 18.158 52.623 38.837 1.00 7.60 285 MET A O 1
ATOM 2429 N N . MET A 1 309 ? 19.757 53.147 37.353 1.00 6.56 286 MET A N 1
ATOM 2430 C CA . MET A 1 309 ? 20.587 52.037 37.754 1.00 6.80 286 MET A CA 1
ATOM 2431 C C . MET A 1 309 ? 21.039 52.142 39.206 1.00 7.02 286 MET A C 1
ATOM 2432 O O . MET A 1 309 ? 21.030 51.138 39.924 1.00 7.09 286 MET A O 1
ATOM 2437 N N . ALA A 1 310 ? 21.414 53.346 39.605 1.00 7.16 287 ALA A N 1
ATOM 2438 C CA . ALA A 1 310 ? 21.956 53.590 40.929 1.00 7.31 287 ALA A CA 1
ATOM 2439 C C . ALA A 1 310 ? 20.956 53.272 42.036 1.00 6.93 287 ALA A C 1
ATOM 2440 O O . ALA A 1 310 ? 21.352 52.896 43.130 1.00 7.32 287 ALA A O 1
ATOM 2442 N N . HIS A 1 311 ? 19.653 53.442 41.759 1.00 6.56 288 HIS A N 1
ATOM 2443 C CA . HIS A 1 311 ? 18.624 53.068 42.744 1.00 6.72 288 HIS A CA 1
ATOM 2444 C C . HIS A 1 311 ? 18.766 51.617 43.183 1.00 6.42 288 HIS A C 1
ATOM 2445 O O . HIS A 1 311 ? 18.358 51.272 44.284 1.00 7.32 288 HIS A O 1
ATOM 2452 N N . TYR A 1 312 ? 19.264 50.769 42.295 1.00 6.75 289 TYR A N 1
ATOM 2453 C CA . TYR A 1 312 ? 19.615 49.390 42.613 1.00 6.71 289 TYR A CA 1
ATOM 2454 C C . TYR A 1 312 ? 21.086 49.282 43.043 1.00 6.76 289 TYR A C 1
ATOM 2455 O O . TYR A 1 312 ? 21.386 48.779 44.113 1.00 7.79 289 TYR A O 1
ATOM 2464 N N . SER A 1 313 ? 22.001 49.752 42.198 1.00 6.86 290 SER A N 1
ATOM 2465 C CA . SER A 1 313 ? 23.414 49.438 42.418 1.00 7.49 290 SER A CA 1
ATOM 2466 C C . SER A 1 313 ? 23.999 50.009 43.695 1.00 7.34 290 SER A C 1
ATOM 2467 O O . SER A 1 313 ? 24.825 49.380 44.340 1.00 8.08 290 SER A O 1
ATOM 2470 N N . LYS A 1 314 ? 23.593 51.218 44.078 1.00 7.49 291 LYS A N 1
ATOM 2471 C CA . LYS A 1 314 ? 24.181 51.828 45.277 1.00 7.75 291 LYS A CA 1
ATOM 2472 C C . LYS A 1 314 ? 23.718 51.182 46.554 1.00 8.73 291 LYS A C 1
ATOM 2473 O O . LYS A 1 314 ? 24.352 51.384 47.590 1.00 9.87 291 LYS A O 1
ATOM 2479 N N . PHE A 1 315 ? 22.587 50.467 46.507 1.00 8.11 292 PHE A N 1
ATOM 2480 C CA . PHE A 1 315 ? 21.884 50.024 47.715 1.00 8.39 292 PHE A CA 1
ATOM 2481 C C . PHE A 1 315 ? 21.747 48.522 47.835 1.00 8.94 292 PHE A C 1
ATOM 2482 O O . PHE A 1 315 ? 21.791 48.006 48.932 1.00 10.22 292 PHE A O 1
ATOM 2490 N N . VAL A 1 316 ? 21.495 47.835 46.729 1.00 8.67 293 VAL A N 1
ATOM 2491 C CA . VAL A 1 316 ? 21.372 46.397 46.723 1.00 9.28 293 VAL A CA 1
ATOM 2492 C C . VAL A 1 316 ? 22.774 45.852 46.436 1.00 9.26 293 VAL A C 1
ATOM 2493 O O . VAL A 1 316 ? 23.194 45.727 45.279 1.00 10.64 293 VAL A O 1
ATOM 2497 N N . ARG A 1 317 ? 23.529 45.611 47.502 1.00 9.18 294 ARG A N 1
ATOM 2498 C CA . ARG A 1 317 ? 24.940 45.276 47.364 1.00 9.52 294 ARG A CA 1
ATOM 2499 C C . ARG A 1 317 ? 25.135 43.782 47.128 1.00 9.60 294 ARG A C 1
ATOM 2500 O O . ARG A 1 317 ? 24.272 42.945 47.454 1.00 9.23 294 ARG A O 1
ATOM 2508 N N . PRO A 1 318 ? 26.282 43.408 46.555 1.00 9.50 295 PRO A N 1
ATOM 2509 C CA . PRO A 1 318 ? 26.551 41.990 46.355 1.00 9.38 295 PRO A CA 1
ATOM 2510 C C . PRO A 1 318 ? 26.397 41.176 47.620 1.00 9.22 295 PRO A C 1
ATOM 2511 O O . PRO A 1 318 ? 26.884 41.577 48.675 1.00 10.41 295 PRO A O 1
ATOM 2515 N N . GLY A 1 319 ? 25.725 40.031 47.510 1.00 9.14 296 GLY A N 1
ATOM 2516 C CA . GLY A 1 319 ? 25.472 39.169 48.647 1.00 9.33 296 GLY A CA 1
ATOM 2517 C C . GLY A 1 319 ? 24.141 39.357 49.299 1.00 9.55 296 GLY A C 1
ATOM 2518 O O . GLY A 1 319 ? 23.686 38.489 50.033 1.00 10.96 296 GLY A O 1
ATOM 2519 N N . TYR A 1 320 ? 23.473 40.485 49.044 1.00 8.85 297 TYR A N 1
ATOM 2520 C CA . TYR A 1 320 ? 22.054 40.624 49.450 1.00 8.67 297 TYR A CA 1
ATOM 2521 C C . TYR A 1 320 ? 21.272 39.573 48.682 1.00 8.41 297 TYR A C 1
ATOM 2522 O O . TYR A 1 320 ? 21.714 39.103 47.634 1.00 9.99 297 TYR A O 1
ATOM 2531 N N . VAL A 1 321 ? 20.134 39.151 49.230 1.00 8.14 298 VAL A N 1
ATOM 2532 C CA . VAL A 1 321 ? 19.300 38.132 48.606 1.00 8.23 298 VAL A CA 1
ATOM 2533 C C . VAL A 1 321 ? 17.941 38.732 48.285 1.00 7.17 298 VAL A C 1
ATOM 2534 O O . VAL A 1 321 ? 17.287 39.307 49.160 1.00 8.50 298 VAL A O 1
ATOM 2538 N N . ARG A 1 322 ? 17.492 38.588 47.053 1.00 6.82 299 ARG A N 1
ATOM 2539 C CA . ARG A 1 322 ? 16.138 39.008 46.735 1.00 6.83 299 ARG A CA 1
ATOM 2540 C C . ARG A 1 322 ? 15.160 38.158 47.530 1.00 6.96 299 ARG A C 1
ATOM 2541 O O . ARG A 1 322 ? 15.416 36.968 47.753 1.00 7.94 299 ARG A O 1
ATOM 2549 N N . VAL A 1 323 ? 14.063 38.769 47.947 1.00 7.18 300 VAL A N 1
ATOM 2550 C CA . VAL A 1 323 ? 12.991 38.030 48.611 1.00 7.27 300 VAL A CA 1
ATOM 2551 C C . VAL A 1 323 ? 11.687 38.238 47.875 1.00 7.35 300 VAL A C 1
ATOM 2552 O O . VAL A 1 323 ? 11.491 39.223 47.162 1.00 8.68 300 VAL A O 1
ATOM 2556 N N . ASP A 1 324 ? 10.752 37.324 48.080 1.00 8.34 301 ASP A N 1
ATOM 2557 C CA . ASP A 1 324 ? 9.445 37.480 47.495 1.00 8.80 301 ASP A CA 1
ATOM 2558 C C . ASP A 1 324 ? 8.757 38.723 48.033 1.00 8.59 301 ASP A C 1
ATOM 2559 O O . ASP A 1 324 ? 8.769 38.996 49.236 1.00 10.51 301 ASP A O 1
ATOM 2564 N N . ALA A 1 325 ? 8.140 39.466 47.132 1.00 8.81 302 ALA A N 1
ATOM 2565 C CA . ALA A 1 325 ? 7.401 40.669 47.494 1.00 8.66 302 ALA A CA 1
ATOM 2566 C C . ALA A 1 325 ? 6.409 40.953 46.418 1.00 9.07 302 ALA A C 1
ATOM 2567 O O . ALA A 1 325 ? 6.691 40.706 45.229 1.00 9.84 302 ALA A O 1
ATOM 2569 N N . THR A 1 326 ? 5.290 41.548 46.792 1.00 8.63 303 THR A N 1
ATOM 2570 C CA . THR A 1 326 ? 4.264 41.897 45.842 1.00 8.45 303 THR A CA 1
ATOM 2571 C C . THR A 1 326 ? 4.863 42.757 44.739 1.00 8.33 303 THR A C 1
ATOM 2572 O O . THR A 1 326 ? 5.309 43.868 44.971 1.00 10.42 303 THR A O 1
ATOM 2576 N N . LYS A 1 327 ? 4.858 42.254 43.516 1.00 7.79 304 LYS A N 1
ATOM 2577 C CA A LYS A 1 327 ? 5.692 42.882 42.487 0.50 8.16 304 LYS A CA 1
ATOM 2578 C CA B LYS A 1 327 ? 5.661 42.816 42.413 0.50 7.94 304 LYS A CA 1
ATOM 2579 C C . LYS A 1 327 ? 5.069 44.100 41.866 1.00 7.48 304 LYS A C 1
ATOM 2580 O O . LYS A 1 327 ? 5.786 44.967 41.371 1.00 7.82 304 LYS A O 1
ATOM 2591 N N . ASN A 1 328 ? 3.733 44.146 41.857 1.00 8.18 305 ASN A N 1
ATOM 2592 C CA . ASN A 1 328 ? 3.026 45.191 41.113 1.00 8.69 305 ASN A CA 1
ATOM 2593 C C . ASN A 1 328 ? 1.779 45.518 41.921 1.00 9.08 305 ASN A C 1
ATOM 2594 O O . ASN A 1 328 ? 0.675 45.145 41.546 1.00 10.49 305 ASN A O 1
ATOM 2599 N N . PRO A 1 329 ? 1.940 46.227 43.032 1.00 8.91 306 PRO A N 1
ATOM 2600 C CA . PRO A 1 329 ? 0.828 46.309 44.012 1.00 10.56 306 PRO A CA 1
ATOM 2601 C C . PRO A 1 329 ? -0.341 47.175 43.574 1.00 10.37 306 PRO A C 1
ATOM 2602 O O . PRO A 1 329 ? -1.432 47.012 44.106 1.00 12.21 306 PRO A O 1
ATOM 2606 N N . THR A 1 330 ? -0.134 48.073 42.639 1.00 9.14 307 THR A N 1
ATOM 2607 C CA . THR A 1 330 ? -1.198 48.845 42.029 1.00 9.29 307 THR A CA 1
ATOM 2608 C C . THR A 1 330 ? -0.740 49.227 40.621 1.00 8.43 307 THR A C 1
ATOM 2609 O O . THR A 1 330 ? 0.465 49.132 40.333 1.00 9.06 307 THR A O 1
ATOM 2613 N N . TYR A 1 331 ? -1.664 49.603 39.752 1.00 8.42 308 TYR A N 1
ATOM 2614 C CA . TYR A 1 331 ? -1.290 49.877 38.372 1.00 8.36 308 TYR A CA 1
ATOM 2615 C C . TYR A 1 331 ? -0.159 50.909 38.330 1.00 7.94 308 TYR A C 1
ATOM 2616 O O . TYR A 1 331 ? -0.226 51.945 38.991 1.00 9.14 308 TYR A O 1
ATOM 2625 N N . ASN A 1 332 ? 0.851 50.612 37.501 1.00 7.55 309 ASN A N 1
ATOM 2626 C CA . ASN A 1 332 ? 2.007 51.482 37.258 1.00 8.01 309 ASN A CA 1
ATOM 2627 C C . ASN A 1 332 ? 2.993 51.548 38.407 1.00 7.13 309 ASN A C 1
ATOM 2628 O O . ASN A 1 332 ? 3.958 52.322 38.302 1.00 8.44 309 ASN A O 1
ATOM 2633 N N . VAL A 1 333 ? 2.844 50.693 39.439 1.00 7.06 310 VAL A N 1
ATOM 2634 C CA . VAL A 1 333 ? 3.792 50.658 40.558 1.00 7.03 310 VAL A CA 1
ATOM 2635 C C . VAL A 1 333 ? 4.426 49.292 40.632 1.00 7.09 310 VAL A C 1
ATOM 2636 O O . VAL A 1 333 ? 3.724 48.278 40.655 1.00 7.42 310 VAL A O 1
ATOM 2640 N N . TYR A 1 334 ? 5.756 49.283 40.735 1.00 6.63 311 TYR A N 1
ATOM 2641 C CA . TYR A 1 334 ? 6.551 48.047 40.726 1.00 7.02 311 TYR A CA 1
ATOM 2642 C C . TYR A 1 334 ? 7.456 48.053 41.940 1.00 6.81 311 TYR A C 1
ATOM 2643 O O . TYR A 1 334 ? 8.110 49.051 42.209 1.00 8.44 311 TYR A O 1
ATOM 2652 N N . LEU A 1 335 ? 7.523 46.924 42.629 1.00 6.40 312 LEU A N 1
ATOM 2653 C CA A LEU A 1 335 ? 8.276 46.798 43.862 0.50 6.68 312 LEU A CA 1
ATOM 2654 C CA B LEU A 1 335 ? 8.271 46.780 43.890 0.50 6.89 312 LEU A CA 1
ATOM 2655 C C . LEU A 1 335 ? 9.152 45.537 43.814 1.00 6.16 312 LEU A C 1
ATOM 2656 O O . LEU A 1 335 ? 8.695 44.466 43.471 1.00 7.09 312 LEU A O 1
ATOM 2665 N N . SER A 1 336 ? 10.409 45.719 44.203 1.00 6.49 313 SER A N 1
ATOM 2666 C CA . SER A 1 336 ? 11.331 44.604 44.494 1.00 7.10 313 SER A CA 1
ATOM 2667 C C . SER A 1 336 ? 11.934 44.817 45.857 1.00 6.86 313 SER A C 1
ATOM 2668 O O . SER A 1 336 ? 12.028 45.943 46.344 1.00 7.44 313 SER A O 1
ATOM 2671 N N . ALA A 1 337 ? 12.350 43.726 46.481 1.00 6.72 314 ALA A N 1
ATOM 2672 C CA . ALA A 1 337 ? 12.963 43.794 47.798 1.00 7.56 314 ALA A CA 1
ATOM 2673 C C . ALA A 1 337 ? 14.072 42.800 47.934 1.00 7.11 314 ALA A C 1
ATOM 2674 O O . ALA A 1 337 ? 13.937 41.661 47.505 1.00 7.88 314 ALA A O 1
ATOM 2676 N N . CYS A 1 338 ? 15.152 43.236 48.582 1.00 7.60 315 CYS A N 1
ATOM 2677 C CA . CYS A 1 338 ? 16.311 42.383 48.871 1.00 8.61 315 CYS A CA 1
ATOM 2678 C C . CYS A 1 338 ? 16.684 42.537 50.342 1.00 9.67 315 CYS A C 1
ATOM 2679 O O . CYS A 1 338 ? 16.533 43.596 50.919 1.00 13.76 315 CYS A O 1
ATOM 2682 N N . LYS A 1 339 ? 17.200 41.462 50.891 1.00 8.92 316 LYS A N 1
ATOM 2683 C CA A LYS A 1 339 ? 17.548 41.354 52.305 0.50 9.06 316 LYS A CA 1
ATOM 2684 C CA B LYS A 1 339 ? 17.539 41.365 52.300 0.50 9.70 316 LYS A CA 1
ATOM 2685 C C . LYS A 1 339 ? 19.051 41.254 52.466 1.00 8.87 316 LYS A C 1
ATOM 2686 O O . LYS A 1 339 ? 19.692 40.490 51.754 1.00 9.33 316 LYS A O 1
ATOM 2697 N N . ASN A 1 340 ? 19.577 41.967 53.448 1.00 9.81 317 ASN A N 1
ATOM 2698 C CA . ASN A 1 340 ? 20.944 41.798 53.903 1.00 11.56 317 ASN A CA 1
ATOM 2699 C C . ASN A 1 340 ? 20.915 40.800 55.043 1.00 12.63 317 ASN A C 1
ATOM 2700 O O . ASN A 1 340 ? 20.425 41.097 56.139 1.00 15.12 317 ASN A O 1
ATOM 2705 N N . LYS A 1 341 ? 21.445 39.610 54.793 1.00 14.70 318 LYS A N 1
ATOM 2706 C CA A LYS A 1 341 ? 21.388 38.580 55.827 0.80 17.10 318 LYS A CA 1
ATOM 2707 C CA B LYS A 1 341 ? 21.515 38.485 55.731 0.20 16.74 318 LYS A CA 1
ATOM 2708 C C . LYS A 1 341 ? 22.301 38.803 57.009 1.00 18.13 318 LYS A C 1
ATOM 2709 O O . LYS A 1 341 ? 22.157 38.108 58.023 1.00 21.79 318 LYS A O 1
ATOM 2720 N N . LYS A 1 342 ? 23.154 39.811 56.959 1.00 17.56 319 LYS A N 1
ATOM 2721 C CA . LYS A 1 342 ? 23.975 40.139 58.135 1.00 21.14 319 LYS A CA 1
ATOM 2722 C C . LYS A 1 342 ? 23.099 40.591 59.303 1.00 22.00 319 LYS A C 1
ATOM 2723 O O . LYS A 1 342 ? 23.344 40.249 60.458 1.00 25.46 319 LYS A O 1
ATOM 2729 N N . ASP A 1 343 ? 22.083 41.382 58.996 1.00 19.80 320 ASP A N 1
ATOM 2730 C CA . ASP A 1 343 ? 21.211 41.975 60.030 1.00 19.71 320 ASP A CA 1
ATOM 2731 C C . ASP A 1 343 ? 19.714 41.954 59.712 1.00 17.42 320 ASP A C 1
ATOM 2732 O O . ASP A 1 343 ? 18.916 42.526 60.441 1.00 18.85 320 ASP A O 1
ATOM 2737 N N . ASN A 1 344 ? 19.336 41.226 58.669 1.00 15.08 321 ASN A N 1
ATOM 2738 C CA . ASN A 1 344 ? 17.966 41.157 58.177 1.00 13.83 321 ASN A CA 1
ATOM 2739 C C . ASN A 1 344 ? 17.346 42.472 57.776 1.00 14.02 321 ASN A C 1
ATOM 2740 O O . ASN A 1 344 ? 16.110 42.590 57.676 1.00 15.57 321 ASN A O 1
ATOM 2745 N N . SER A 1 345 ? 18.187 43.451 57.452 1.00 13.28 322 SER A N 1
ATOM 2746 C CA . SER A 1 345 ? 17.660 44.680 56.948 1.00 12.83 322 SER A CA 1
ATOM 2747 C C . SER A 1 345 ? 17.205 44.443 55.513 1.00 10.76 322 SER A C 1
ATOM 2748 O O . SER A 1 345 ? 17.593 43.487 54.854 1.00 11.32 322 SER A O 1
ATOM 2751 N N . VAL A 1 346 ? 16.395 45.387 55.031 1.00 10.34 323 VAL A N 1
ATOM 2752 C CA A VAL A 1 346 ? 15.686 45.312 53.789 0.50 9.92 323 VAL A CA 1
ATOM 2753 C CA B VAL A 1 346 ? 15.812 45.225 53.698 0.50 10.02 323 VAL A CA 1
ATOM 2754 C C . VAL A 1 346 ? 15.982 46.517 52.900 1.00 9.21 323 VAL A C 1
ATOM 2755 O O . VAL A 1 346 ? 16.000 47.631 53.427 1.00 11.29 323 VAL A O 1
ATOM 2762 N N . VAL A 1 347 ? 16.156 46.312 51.606 1.00 8.55 324 VAL A N 1
ATOM 2763 C CA . VAL A 1 347 ? 16.216 47.390 50.618 1.00 8.61 324 VAL A CA 1
ATOM 2764 C C . VAL A 1 347 ? 15.058 47.156 49.673 1.00 7.63 324 VAL A C 1
ATOM 2765 O O . VAL A 1 347 ? 14.982 46.082 49.054 1.00 10.24 324 VAL A O 1
ATOM 2769 N N . ALA A 1 348 ? 14.175 48.135 49.550 1.00 7.45 325 ALA A N 1
ATOM 2770 C CA . ALA A 1 348 ? 13.023 48.020 48.638 1.00 7.59 325 ALA A CA 1
ATOM 2771 C C . ALA A 1 348 ? 13.172 49.099 47.563 1.00 7.34 325 ALA A C 1
ATOM 2772 O O . ALA A 1 348 ? 13.417 50.279 47.899 1.00 8.49 325 ALA A O 1
ATOM 2774 N N . VAL A 1 349 ? 13.027 48.723 46.298 1.00 6.66 326 VAL A N 1
ATOM 2775 C CA . VAL A 1 349 ? 13.097 49.672 45.211 1.00 6.53 326 VAL A CA 1
ATOM 2776 C C . VAL A 1 349 ? 11.699 49.715 44.602 1.00 6.33 326 VAL A C 1
ATOM 2777 O O . VAL A 1 349 ? 11.187 48.693 44.139 1.00 6.93 326 VAL A O 1
ATOM 2781 N N . VAL A 1 350 ? 11.102 50.915 44.589 1.00 6.50 327 VAL A N 1
ATOM 2782 C CA . VAL A 1 350 ? 9.719 51.079 44.179 1.00 6.43 327 VAL A CA 1
ATOM 2783 C C . VAL A 1 350 ? 9.628 52.115 43.055 1.00 6.30 327 VAL A C 1
ATOM 2784 O O . VAL A 1 350 ? 10.026 53.280 43.231 1.00 7.14 327 VAL A O 1
ATOM 2788 N N . ILE A 1 351 ? 9.109 51.675 41.923 1.00 5.91 328 ILE A N 1
ATOM 2789 C CA . ILE A 1 351 ? 8.983 52.515 40.731 1.00 5.86 328 ILE A CA 1
ATOM 2790 C C . ILE A 1 351 ? 7.524 52.952 40.647 1.00 5.99 328 ILE A C 1
ATOM 2791 O O . ILE A 1 351 ? 6.630 52.080 40.692 1.00 7.32 328 ILE A O 1
ATOM 2796 N N . ASN A 1 352 ? 7.263 54.237 40.499 1.00 6.29 329 ASN A N 1
ATOM 2797 C CA . ASN A 1 352 ? 5.946 54.715 40.201 1.00 6.72 329 ASN A CA 1
ATOM 2798 C C . ASN A 1 352 ? 5.957 55.371 38.825 1.00 6.71 329 ASN A C 1
ATOM 2799 O O . ASN A 1 352 ? 6.452 56.486 38.666 1.00 7.84 329 ASN A O 1
ATOM 2804 N N . LYS A 1 353 ? 5.440 54.642 37.833 1.00 6.67 330 LYS A N 1
ATOM 2805 C CA . LYS A 1 353 ? 5.350 55.175 36.481 1.00 7.22 330 LYS A CA 1
ATOM 2806 C C . LYS A 1 353 ? 4.107 56.008 36.269 1.00 7.37 330 LYS A C 1
ATOM 2807 O O . LYS A 1 353 ? 3.924 56.572 35.190 1.00 8.77 330 LYS A O 1
ATOM 2813 N N . SER A 1 354 ? 3.217 56.096 37.259 1.00 6.57 331 SER A N 1
ATOM 2814 C CA . SER A 1 354 ? 2.004 56.888 37.112 1.00 7.00 331 SER A CA 1
ATOM 2815 C C . SER A 1 354 ? 2.302 58.361 37.104 1.00 6.81 331 SER A C 1
ATOM 2816 O O . SER A 1 354 ? 3.217 58.852 37.756 1.00 7.86 331 SER A O 1
ATOM 2819 N N . THR A 1 355 ? 1.423 59.105 36.418 1.00 6.95 332 THR A N 1
ATOM 2820 C CA . THR A 1 355 ? 1.390 60.550 36.482 1.00 7.73 332 THR A CA 1
ATOM 2821 C C . THR A 1 355 ? 0.696 61.094 37.714 1.00 7.31 332 THR A C 1
ATOM 2822 O O . THR A 1 355 ? 0.661 62.330 37.873 1.00 8.33 332 THR A O 1
ATOM 2826 N N . GLU A 1 356 ? 0.206 60.231 38.598 1.00 7.10 333 GLU A N 1
ATOM 2827 C CA . GLU A 1 356 ? -0.270 60.664 39.917 1.00 7.65 333 GLU A CA 1
ATOM 2828 C C . GLU A 1 356 ? 0.500 59.984 41.017 1.00 7.73 333 GLU A C 1
ATOM 2829 O O . GLU A 1 356 ? 1.078 58.899 40.868 1.00 8.06 333 GLU A O 1
ATOM 2835 N N . ALA A 1 357 ? 0.492 60.642 42.181 1.00 8.33 334 ALA A N 1
ATOM 2836 C CA . ALA A 1 357 ? 1.066 60.057 43.387 1.00 8.57 334 ALA A CA 1
ATOM 2837 C C . ALA A 1 357 ? 0.308 58.834 43.808 1.00 8.76 334 ALA A C 1
ATOM 2838 O O . ALA A 1 357 ? -0.913 58.704 43.567 1.00 10.49 334 ALA A O 1
ATOM 2840 N N . LYS A 1 358 ? 1.005 57.903 44.466 1.00 8.64 335 LYS A N 1
ATOM 2841 C CA . LYS A 1 358 ? 0.430 56.654 44.938 1.00 9.73 335 LYS A CA 1
ATOM 2842 C C . LYS A 1 358 ? 0.831 56.422 46.394 1.00 10.71 335 LYS A C 1
ATOM 2843 O O . LYS A 1 358 ? 1.993 56.569 46.729 1.00 13.98 335 LYS A O 1
ATOM 2849 N N . THR A 1 359 ? -0.121 56.020 47.236 1.00 12.03 336 THR A N 1
ATOM 2850 C CA . THR A 1 359 ? 0.176 55.648 48.610 1.00 13.50 336 THR A CA 1
ATOM 2851 C C . THR A 1 359 ? 0.006 54.149 48.769 1.00 14.36 336 THR A C 1
ATOM 2852 O O . THR A 1 359 ? -1.003 53.613 48.346 1.00 16.40 336 THR A O 1
ATOM 2856 N N . ILE A 1 360 ? 1.007 53.486 49.321 1.00 13.60 337 ILE A N 1
ATOM 2857 C CA . ILE A 1 360 ? 0.983 52.041 49.490 1.00 14.22 337 ILE A CA 1
ATOM 2858 C C . ILE A 1 360 ? 1.307 51.685 50.932 1.00 12.30 337 ILE A C 1
ATOM 2859 O O . ILE A 1 360 ? 2.231 52.243 51.531 1.00 14.28 337 ILE A O 1
ATOM 2864 N N . ASN A 1 361 ? 0.574 50.741 51.495 1.00 10.43 338 ASN A N 1
ATOM 2865 C CA . ASN A 1 361 ? 0.951 50.161 52.781 1.00 10.75 338 ASN A CA 1
ATOM 2866 C C . ASN A 1 361 ? 1.786 48.933 52.541 1.00 10.96 338 ASN A C 1
ATOM 2867 O O . ASN A 1 361 ? 1.249 47.906 52.095 1.00 13.32 338 ASN A O 1
ATOM 2872 N N . ILE A 1 362 ? 3.077 49.020 52.870 1.00 9.76 339 ILE A N 1
ATOM 2873 C CA . ILE A 1 362 ? 3.996 47.904 52.655 1.00 10.34 339 ILE A CA 1
ATOM 2874 C C . ILE A 1 362 ? 4.154 47.153 53.988 1.00 10.39 339 ILE A C 1
ATOM 2875 O O . ILE A 1 362 ? 4.720 47.684 54.939 1.00 12.16 339 ILE A O 1
ATOM 2880 N N . SER A 1 363 ? 3.632 45.947 54.020 1.00 10.64 340 SER A N 1
ATOM 2881 C CA . SER A 1 363 ? 3.743 45.065 55.159 1.00 10.67 340 SER A CA 1
ATOM 2882 C C . SER A 1 363 ? 5.006 44.241 55.071 1.00 9.57 340 SER A C 1
ATOM 2883 O O . SER A 1 363 ? 5.240 43.619 54.028 1.00 9.79 340 SER A O 1
ATOM 2886 N N . VAL A 1 364 ? 5.764 44.197 56.166 1.00 9.29 341 VAL A N 1
ATOM 2887 C CA . VAL A 1 364 ? 7.009 43.420 56.218 1.00 8.77 341 VAL A CA 1
ATOM 2888 C C . VAL A 1 364 ? 6.907 42.557 57.484 1.00 8.86 341 VAL A C 1
ATOM 2889 O O . VAL A 1 364 ? 7.558 42.798 58.479 1.00 9.39 341 VAL A O 1
ATOM 2893 N N . PRO A 1 365 ? 6.079 41.502 57.439 1.00 8.85 342 PRO A N 1
ATOM 2894 C CA . PRO A 1 365 ? 5.799 40.753 58.643 1.00 9.67 342 PRO A CA 1
ATOM 2895 C C . PRO A 1 365 ? 7.093 40.190 59.232 1.00 9.77 342 PRO A C 1
ATOM 2896 O O . PRO A 1 365 ? 8.004 39.762 58.512 1.00 9.60 342 PRO A O 1
ATOM 2900 N N . GLY A 1 366 ? 7.174 40.206 60.568 1.00 10.06 343 GLY A N 1
ATOM 2901 C CA . GLY A 1 366 ? 8.300 39.609 61.233 1.00 10.76 343 GLY A CA 1
ATOM 2902 C C . GLY A 1 366 ? 9.567 40.416 61.267 1.00 10.63 343 GLY A C 1
ATOM 2903 O O . GLY A 1 366 ? 10.532 39.988 61.902 1.00 13.13 343 GLY A O 1
ATOM 2904 N N . THR A 1 367 ? 9.601 41.595 60.664 1.00 11.18 344 THR A N 1
ATOM 2905 C CA . THR A 1 367 ? 10.821 42.412 60.718 1.00 12.20 344 THR A CA 1
ATOM 2906 C C . THR A 1 367 ? 10.943 43.130 62.074 1.00 12.99 344 THR A C 1
ATOM 2907 O O . THR A 1 367 ? 9.940 43.541 62.652 1.00 13.62 344 THR A O 1
ATOM 2911 N N . SER A 1 368 ? 12.185 43.338 62.524 1.00 15.01 345 SER A N 1
ATOM 2912 C CA A SER A 1 368 ? 12.397 44.232 63.668 0.60 15.55 345 SER A CA 1
ATOM 2913 C CA B SER A 1 368 ? 12.533 44.195 63.648 0.40 15.90 345 SER A CA 1
ATOM 2914 C C . SER A 1 368 ? 12.738 45.642 63.186 1.00 15.92 345 SER A C 1
ATOM 2915 O O . SER A 1 368 ? 12.880 46.546 64.030 1.00 19.14 345 SER A O 1
ATOM 2920 N N . ILE A 1 369 ? 12.843 45.854 61.861 1.00 14.21 346 ILE A N 1
ATOM 2921 C CA . ILE A 1 369 ? 13.084 47.198 61.361 1.00 13.19 346 ILE A CA 1
ATOM 2922 C C . ILE A 1 369 ? 11.850 48.074 61.650 1.00 11.90 346 ILE A C 1
ATOM 2923 O O . ILE A 1 369 ? 10.714 47.618 61.495 1.00 12.25 346 ILE A O 1
ATOM 2928 N N . ARG A 1 370 ? 12.071 49.322 62.070 1.00 12.81 347 ARG A N 1
ATOM 2929 C CA . ARG A 1 370 ? 10.969 50.261 62.305 1.00 12.39 347 ARG A CA 1
ATOM 2930 C C . ARG A 1 370 ? 11.111 51.594 61.580 1.00 12.85 347 ARG A C 1
ATOM 2931 O O . ARG A 1 370 ? 10.208 52.434 61.668 1.00 14.21 347 ARG A O 1
ATOM 2939 N N . LYS A 1 371 ? 12.202 51.808 60.848 1.00 13.21 348 LYS A N 1
ATOM 2940 C CA . LYS A 1 371 ? 12.406 53.053 60.152 1.00 13.37 348 LYS A CA 1
ATOM 2941 C C . LYS A 1 371 ? 13.125 52.802 58.863 1.00 13.37 348 LYS A C 1
ATOM 2942 O O . LYS A 1 371 ? 14.100 52.047 58.845 1.00 14.06 348 LYS A O 1
ATOM 2948 N N . TRP A 1 372 ? 12.627 53.429 57.792 1.00 12.52 349 TRP A N 1
ATOM 2949 C CA . TRP A 1 372 ? 13.304 53.446 56.502 1.00 12.40 349 TRP A CA 1
ATOM 2950 C C . TRP A 1 372 ? 13.706 54.848 56.120 1.00 11.02 349 TRP A C 1
ATOM 2951 O O . TRP A 1 372 ? 12.939 55.805 56.299 1.00 13.31 349 TRP A O 1
ATOM 2962 N N . GLU A 1 373 ? 14.915 54.981 55.655 1.00 11.08 350 GLU A N 1
ATOM 2963 C CA . GLU A 1 373 ? 15.321 56.148 54.910 1.00 11.39 350 GLU A CA 1
ATOM 2964 C C . GLU A 1 373 ? 14.922 55.982 53.468 1.00 10.67 350 GLU A C 1
ATOM 2965 O O . GLU A 1 373 ? 14.699 54.869 53.019 1.00 11.66 350 GLU A O 1
ATOM 2971 N N . ARG A 1 374 ? 14.813 57.096 52.757 1.00 10.48 351 ARG A N 1
ATOM 2972 C CA . ARG A 1 374 ? 14.412 57.009 51.351 1.00 10.79 351 ARG A CA 1
ATOM 2973 C C . ARG A 1 374 ? 15.100 58.035 50.478 1.00 9.70 351 ARG A C 1
ATOM 2974 O O . ARG A 1 374 ? 15.321 59.182 50.902 1.00 10.78 351 ARG A O 1
ATOM 2982 N N . TYR A 1 375 ? 15.413 57.587 49.276 1.00 8.78 352 TYR A N 1
ATOM 2983 C CA . TYR A 1 375 ? 16.044 58.387 48.284 1.00 8.48 352 TYR A CA 1
ATOM 2984 C C . TYR A 1 375 ? 15.186 58.340 47.037 1.00 7.92 352 TYR A C 1
ATOM 2985 O O . TYR A 1 375 ? 14.773 57.240 46.616 1.00 8.18 352 TYR A O 1
ATOM 2994 N N . VAL A 1 376 ? 14.973 59.496 46.399 1.00 7.93 353 VAL A N 1
ATOM 2995 C CA . VAL A 1 376 ? 13.951 59.620 45.347 1.00 7.97 353 VAL A CA 1
ATOM 2996 C C . VAL A 1 376 ? 14.528 60.307 44.130 1.00 7.97 353 VAL A C 1
ATOM 2997 O O . VAL A 1 376 ? 15.164 61.367 44.234 1.00 8.68 353 VAL A O 1
ATOM 3001 N N . THR A 1 377 ? 14.301 59.727 42.949 1.00 7.58 354 THR A N 1
ATOM 3002 C CA . THR A 1 377 ? 14.625 60.340 41.678 1.00 7.91 354 THR A CA 1
ATOM 3003 C C . THR A 1 377 ? 13.348 60.586 40.905 1.00 8.26 354 THR A C 1
ATOM 3004 O O . THR A 1 377 ? 12.490 59.703 40.784 1.00 8.37 354 THR A O 1
ATOM 3008 N N . THR A 1 378 ? 13.240 61.772 40.336 1.00 8.57 355 THR A N 1
ATOM 3009 C CA . THR A 1 378 ? 12.158 62.175 39.452 1.00 9.35 355 THR A CA 1
ATOM 3010 C C . THR A 1 378 ? 12.755 62.887 38.261 1.00 9.79 355 THR A C 1
ATOM 3011 O O . THR A 1 378 ? 13.988 62.906 38.093 1.00 10.61 355 THR A O 1
ATOM 3015 N N . GLY A 1 379 ? 11.915 63.524 37.444 1.00 10.84 356 GLY A N 1
ATOM 3016 C CA . GLY A 1 379 ? 12.483 64.313 36.379 1.00 11.73 356 GLY A CA 1
ATOM 3017 C C . GLY A 1 379 ? 13.249 65.538 36.837 1.00 11.79 356 GLY A C 1
ATOM 3018 O O . GLY A 1 379 ? 14.033 66.106 36.064 1.00 14.67 356 GLY A O 1
ATOM 3019 N N . SER A 1 380 ? 13.069 65.937 38.096 1.00 11.53 357 SER A N 1
ATOM 3020 C CA . SER A 1 380 ? 13.666 67.185 38.580 1.00 12.77 357 SER A CA 1
ATOM 3021 C C . SER A 1 380 ? 14.643 67.045 39.739 1.00 12.22 357 SER A C 1
ATOM 3022 O O . SER A 1 380 ? 15.214 68.057 40.173 1.00 13.85 357 SER A O 1
ATOM 3025 N N . LYS A 1 381 ? 14.902 65.831 40.228 1.00 10.37 358 LYS A N 1
ATOM 3026 C CA . LYS A 1 381 ? 15.873 65.620 41.294 1.00 10.10 358 LYS A CA 1
ATOM 3027 C C . LYS A 1 381 ? 16.426 64.213 41.166 1.00 8.90 358 LYS A C 1
ATOM 3028 O O . LYS A 1 381 ? 15.757 63.323 40.623 1.00 10.14 358 LYS A O 1
ATOM 3034 N N . ASN A 1 382 ? 17.650 64.037 41.662 1.00 9.20 359 ASN A N 1
ATOM 3035 C CA . ASN A 1 382 ? 18.371 62.784 41.568 1.00 9.42 359 ASN A CA 1
ATOM 3036 C C . ASN A 1 382 ? 18.760 62.271 42.937 1.00 9.26 359 ASN A C 1
ATOM 3037 O O . ASN A 1 382 ? 19.502 62.947 43.657 1.00 10.57 359 ASN A O 1
ATOM 3042 N N . LEU A 1 383 ? 18.275 61.090 43.311 1.00 9.20 360 LEU A N 1
ATOM 3043 C CA . LEU A 1 383 ? 18.636 60.459 44.573 1.00 10.09 360 LEU A CA 1
ATOM 3044 C C . LEU A 1 383 ? 18.505 61.400 45.758 1.00 10.47 360 LEU A C 1
ATOM 3045 O O . LEU A 1 383 ? 19.374 61.475 46.635 1.00 12.51 360 LEU A O 1
ATOM 3050 N N . ARG A 1 384 ? 17.437 62.175 45.748 1.00 10.32 361 ARG A N 1
ATOM 3051 C CA . ARG A 1 384 ? 17.217 63.113 46.814 1.00 11.00 361 ARG A CA 1
ATOM 3052 C C . ARG A 1 384 ? 16.753 62.409 48.094 1.00 10.05 361 ARG A C 1
ATOM 3053 O O . ARG A 1 384 ? 15.782 61.655 48.065 1.00 10.50 361 ARG A O 1
ATOM 3061 N N . LYS A 1 385 ? 17.447 62.672 49.208 1.00 11.42 362 LYS A N 1
ATOM 3062 C CA . LYS A 1 385 ? 17.017 62.088 50.472 1.00 12.27 362 LYS A CA 1
ATOM 3063 C C . LYS A 1 385 ? 15.779 62.832 50.960 1.00 13.11 362 LYS A C 1
ATOM 3064 O O . LYS A 1 385 ? 15.782 64.051 51.134 1.00 16.41 362 LYS A O 1
ATOM 3070 N N . GLU A 1 386 ? 14.709 62.090 51.164 1.00 11.56 363 GLU A N 1
ATOM 3071 C CA . GLU A 1 386 ? 13.427 62.632 51.601 1.00 12.60 363 GLU A CA 1
ATOM 3072 C C . GLU A 1 386 ? 13.135 62.161 53.016 1.00 12.60 363 GLU A C 1
ATOM 3073 O O . GLU A 1 386 ? 13.988 61.561 53.652 1.00 13.40 363 GLU A O 1
ATOM 3079 N N . SER A 1 387 ? 11.973 62.521 53.550 1.00 13.10 364 SER A N 1
ATOM 3080 C CA . SER A 1 387 ? 11.711 62.243 54.955 1.00 14.02 364 SER A CA 1
ATOM 3081 C C . SER A 1 387 ? 11.658 60.747 55.236 1.00 14.04 364 SER A C 1
ATOM 3082 O O . SER A 1 387 ? 11.202 59.940 54.428 1.00 14.17 364 SER A O 1
ATOM 3085 N N . ASP A 1 388 ? 12.132 60.386 56.412 1.00 13.88 365 ASP A N 1
ATOM 3086 C CA . ASP A 1 388 ? 12.107 58.995 56.854 1.00 14.30 365 ASP A CA 1
ATOM 3087 C C . ASP A 1 388 ? 10.650 58.455 56.954 1.00 14.84 365 ASP A C 1
ATOM 3088 O O . ASP A 1 388 ? 9.684 59.208 57.165 1.00 17.00 365 ASP A O 1
ATOM 3093 N N . ILE A 1 389 ? 10.512 57.147 56.776 1.00 14.35 366 ILE A N 1
ATOM 3094 C CA . ILE A 1 389 ? 9.277 56.387 56.946 1.00 13.70 366 ILE A CA 1
ATOM 3095 C C . ILE A 1 389 ? 9.388 55.710 58.310 1.00 14.60 366 ILE A C 1
ATOM 3096 O O . ILE A 1 389 ? 10.265 54.902 58.554 1.00 15.13 366 ILE A O 1
ATOM 3101 N N . ASN A 1 390 ? 8.431 56.011 59.168 1.00 14.83 367 ASN A N 1
ATOM 3102 C CA . ASN A 1 390 ? 8.304 55.312 60.454 1.00 15.34 367 ASN A CA 1
ATOM 3103 C C . ASN A 1 390 ? 7.198 54.302 60.390 1.00 15.35 367 ASN A C 1
ATOM 3104 O O . ASN A 1 390 ? 6.063 54.640 60.054 1.00 16.43 367 ASN A O 1
ATOM 3109 N N . ALA A 1 391 ? 7.555 53.059 60.696 1.00 15.29 368 ALA A N 1
ATOM 3110 C CA . ALA A 1 391 ? 6.605 51.949 60.615 1.00 13.61 368 ALA A CA 1
ATOM 3111 C C . ALA A 1 391 ? 5.592 52.065 61.742 1.00 15.06 368 ALA A C 1
ATOM 3112 O O . ALA A 1 391 ? 5.900 52.584 62.829 1.00 16.37 368 ALA A O 1
ATOM 3114 N N . SER A 1 392 ? 4.378 51.592 61.469 1.00 14.99 369 SER A N 1
ATOM 3115 C CA A SER A 1 392 ? 3.382 51.307 62.513 0.60 15.98 369 SER A CA 1
ATOM 3116 C CA B SER A 1 392 ? 3.390 51.303 62.505 0.40 15.47 369 SER A CA 1
ATOM 3117 C C . SER A 1 392 ? 3.346 49.791 62.603 1.00 15.54 369 SER A C 1
ATOM 3118 O O . SER A 1 392 ? 2.857 49.110 61.671 1.00 16.01 369 SER A O 1
ATOM 3123 N N . GLY A 1 393 ? 3.939 49.265 63.670 1.00 16.32 370 GLY A N 1
ATOM 3124 C CA . GLY A 1 393 ? 4.211 47.845 63.721 1.00 15.61 370 GLY A CA 1
ATOM 3125 C C . GLY A 1 393 ? 5.126 47.444 62.574 1.00 13.87 370 GLY A C 1
ATOM 3126 O O . GLY A 1 393 ? 6.173 48.039 62.364 1.00 16.01 370 GLY A O 1
ATOM 3127 N N . THR A 1 394 ? 4.691 46.454 61.813 1.00 12.12 371 THR A N 1
ATOM 3128 C CA . THR A 1 394 ? 5.469 45.961 60.682 1.00 11.99 371 THR A CA 1
ATOM 3129 C C . THR A 1 394 ? 4.966 46.525 59.345 1.00 11.10 371 THR A C 1
ATOM 3130 O O . THR A 1 394 ? 5.363 46.032 58.301 1.00 12.26 371 THR A O 1
ATOM 3134 N N . THR A 1 395 ? 4.146 47.570 59.384 1.00 11.41 372 THR A N 1
ATOM 3135 C CA . THR A 1 395 ? 3.649 48.208 58.155 1.00 12.48 372 THR A CA 1
ATOM 3136 C C . THR A 1 395 ? 4.265 49.595 57.928 1.00 11.81 372 THR A C 1
ATOM 3137 O O . THR A 1 395 ? 4.267 50.428 58.838 1.00 13.98 372 THR A O 1
ATOM 3141 N N . PHE A 1 396 ? 4.798 49.790 56.727 1.00 11.74 373 PHE A N 1
ATOM 3142 C CA . PHE A 1 396 ? 5.448 51.007 56.306 1.00 12.37 373 PHE A CA 1
ATOM 3143 C C . PHE A 1 396 ? 4.549 51.640 55.254 1.00 12.80 373 PHE A C 1
ATOM 3144 O O . PHE A 1 396 ? 4.432 51.111 54.151 1.00 13.26 373 PHE A O 1
ATOM 3152 N N . GLN A 1 397 ? 3.911 52.763 55.602 1.00 12.31 374 GLN A N 1
ATOM 3153 C CA . GLN A 1 397 ? 3.064 53.475 54.648 1.00 12.96 374 GLN A CA 1
ATOM 3154 C C . GLN A 1 397 ? 3.904 54.488 53.890 1.00 13.08 374 GLN A C 1
ATOM 3155 O O . GLN A 1 397 ? 4.458 55.424 54.507 1.00 14.76 374 GLN A O 1
ATOM 3161 N N . VAL A 1 398 ? 4.023 54.303 52.572 1.00 13.43 375 VAL A N 1
ATOM 3162 C CA . VAL A 1 398 ? 4.920 55.102 51.727 1.00 13.04 375 VAL A CA 1
ATOM 3163 C C . VAL A 1 398 ? 4.055 55.865 50.692 1.00 13.43 375 VAL A C 1
ATOM 3164 O O . VAL A 1 398 ? 2.998 55.409 50.256 1.00 12.67 375 VAL A O 1
ATOM 3168 N N . THR A 1 399 ? 4.514 57.039 50.311 1.00 15.56 376 THR A N 1
ATOM 3169 C CA . THR A 1 399 ? 3.863 57.816 49.272 1.00 15.64 376 THR A CA 1
ATOM 3170 C C . THR A 1 399 ? 4.881 58.058 48.199 1.00 13.62 376 THR A C 1
ATOM 3171 O O . THR A 1 399 ? 6.013 58.507 48.464 1.00 19.09 376 THR A O 1
ATOM 3175 N N . LEU A 1 400 ? 4.507 57.702 46.983 1.00 10.74 377 LEU A N 1
ATOM 3176 C CA . LEU A 1 400 ? 5.402 57.759 45.845 1.00 9.98 377 LEU A CA 1
ATOM 3177 C C . LEU A 1 400 ? 4.965 58.924 44.982 1.00 9.40 377 LEU A C 1
ATOM 3178 O O . LEU A 1 400 ? 3.819 58.962 44.518 1.00 9.96 377 LEU A O 1
ATOM 3183 N N . GLU A 1 401 ? 5.847 59.872 44.752 1.00 10.22 378 GLU A N 1
ATOM 3184 C CA . GLU A 1 401 ? 5.618 60.973 43.842 1.00 10.94 378 GLU A CA 1
ATOM 3185 C C . GLU A 1 401 ? 5.345 60.429 42.448 1.00 8.66 378 GLU A C 1
ATOM 3186 O O . GLU A 1 401 ? 5.816 59.354 42.080 1.00 8.60 378 GLU A O 1
ATOM 3192 N N . PRO A 1 402 ? 4.643 61.198 41.592 1.00 8.94 379 PRO A N 1
ATOM 3193 C CA . PRO A 1 402 ? 4.465 60.774 40.231 1.00 8.96 379 PRO A CA 1
ATOM 3194 C C . PRO A 1 402 ? 5.797 60.573 39.543 1.00 8.12 379 PRO A C 1
ATOM 3195 O O . PRO A 1 402 ? 6.760 61.317 39.755 1.00 9.11 379 PRO A O 1
ATOM 3199 N N . GLN A 1 403 ? 5.834 59.567 38.696 1.00 8.11 380 GLN A N 1
ATOM 3200 C CA . GLN A 1 403 ? 6.991 59.365 37.778 1.00 8.05 380 GLN A CA 1
ATOM 3201 C C . GLN A 1 403 ? 8.309 59.425 38.532 1.00 7.45 380 GLN A C 1
ATOM 3202 O O . GLN A 1 403 ? 9.148 60.310 38.330 1.00 8.70 380 GLN A O 1
ATOM 3208 N N . SER A 1 404 ? 8.487 58.441 39.402 1.00 7.87 381 SER A N 1
ATOM 3209 C CA . SER A 1 404 ? 9.582 58.447 40.360 1.00 7.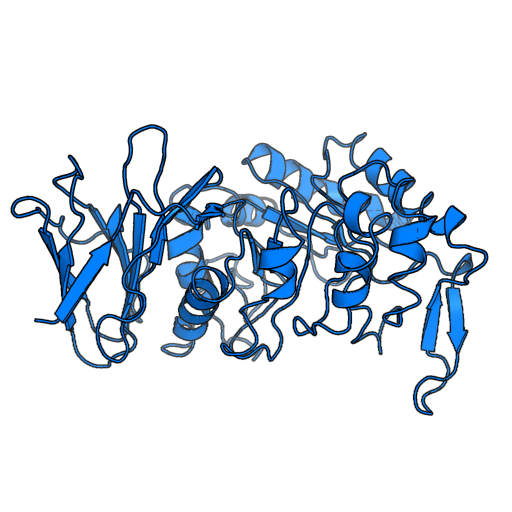94 381 SER A CA 1
ATOM 3210 C C . SER A 1 404 ? 10.117 57.045 40.585 1.00 7.19 381 SER A C 1
ATOM 3211 O O . SER A 1 404 ? 9.390 56.043 40.407 1.00 8.24 381 SER A O 1
ATOM 3214 N N . VAL A 1 405 ? 11.333 56.988 41.088 1.00 6.78 382 VAL A N 1
ATOM 3215 C CA . VAL A 1 405 ? 11.861 55.774 41.708 1.00 6.85 382 VAL A CA 1
ATOM 3216 C C . VAL A 1 405 ? 12.281 56.159 43.097 1.00 6.85 382 VAL A C 1
ATOM 3217 O O . VAL A 1 405 ? 12.911 57.188 43.307 1.00 7.70 382 VAL A O 1
ATOM 3221 N N . THR A 1 406 ? 11.964 55.270 44.043 1.00 6.78 383 THR A N 1
ATOM 3222 C CA . THR A 1 406 ? 12.353 55.451 45.441 1.00 7.47 383 THR A CA 1
ATOM 3223 C C . THR A 1 406 ? 13.085 54.174 45.883 1.00 6.76 383 THR A C 1
ATOM 3224 O O . THR A 1 406 ? 12.582 53.080 45.688 1.00 7.95 383 THR A O 1
ATOM 3228 N N . THR A 1 407 ? 14.226 54.367 46.546 1.00 6.74 384 THR A N 1
ATOM 3229 C CA . THR A 1 407 ? 14.835 53.258 47.262 1.00 7.23 384 THR A CA 1
ATOM 3230 C C . THR A 1 407 ? 14.702 53.531 48.748 1.00 7.41 384 THR A C 1
ATOM 3231 O O . THR A 1 407 ? 15.068 54.606 49.244 1.00 8.10 384 THR A O 1
ATOM 3235 N N . PHE A 1 408 ? 14.136 52.541 49.445 1.00 7.48 385 PHE A N 1
ATOM 3236 C CA . PHE A 1 408 ? 13.957 52.523 50.872 1.00 8.39 385 PHE A CA 1
ATOM 3237 C C . PHE A 1 408 ? 15.047 51.652 51.480 1.00 9.01 385 PHE A C 1
ATOM 3238 O O . PHE A 1 408 ? 15.224 50.523 51.035 1.00 9.42 385 PHE A O 1
ATOM 3246 N N . VAL A 1 409 ? 15.744 52.175 52.497 1.00 9.90 386 VAL A N 1
ATOM 3247 C CA . VAL A 1 409 ? 16.856 51.461 53.158 1.00 11.63 386 VAL A CA 1
ATOM 3248 C C . VAL A 1 409 ? 16.836 51.627 54.671 1.00 13.58 386 VAL A C 1
ATOM 3249 O O . VAL A 1 409 ? 16.210 52.519 55.214 1.00 16.02 386 VAL A O 1
#

Nearest PDB structures (foldseek):
  5a6m-assembly1_A  TM=1.003E+00  e=1.919E-88  Acetivibrio thermocellus ATCC 27405
  4uqe-assembly1_A  TM=1.001E+00  e=5.114E-86  Acetivibrio thermocellus
  4uqa-assembly1_A  TM=1.002E+00  e=3.980E-85  Acetivibrio thermocellus
  3kl3-assembly4_D  TM=9.908E-01  e=2.997E-60  Bacillus subtilis subsp. subtilis str. 168
  3kl5-assembly4_D  TM=9.762E-01  e=2.179E-56  Bacillus subtilis

Secondary structure (DSSP, 8-state):
-EEEEEEEEEEEEEP-EEEEE--TTTSPPPPHHHHHHHH--STT-----EEEEEE-SSGGGGGGGHHHHHHHHHTT-EEEEEESS--GGGEEEEEETTEEEEEEE-GGGHHHHHHHHHHHHHHHHHTT---SEEES-S-TTS-TTSB---HHHHHHHHHHTGGG-SSEEEEEEETT--HHHHHHHHHSHHHHHH--EEEEE-TT--GGGS--HHHHHH-TT-EEEEEE---S---TT-TT-TTTTHHHHHHHHHHHHTS--SEEEEEESBSTTSSB-TTSPBPHHHHHHHHHHTTS-TT-EEEEE-S-SBTTEEEEEEEETTTTEEEEEEEE-SSS-EEEEEE-TT----EEEEEEE-SS-SSEEEEEEEPBTTEEEEEE-SSEEEEE-

Sequence (389 aa):
MMASATINLSSAEKQVIRRGFGGMNHPVWISDLTPQQRDTAFGNGEGQLGFTILRIHVDEENRNNWSKEVATARRAIELGAIVSSASPWNPPSNMVETFTRNNGVPNQKRLRYDKYGDYVQQHLNDFVAYMMKSNGVDLYAISVQNEPDYAHEWTWWTPQEMLLRFMRDYAGQQINCRVMAPESFQYLKNMMSDPILNDPQQALANLDILLGAHFYGTTVVNNMPYPLFEQKGAGKELWMTAVYVVPNSDSSNSADRRWPEEALEVAHNMHNALVVEGNFQAYVWWYIRRSYGPMKKEDGTISKRGYMMAHYSKFVRPGYVRVDATKKNPTYNVYLLSACKKNKKKDNSVVVAVVINKSTEAKTINISVPGTSSIRKWERYVTTGSKNLRKESDINASSGTTFQVTLEPQSVTTFV

B-factor: mean 13.03, std 7.89, range [4.74, 83.9]

Organism: Acetivibrio thermocellus (strain ATCC 27405 / DSM 1237 / JCM 9322 / NBRC 103400 / NCIMB 10682 / NRRL B-4536 / VPI 7372) (NCBI:txid203119)

Radius of gyration: 21.08 Å; Cα contacts (8 Å, |Δi|>4): 990; chains: 1; bounding box: 54×50×62 Å

InterPro domains:
  IPR001139 Glycoside hydrolase family 30 [PTHR11069] (98-418)
  IPR002105 Dockerin type I repeat [PF00404] (564-620)
  IPR002105 Dockerin type I repeat [PS00448] (600-619)
  IPR005084 Carbohydrate binding module family 6 [PF03422] (441-555)
  IPR005084 Carbohydrate binding module family 6 [PS51175] (436-555)
  IPR006584 Cellulose binding, type IV [SM00606] (431-556)
  IPR008979 Galactose-binding-like domain superfamily [SSF49785] (430-555)
  IPR013780 Glycosyl hydrolase, all-beta [G3DSA:2.60.40.1180] (35-419)
  IPR016134 Dockerin domain [PS51766] (560-628)
  IPR017853 Glycoside hydrolase superfamily [SSF51445] (45-328)
  IPR018247 EF-Hand 1, calcium-binding site [PS00018] (600-612)
  IPR033452 Glycosyl hydrolase family 30, beta sandwich domain [PF17189] (331-418)
  IPR036439 Dockerin domain superfamily [G3DSA:1.10.1330.10] (559-629)
  IPR036439 Dockerin domain superfamily [SSF63446] (561-629)